Protein AF-A0A2N2ZG04-F1 (afdb_monomer_lite)

pLDDT: mean 86.29, std 18.8, range [29.88, 98.94]

Secondary structure (DSSP, 8-state):
---------SSSSSSTTTHHHHHHHHHHHHHHHHHHHHHHHHHHHHHHHHHHHHHHHHHHHHHHHHHHHHHHHHHHHHHHHHHHHHHHHHHHHHHHTT----S-EEEEETT-TT-EEESS-EE-TTS-EEE-STT-EEEEEEESSEEEEEEEESSEEEEEEEETTEEEEEEEEESS-EEEEEEE---SSEEEEEEEE-S-GGG--EEEEEEEEETT--EE--------EEEEEESHHHHTTTTT-SSTTSPP-GGG--GGGSHHHHHHHHHT-EEEEEE-TT--SS--TT-SSSS-SS-HHHHTTBSSSS-TTSB--TTS---SEEEEE--HHHHSSSSPPPHHHHHHHHHHHHHHHHHHH-S--EEEEE-SSSHHHHHHHHHHHHH--TTEEEEEPPTTTS-SGGGB-GGG-B-HHHHHHHHHHHHHHHHHHHTPPP-S----

Structure (mmCIF, N/CA/C/O backbone):
data_AF-A0A2N2ZG04-F1
#
_entry.id   AF-A0A2N2ZG04-F1
#
loop_
_atom_site.group_PDB
_atom_site.id
_atom_site.type_symbol
_atom_site.label_atom_id
_atom_site.label_alt_id
_atom_site.label_comp_id
_atom_site.label_asym_id
_atom_site.label_entity_id
_atom_site.label_seq_id
_atom_site.pdbx_PDB_ins_code
_atom_site.Cartn_x
_atom_site.Cartn_y
_atom_site.Cartn_z
_atom_site.occupancy
_atom_site.B_iso_or_equiv
_atom_site.auth_seq_id
_atom_site.auth_comp_id
_atom_site.auth_asym_id
_atom_site.auth_atom_id
_atom_site.pdbx_PDB_model_num
ATOM 1 N N . MET A 1 1 ? -70.412 -109.443 55.736 1.00 34.47 1 MET A N 1
ATOM 2 C CA . MET A 1 1 ? -69.876 -109.539 57.114 1.00 34.47 1 MET A CA 1
ATOM 3 C C . MET A 1 1 ? -69.378 -108.170 57.548 1.00 34.47 1 MET A C 1
ATOM 5 O O . MET A 1 1 ? -68.799 -107.465 56.738 1.00 34.47 1 MET A O 1
ATOM 9 N N . LYS A 1 2 ? -69.679 -107.800 58.795 1.00 35.31 2 LYS A N 1
ATOM 10 C CA . LYS A 1 2 ? -69.284 -106.572 59.505 1.00 35.31 2 LYS A CA 1
ATOM 11 C C . LYS A 1 2 ? -67.768 -106.306 59.420 1.00 35.31 2 LYS A C 1
ATOM 13 O O . LYS A 1 2 ? -67.021 -107.267 59.534 1.00 35.31 2 LYS A O 1
ATOM 18 N N . PHE A 1 3 ? -67.337 -105.044 59.308 1.00 29.88 3 PHE A N 1
ATOM 19 C CA . PHE A 1 3 ? -66.566 -104.296 60.326 1.00 29.88 3 PHE A CA 1
ATOM 20 C C . PHE A 1 3 ? -66.255 -102.857 59.853 1.00 29.88 3 PHE A C 1
ATOM 22 O O . PHE A 1 3 ? -66.367 -102.527 58.679 1.00 29.88 3 PHE A O 1
ATOM 29 N N . SER A 1 4 ? -65.967 -101.996 60.827 1.00 37.44 4 SER A N 1
ATOM 30 C CA . SER A 1 4 ? -66.019 -100.528 60.837 1.00 37.44 4 SER A CA 1
ATOM 31 C C . SER A 1 4 ? -64.618 -99.877 60.796 1.00 37.44 4 SER A C 1
ATOM 33 O O . SER A 1 4 ? -63.623 -100.558 61.017 1.00 37.44 4 SER A O 1
ATOM 35 N N . VAL A 1 5 ? -64.606 -98.538 60.678 1.00 33.28 5 VAL A N 1
ATOM 36 C CA . VAL A 1 5 ? -63.641 -97.560 61.243 1.00 33.28 5 VAL A CA 1
ATOM 37 C C . VAL A 1 5 ? -62.714 -96.796 60.271 1.00 33.28 5 VAL A C 1
ATOM 39 O O . VAL A 1 5 ? -61.739 -97.294 59.724 1.00 33.28 5 VAL A O 1
ATOM 42 N N . ARG A 1 6 ? -63.019 -95.489 60.193 1.00 33.31 6 ARG A N 1
ATOM 43 C CA . ARG A 1 6 ? -62.173 -94.308 59.932 1.00 33.31 6 ARG A CA 1
ATOM 44 C C . ARG A 1 6 ? -60.684 -94.460 60.313 1.00 33.31 6 ARG A C 1
ATOM 46 O O . ARG A 1 6 ? -60.394 -94.609 61.493 1.00 33.31 6 ARG A O 1
ATOM 53 N N . LYS A 1 7 ? -59.776 -94.226 59.353 1.00 33.00 7 LYS A N 1
ATOM 54 C CA . LYS A 1 7 ? -58.512 -93.441 59.445 1.00 33.00 7 LYS A CA 1
ATOM 55 C C . LYS A 1 7 ? -57.531 -93.905 58.356 1.00 33.00 7 LYS A C 1
ATOM 57 O O . LYS A 1 7 ? -56.752 -94.799 58.626 1.00 33.00 7 LYS A O 1
ATOM 62 N N . VAL A 1 8 ? -57.512 -93.257 57.189 1.00 32.50 8 VAL A N 1
ATOM 63 C CA . VAL A 1 8 ? -56.275 -92.956 56.427 1.00 32.50 8 VAL A CA 1
ATOM 64 C C . VAL A 1 8 ? -56.585 -91.743 55.539 1.00 32.50 8 VAL A C 1
ATOM 66 O O . VAL A 1 8 ? -56.860 -91.862 54.353 1.00 32.50 8 VAL A O 1
ATOM 69 N N . LEU A 1 9 ? -56.635 -90.558 56.144 1.00 32.28 9 LEU A N 1
ATOM 70 C CA . LEU A 1 9 ? -56.784 -89.285 55.429 1.00 32.28 9 LEU A CA 1
ATOM 71 C C . LEU A 1 9 ? -55.815 -88.252 56.008 1.00 32.28 9 LEU A C 1
ATOM 73 O O . LEU A 1 9 ? -56.189 -87.121 56.255 1.00 32.28 9 LEU A O 1
ATOM 77 N N . VAL A 1 10 ? -54.579 -88.667 56.300 1.00 40.28 10 VAL A N 1
ATOM 78 C CA . VAL A 1 10 ? -53.454 -87.786 56.647 1.00 40.28 10 VAL A CA 1
ATOM 79 C C . VAL A 1 10 ? -52.171 -88.539 56.284 1.00 40.28 10 VAL A C 1
ATOM 81 O O . VAL A 1 10 ? -51.715 -89.351 57.077 1.00 40.28 10 VAL A O 1
ATOM 84 N N . ALA A 1 11 ? -51.638 -88.342 55.073 1.00 37.69 11 ALA A N 1
ATOM 85 C CA . ALA A 1 11 ? -50.250 -88.710 54.723 1.00 37.69 11 ALA A CA 1
ATOM 86 C C . ALA A 1 11 ? -49.795 -88.253 53.322 1.00 37.69 11 ALA A C 1
ATOM 88 O O . ALA A 1 11 ? -48.600 -88.275 53.062 1.00 37.69 11 ALA A O 1
ATOM 89 N N . PHE A 1 12 ? -50.686 -87.815 52.423 1.00 34.56 12 PHE A N 1
ATOM 90 C CA . PHE A 1 12 ? -50.286 -87.407 51.059 1.00 34.56 12 PHE A CA 1
ATOM 91 C C . PHE A 1 12 ? -50.427 -85.910 50.748 1.00 34.56 12 PHE A C 1
ATOM 93 O O . PHE A 1 12 ? -50.117 -85.485 49.643 1.00 34.56 12 PHE A O 1
ATOM 100 N N . ALA A 1 13 ? -50.802 -85.085 51.730 1.00 38.88 13 ALA A N 1
ATOM 101 C CA . ALA A 1 13 ? -50.868 -83.626 51.575 1.00 38.88 13 ALA A CA 1
ATOM 102 C C . ALA A 1 13 ? -49.608 -82.880 52.073 1.00 38.88 13 ALA A C 1
ATOM 104 O O . ALA A 1 13 ? -49.530 -81.664 51.936 1.00 38.88 13 ALA A O 1
ATOM 105 N N . ALA A 1 14 ? -48.608 -83.577 52.631 1.00 38.16 14 ALA A N 1
ATOM 106 C CA . ALA A 1 14 ? -47.442 -82.939 53.259 1.00 38.16 14 ALA A CA 1
ATOM 107 C C . ALA A 1 14 ? -46.141 -82.980 52.426 1.00 38.16 14 ALA A C 1
ATOM 109 O O . ALA A 1 14 ? -45.186 -82.292 52.770 1.00 38.16 14 ALA A O 1
ATOM 110 N N . ILE A 1 15 ? -46.083 -83.733 51.318 1.00 37.78 15 ILE A N 1
ATOM 111 C CA . ILE A 1 15 ? -44.853 -83.882 50.503 1.00 37.78 15 ILE A CA 1
ATOM 112 C C . ILE A 1 15 ? -44.848 -82.974 49.255 1.00 37.78 15 ILE A C 1
ATOM 114 O O . ILE A 1 15 ? -43.785 -82.653 48.721 1.00 37.78 15 ILE A O 1
ATOM 118 N N . SER A 1 16 ? -46.002 -82.447 48.836 1.00 37.56 16 SER A N 1
ATOM 119 C CA . SER A 1 16 ? -46.087 -81.491 47.716 1.00 37.56 16 SER A CA 1
ATOM 120 C C . SER A 1 16 ? -45.854 -80.028 48.112 1.00 37.56 16 SER A C 1
ATOM 122 O O . SER A 1 16 ? -45.729 -79.183 47.233 1.00 37.56 16 SER A O 1
ATOM 124 N N . ILE A 1 17 ? -45.749 -79.712 49.409 1.00 41.81 17 ILE A N 1
ATOM 125 C CA . ILE A 1 17 ? -45.514 -78.336 49.893 1.00 41.81 17 ILE A CA 1
ATOM 126 C C . ILE A 1 17 ? -44.016 -78.059 50.143 1.00 41.81 17 ILE A C 1
ATOM 128 O O . ILE A 1 17 ? -43.606 -76.905 50.184 1.00 41.81 17 ILE A O 1
ATOM 132 N N . ILE A 1 18 ? -43.161 -79.089 50.216 1.00 43.72 18 ILE A N 1
ATOM 133 C CA . ILE A 1 18 ? -41.720 -78.925 50.507 1.00 43.72 18 ILE A CA 1
ATOM 134 C C . ILE A 1 18 ? -40.847 -78.965 49.233 1.00 43.72 18 ILE A C 1
ATOM 136 O O . ILE A 1 18 ? -39.742 -78.435 49.223 1.00 43.72 18 ILE A O 1
ATOM 140 N N . THR A 1 19 ? -41.341 -79.495 48.108 1.00 42.31 19 THR A N 1
ATOM 141 C CA . THR A 1 19 ? -40.575 -79.578 46.842 1.00 42.31 19 THR A CA 1
ATOM 142 C C . THR A 1 19 ? -40.752 -78.379 45.899 1.00 42.31 19 THR A C 1
ATOM 144 O O . THR A 1 19 ? -39.860 -78.100 45.098 1.00 42.31 19 THR A O 1
ATOM 147 N N . LEU A 1 20 ? -41.852 -77.625 46.013 1.00 43.31 20 LEU A N 1
ATOM 148 C CA . LEU A 1 20 ? -42.059 -76.361 45.290 1.00 43.31 20 LEU A CA 1
ATOM 149 C C . LEU A 1 20 ? -41.153 -75.201 45.767 1.00 43.31 20 LEU A C 1
ATOM 151 O O . LEU A 1 20 ? -40.580 -74.538 44.899 1.00 43.31 20 LEU A O 1
ATOM 155 N N . PRO A 1 21 ? -40.939 -74.954 47.081 1.00 46.16 21 PRO A N 1
ATOM 156 C CA . PRO A 1 21 ? -40.095 -73.842 47.523 1.00 46.16 21 PRO A CA 1
ATOM 157 C C . PRO A 1 21 ? -38.607 -74.073 47.233 1.00 46.16 21 PRO A C 1
ATOM 159 O O . PRO A 1 21 ? -37.902 -73.110 46.962 1.00 46.16 21 PRO A O 1
ATOM 162 N N . VAL A 1 22 ? -38.135 -75.327 47.193 1.00 49.62 22 VAL A N 1
ATOM 163 C CA . VAL A 1 22 ? -36.729 -75.640 46.873 1.00 49.62 22 VAL A CA 1
ATOM 164 C C . VAL A 1 22 ? -36.422 -75.370 45.398 1.00 49.62 22 VAL A C 1
ATOM 166 O O . VAL A 1 22 ? -35.408 -74.748 45.106 1.00 49.62 22 VAL A O 1
ATOM 169 N N . LYS A 1 23 ? -37.309 -75.747 44.460 1.00 51.88 23 LYS A N 1
ATOM 170 C CA . LYS A 1 23 ? -37.125 -75.434 43.028 1.00 51.88 23 LYS A CA 1
ATOM 171 C C . LYS A 1 23 ? -37.169 -73.929 42.748 1.00 51.88 23 LYS A C 1
ATOM 173 O O . LYS A 1 23 ? -36.349 -73.444 41.971 1.00 51.88 23 LYS A O 1
ATOM 178 N N . ALA A 1 24 ? -38.085 -73.205 43.397 1.00 54.72 24 ALA A N 1
ATOM 179 C CA . ALA A 1 24 ? -38.178 -71.749 43.290 1.00 54.72 24 ALA A CA 1
ATOM 180 C C . ALA A 1 24 ? -36.932 -71.056 43.875 1.00 54.72 24 ALA A C 1
ATOM 182 O O . ALA A 1 24 ? -36.314 -70.251 43.190 1.00 54.72 24 ALA A O 1
ATOM 183 N N . GLN A 1 25 ? -36.478 -71.459 45.070 1.00 55.06 25 GLN A N 1
ATOM 184 C CA . GLN A 1 25 ? -35.251 -70.932 45.683 1.00 55.06 25 GLN A CA 1
ATOM 185 C C . GLN A 1 25 ? -33.995 -71.238 44.859 1.00 55.06 25 GLN A C 1
ATOM 187 O O . GLN A 1 25 ? -33.120 -70.384 44.752 1.00 55.06 25 GLN A O 1
ATOM 192 N N . THR A 1 26 ? -33.892 -72.421 44.239 1.00 56.81 26 THR A N 1
ATOM 193 C CA . THR A 1 26 ? -32.755 -72.737 43.358 1.00 56.81 26 THR A CA 1
ATOM 194 C C . THR A 1 26 ? -32.784 -71.948 42.051 1.00 56.81 26 THR A C 1
ATOM 196 O O . THR A 1 26 ? -31.725 -71.570 41.563 1.00 56.81 26 THR A O 1
ATOM 199 N N . ALA A 1 27 ? -33.967 -71.669 41.493 1.00 59.34 27 ALA A N 1
ATOM 200 C CA . ALA A 1 27 ? -34.104 -70.850 40.290 1.00 59.34 27 ALA A CA 1
ATOM 201 C C . ALA A 1 27 ? -33.776 -69.374 40.573 1.00 59.34 27 ALA A C 1
ATOM 203 O O . ALA A 1 27 ? -33.037 -68.763 39.803 1.00 59.34 27 ALA A O 1
ATOM 204 N N . ASP A 1 28 ? -34.234 -68.839 41.710 1.00 65.25 28 ASP A N 1
ATOM 205 C CA . ASP A 1 28 ? -33.909 -67.482 42.161 1.00 65.25 28 ASP A CA 1
ATOM 206 C C . ASP A 1 28 ? -32.416 -67.330 42.478 1.00 65.25 28 ASP A C 1
ATOM 208 O O . ASP A 1 28 ? -31.795 -66.355 42.058 1.00 65.25 28 ASP A O 1
ATOM 212 N N . ALA A 1 29 ? -31.800 -68.316 43.139 1.00 61.88 29 ALA A N 1
ATOM 213 C CA . ALA A 1 29 ? -30.360 -68.317 43.397 1.00 61.88 29 ALA A CA 1
ATOM 214 C C . ALA A 1 29 ? -29.539 -68.377 42.096 1.00 61.88 29 ALA A C 1
ATOM 216 O O . ALA A 1 29 ? -28.531 -67.683 41.963 1.00 61.88 29 ALA A O 1
ATOM 217 N N . HIS A 1 30 ? -29.982 -69.161 41.108 1.00 61.72 30 HIS A N 1
ATOM 218 C CA . HIS A 1 30 ? -29.320 -69.265 39.806 1.00 61.72 30 HIS A CA 1
ATOM 219 C C . HIS A 1 30 ? -29.475 -67.978 38.978 1.00 61.72 30 HIS A C 1
ATOM 221 O O . HIS A 1 30 ? -28.528 -67.546 38.321 1.00 61.72 30 HIS A O 1
ATOM 227 N N . ALA A 1 31 ? -30.642 -67.329 39.040 1.00 65.56 31 ALA A N 1
ATOM 228 C CA . ALA A 1 31 ? -30.887 -66.035 38.407 1.00 65.56 31 ALA A CA 1
ATOM 229 C C . ALA A 1 31 ? -30.064 -64.912 39.058 1.00 65.56 31 ALA A C 1
ATOM 231 O O . ALA A 1 31 ? -29.464 -64.103 38.350 1.00 65.56 31 ALA A O 1
ATOM 232 N N . GLN A 1 32 ? -29.965 -64.893 40.391 1.00 68.75 32 GLN A N 1
ATOM 233 C CA . GLN A 1 32 ? -29.128 -63.943 41.130 1.00 68.75 32 GLN A CA 1
ATOM 234 C C . GLN A 1 32 ? -27.635 -64.140 40.840 1.00 68.75 32 GLN A C 1
ATOM 236 O O . GLN A 1 32 ? -26.932 -63.157 40.613 1.00 68.75 32 GLN A O 1
ATOM 241 N N . ALA A 1 33 ? -27.156 -65.387 40.770 1.00 62.12 33 ALA A N 1
ATOM 242 C CA . ALA A 1 33 ? -25.771 -65.693 40.409 1.00 62.12 33 ALA A CA 1
ATOM 243 C C . ALA A 1 33 ? -25.447 -65.299 38.956 1.00 62.12 33 ALA A C 1
ATOM 245 O O . ALA A 1 33 ? -24.391 -64.727 38.690 1.00 62.12 33 ALA A O 1
ATOM 246 N N . HIS A 1 34 ? -26.366 -65.535 38.012 1.00 66.62 34 HIS A N 1
ATOM 247 C CA . HIS A 1 34 ? -26.207 -65.064 36.632 1.00 66.62 34 HIS A CA 1
ATOM 248 C C . HIS A 1 34 ? -26.198 -63.537 36.536 1.00 66.62 34 HIS A C 1
ATOM 250 O O . HIS A 1 34 ? -25.375 -62.977 35.812 1.00 66.62 34 HIS A O 1
ATOM 256 N N . ALA A 1 35 ? -27.079 -62.852 37.269 1.00 66.81 35 ALA A N 1
ATOM 257 C CA . ALA A 1 35 ? -27.118 -61.394 37.300 1.00 66.81 35 ALA A CA 1
ATOM 258 C C . ALA A 1 35 ? -25.841 -60.802 37.920 1.00 66.81 35 ALA A C 1
ATOM 260 O O . ALA A 1 35 ? -25.294 -59.837 37.383 1.00 66.81 35 ALA A O 1
ATOM 261 N N . SER A 1 36 ? -25.315 -61.397 39.000 1.00 68.44 36 SER A N 1
ATOM 262 C CA . SER A 1 36 ? -24.063 -60.943 39.616 1.00 68.44 36 SER A CA 1
ATOM 263 C C . SER A 1 36 ? -22.859 -61.196 38.710 1.00 68.44 36 SER A C 1
ATOM 265 O O . SER A 1 36 ? -22.036 -60.300 38.544 1.00 68.44 36 SER A O 1
ATOM 267 N N . ALA A 1 37 ? -22.779 -62.369 38.071 1.00 68.19 37 ALA A N 1
ATOM 268 C CA . ALA A 1 37 ? -21.723 -62.697 37.117 1.00 68.19 37 ALA A CA 1
ATOM 269 C C . ALA A 1 37 ? -21.770 -61.783 35.881 1.00 68.19 37 ALA A C 1
ATOM 271 O O . ALA A 1 37 ? -20.736 -61.294 35.436 1.00 68.19 37 ALA A O 1
ATOM 272 N N . SER A 1 38 ? -22.967 -61.481 35.365 1.00 74.38 38 SER A N 1
ATOM 273 C CA . SER A 1 38 ? -23.150 -60.542 34.252 1.00 74.38 38 SER A CA 1
ATOM 274 C C . SER A 1 38 ? -22.764 -59.109 34.634 1.00 74.38 38 SER A C 1
ATOM 276 O O . SER A 1 38 ? -22.166 -58.405 33.824 1.00 74.38 38 SER A O 1
ATOM 278 N N . SER A 1 39 ? -23.082 -58.671 35.856 1.00 75.88 39 SER A N 1
ATOM 279 C CA . SER A 1 39 ? -22.712 -57.346 36.372 1.00 75.88 39 SER A CA 1
ATOM 280 C C . SER A 1 39 ? -21.201 -57.214 36.593 1.00 75.88 39 SER A C 1
ATOM 282 O O . SER A 1 39 ? -20.591 -56.219 36.195 1.00 75.88 39 SER A O 1
ATOM 284 N N . GLN A 1 40 ? -20.564 -58.247 37.151 1.00 79.12 40 GLN A N 1
ATOM 285 C CA . GLN A 1 40 ? -19.109 -58.308 37.303 1.00 79.12 40 GLN A CA 1
ATOM 286 C C . GLN A 1 40 ? -18.402 -58.319 35.946 1.00 79.12 40 GLN A C 1
ATOM 288 O O . GLN A 1 40 ? -17.472 -57.541 35.747 1.00 79.12 40 GLN A O 1
ATOM 293 N N . ALA A 1 41 ? -18.883 -59.116 34.986 1.00 76.75 41 ALA A N 1
ATOM 294 C CA . ALA A 1 41 ? -18.340 -59.142 33.630 1.00 76.75 41 ALA A CA 1
ATOM 295 C C . ALA A 1 41 ? -18.485 -57.783 32.925 1.00 76.75 41 ALA A C 1
ATOM 297 O O . ALA A 1 41 ? -17.553 -57.327 32.265 1.00 76.75 41 ALA A O 1
ATOM 298 N N . HIS A 1 42 ? -19.621 -57.100 33.100 1.00 77.50 42 HIS A N 1
ATOM 299 C CA . HIS A 1 42 ? -19.828 -55.756 32.562 1.00 77.50 42 HIS A CA 1
ATOM 300 C C . HIS A 1 42 ? -18.893 -54.723 33.208 1.00 77.50 42 HIS A C 1
ATOM 302 O O . HIS A 1 42 ? -18.299 -53.906 32.509 1.00 77.50 42 HIS A O 1
ATOM 308 N N . THR A 1 43 ? -18.707 -54.791 34.528 1.00 82.88 43 THR A N 1
ATOM 309 C CA . THR A 1 43 ? -17.803 -53.898 35.269 1.00 82.88 43 THR A CA 1
ATOM 310 C C . THR A 1 43 ? -16.352 -54.097 34.829 1.00 82.88 43 THR A C 1
ATOM 312 O O . THR A 1 43 ? -15.665 -53.130 34.513 1.00 82.88 43 THR A O 1
ATOM 315 N N . GLN A 1 44 ? -15.916 -55.352 34.704 1.00 85.25 44 GLN A N 1
ATOM 316 C CA . GLN A 1 44 ? -14.583 -55.699 34.217 1.00 85.25 44 GLN A CA 1
ATOM 317 C C . GLN A 1 44 ? -14.374 -55.251 32.761 1.00 85.25 44 GLN A C 1
ATOM 319 O O . GLN A 1 44 ? -13.321 -54.714 32.423 1.00 85.25 44 GLN A O 1
ATOM 324 N N . ALA A 1 45 ? -15.384 -55.400 31.896 1.00 78.69 45 ALA A N 1
ATOM 325 C CA . ALA A 1 45 ? -15.332 -54.902 30.522 1.00 78.69 45 ALA A CA 1
ATOM 326 C C . ALA A 1 45 ? -15.226 -53.367 30.461 1.00 78.69 45 ALA A C 1
ATOM 328 O O . ALA A 1 45 ? -14.473 -52.838 29.645 1.00 78.69 45 ALA A O 1
ATOM 329 N N . MET A 1 46 ? -15.932 -52.651 31.341 1.00 83.06 46 MET A N 1
ATOM 330 C CA . MET A 1 46 ? -15.857 -51.190 31.444 1.00 83.06 46 MET A CA 1
ATOM 331 C C . MET A 1 46 ? -14.493 -50.708 31.951 1.00 83.06 46 MET A C 1
ATOM 333 O O . MET A 1 46 ? -13.976 -49.717 31.436 1.00 83.06 46 MET A O 1
ATOM 337 N N . GLU A 1 47 ? -13.876 -51.407 32.906 1.00 85.50 47 GLU A N 1
ATOM 338 C CA . GLU A 1 47 ? -12.511 -51.107 33.361 1.00 85.50 47 GLU A CA 1
ATOM 339 C C . GLU A 1 47 ? -11.472 -51.351 32.264 1.00 85.50 47 GLU A C 1
ATOM 341 O O . GLU A 1 47 ? -10.616 -50.495 32.034 1.00 85.50 47 GLU A O 1
ATOM 346 N N . ILE A 1 48 ? -11.584 -52.463 31.529 1.00 86.19 48 ILE A N 1
ATOM 347 C CA . ILE A 1 48 ? -10.721 -52.753 30.374 1.00 86.19 48 ILE A CA 1
ATOM 348 C C . ILE A 1 48 ? -10.892 -51.674 29.301 1.00 86.19 48 ILE A C 1
ATOM 350 O O . ILE A 1 48 ? -9.903 -51.154 28.789 1.00 86.19 48 ILE A O 1
ATOM 354 N N . HIS A 1 49 ? -12.132 -51.292 28.984 1.00 82.75 49 HIS A N 1
ATOM 355 C CA . HIS A 1 49 ? -12.413 -50.232 28.018 1.00 82.75 49 HIS A CA 1
ATOM 356 C C . HIS A 1 49 ? -11.841 -48.883 28.474 1.00 82.75 49 HIS A C 1
ATOM 358 O O . HIS A 1 49 ? -11.232 -48.171 27.677 1.00 82.75 49 HIS A O 1
ATOM 364 N N . LYS A 1 50 ? -11.998 -48.527 29.754 1.00 84.19 50 LYS A N 1
ATOM 365 C CA . LYS A 1 50 ? -11.451 -47.289 30.323 1.00 84.19 50 LYS A CA 1
ATOM 366 C C . LYS A 1 50 ? -9.922 -47.271 30.258 1.00 84.19 50 LYS A C 1
ATOM 368 O O . LYS A 1 50 ? -9.358 -46.291 29.785 1.00 84.19 50 LYS A O 1
ATOM 373 N N . SER A 1 51 ? -9.269 -48.362 30.654 1.00 88.44 51 SER A N 1
ATOM 374 C CA . SER A 1 51 ? -7.810 -48.493 30.590 1.00 88.44 51 SER A CA 1
ATOM 375 C C . SER A 1 51 ? -7.290 -48.429 29.148 1.00 88.44 51 SER A C 1
ATOM 377 O O . SER A 1 51 ? -6.317 -47.727 28.869 1.00 88.44 51 SER A O 1
ATOM 379 N N . ALA A 1 52 ? -7.975 -49.082 28.203 1.00 82.50 52 ALA A N 1
ATOM 380 C CA . ALA A 1 52 ? -7.645 -48.999 26.781 1.00 82.50 52 ALA A CA 1
ATOM 381 C C . ALA A 1 52 ? -7.822 -47.574 26.229 1.00 82.50 52 ALA A C 1
ATOM 383 O O . ALA A 1 52 ? -7.001 -47.111 25.437 1.00 82.50 52 ALA A O 1
ATOM 384 N N . HIS A 1 53 ? -8.863 -46.860 26.667 1.00 84.44 53 HIS A N 1
ATOM 385 C CA . HIS A 1 53 ? -9.103 -45.472 26.283 1.00 84.44 53 HIS A CA 1
ATOM 386 C C . HIS A 1 53 ? -8.028 -44.524 26.834 1.00 84.44 53 HIS A C 1
ATOM 388 O O . HIS A 1 53 ? -7.511 -43.696 26.089 1.00 84.44 53 HIS A O 1
ATOM 394 N N . GLU A 1 54 ? -7.641 -44.668 28.103 1.00 85.56 54 GLU A N 1
ATOM 395 C CA . GLU A 1 54 ? -6.551 -43.893 28.714 1.00 85.56 54 GLU A CA 1
ATOM 396 C C . GLU A 1 54 ? -5.219 -44.140 27.989 1.00 85.56 54 GLU A C 1
ATOM 398 O O . GLU A 1 54 ? -4.547 -43.189 27.594 1.00 85.56 54 GLU A O 1
ATOM 403 N N . SER A 1 55 ? -4.898 -45.404 27.690 1.00 88.38 55 SER A N 1
ATOM 404 C CA . SER A 1 55 ? -3.707 -45.757 26.908 1.00 88.38 55 SER A CA 1
ATOM 405 C C . SER A 1 55 ? -3.735 -45.162 25.493 1.00 88.38 55 SER A C 1
ATOM 407 O O . SER A 1 55 ? -2.723 -44.646 25.015 1.00 88.38 55 SER A O 1
ATOM 409 N N . ALA A 1 56 ? -4.892 -45.163 24.823 1.00 77.50 56 ALA A N 1
ATOM 410 C CA . ALA A 1 56 ? -5.047 -44.533 23.514 1.00 77.50 56 ALA A CA 1
ATOM 411 C C . ALA A 1 56 ? -4.848 -43.007 23.572 1.00 77.50 56 ALA A C 1
ATOM 413 O O . ALA A 1 56 ? -4.220 -42.435 22.678 1.00 77.50 56 ALA A O 1
ATOM 414 N N . MET A 1 57 ? -5.333 -42.350 24.630 1.00 82.00 57 MET A N 1
ATOM 415 C CA . MET A 1 57 ? -5.155 -40.911 24.845 1.00 82.00 57 MET A CA 1
ATOM 416 C C . MET A 1 57 ? -3.695 -40.538 25.125 1.00 82.00 57 MET A C 1
ATOM 418 O O . MET A 1 57 ? -3.214 -39.532 24.600 1.00 82.00 57 MET A O 1
ATOM 422 N N . ASP A 1 58 ? -2.970 -41.352 25.892 1.00 85.25 58 ASP A N 1
ATOM 423 C CA . ASP A 1 58 ? -1.544 -41.133 26.150 1.00 85.25 58 ASP A CA 1
ATOM 424 C C . ASP A 1 58 ? -0.694 -41.359 24.894 1.00 85.25 58 ASP A C 1
ATOM 426 O O . ASP A 1 58 ? 0.179 -40.543 24.587 1.00 85.25 58 ASP A O 1
ATOM 430 N N . ASN A 1 59 ? -1.013 -42.385 24.097 1.00 81.88 59 ASN A N 1
ATOM 431 C CA . ASN A 1 59 ? -0.392 -42.596 22.788 1.00 81.88 59 ASN A CA 1
ATOM 432 C C . ASN A 1 59 ? -0.651 -41.412 21.845 1.00 81.88 59 ASN A C 1
ATOM 434 O O . ASN A 1 59 ? 0.259 -40.956 21.154 1.00 81.88 59 ASN A O 1
ATOM 438 N N . HIS A 1 60 ? -1.873 -40.871 21.844 1.00 75.19 60 HIS A N 1
ATOM 439 C CA . HIS A 1 60 ? -2.212 -39.695 21.046 1.00 75.19 60 HIS A CA 1
ATOM 440 C C . HIS A 1 60 ? -1.439 -38.447 21.500 1.00 75.19 60 HIS A C 1
ATOM 442 O O . HIS A 1 60 ? -0.901 -37.722 20.662 1.00 75.19 60 HIS A O 1
ATOM 448 N N . ARG A 1 61 ? -1.321 -38.213 22.815 1.00 76.25 61 ARG A N 1
ATOM 449 C CA . ARG A 1 61 ? -0.531 -37.099 23.366 1.00 76.25 61 ARG A CA 1
ATOM 450 C C . ARG A 1 61 ? 0.947 -37.230 22.996 1.00 76.25 61 ARG A C 1
ATOM 452 O O . ARG A 1 61 ? 1.547 -36.253 22.557 1.00 76.25 61 ARG A O 1
ATOM 459 N N . SER A 1 62 ? 1.508 -38.433 23.106 1.00 78.69 62 SER A N 1
ATOM 460 C CA . SER A 1 62 ? 2.898 -38.712 22.732 1.00 78.69 62 SER A CA 1
ATOM 461 C C . SER A 1 62 ? 3.148 -38.472 21.237 1.00 78.69 62 SER A C 1
ATOM 463 O O . SER A 1 62 ? 4.103 -37.783 20.875 1.00 78.69 62 SER A O 1
ATOM 465 N N . ALA A 1 63 ? 2.237 -38.926 20.369 1.00 68.06 63 ALA A N 1
ATOM 466 C CA . ALA A 1 63 ? 2.302 -38.665 18.932 1.00 68.06 63 ALA A CA 1
ATOM 467 C C . ALA A 1 63 ? 2.211 -37.163 18.604 1.00 68.06 63 ALA A C 1
ATOM 469 O O . ALA A 1 63 ? 2.909 -36.678 17.713 1.00 68.06 63 ALA A O 1
ATOM 470 N N . LEU A 1 64 ? 1.394 -36.404 19.344 1.00 63.97 64 LEU A N 1
ATOM 471 C CA . LEU A 1 64 ? 1.285 -34.952 19.189 1.00 63.97 64 LEU A CA 1
ATOM 472 C C . LEU A 1 64 ? 2.584 -34.236 19.597 1.00 63.97 64 LEU A C 1
ATOM 474 O O . LEU A 1 64 ? 3.038 -33.326 18.906 1.00 63.97 64 LEU A O 1
ATOM 478 N N . GLU A 1 65 ? 3.220 -34.659 20.690 1.00 73.81 65 GLU A N 1
ATOM 479 C CA . GLU A 1 65 ? 4.520 -34.129 21.117 1.00 73.81 65 GLU A CA 1
ATOM 480 C C . GLU A 1 65 ? 5.641 -34.460 20.128 1.00 73.81 65 GLU A C 1
ATOM 482 O O . GLU A 1 65 ? 6.533 -33.639 19.896 1.00 73.81 65 GLU A O 1
ATOM 487 N N . GLU A 1 66 ? 5.623 -35.655 19.541 1.00 71.38 66 GLU A N 1
ATOM 488 C CA . GLU A 1 66 ? 6.585 -36.052 18.517 1.00 71.38 66 GLU A CA 1
ATOM 489 C C . GLU A 1 66 ? 6.375 -35.269 17.215 1.00 71.38 66 GLU A C 1
ATOM 491 O O . GLU A 1 66 ? 7.346 -34.779 16.630 1.00 71.38 66 GLU A O 1
ATOM 496 N N . HIS A 1 67 ? 5.116 -35.057 16.819 1.00 69.31 67 HIS A N 1
ATOM 497 C CA . HIS A 1 67 ? 4.747 -34.186 15.707 1.00 69.31 67 HIS A CA 1
ATOM 498 C C . HIS A 1 67 ? 5.226 -32.748 15.936 1.00 69.31 67 HIS A C 1
ATOM 500 O O . HIS A 1 67 ? 5.893 -32.184 15.073 1.00 69.31 67 HIS A O 1
ATOM 506 N N . ASN A 1 68 ? 4.983 -32.174 17.118 1.00 57.44 68 ASN A N 1
ATOM 507 C CA . ASN A 1 68 ? 5.448 -30.827 17.460 1.00 57.44 68 ASN A CA 1
ATOM 508 C C . ASN A 1 68 ? 6.977 -30.726 17.408 1.00 57.44 68 ASN A C 1
ATOM 510 O O . ASN A 1 68 ? 7.515 -29.800 16.802 1.00 57.44 68 ASN A O 1
ATOM 514 N N . ARG A 1 69 ? 7.695 -31.722 17.944 1.00 69.00 69 ARG A N 1
ATOM 515 C CA . ARG A 1 69 ? 9.161 -31.795 17.834 1.00 69.00 69 ARG A CA 1
ATOM 516 C C . ARG A 1 69 ? 9.630 -31.914 16.381 1.00 69.00 69 ARG A C 1
ATOM 518 O O . ARG A 1 69 ? 10.658 -31.342 16.024 1.00 69.00 69 ARG A O 1
ATOM 525 N N . ALA A 1 70 ? 8.905 -32.637 15.527 1.00 55.28 70 ALA A N 1
ATOM 526 C CA . ALA A 1 70 ? 9.206 -32.728 14.099 1.00 55.28 70 ALA A CA 1
ATOM 527 C C . ALA A 1 70 ? 8.975 -31.393 13.376 1.00 55.28 70 ALA A C 1
ATOM 529 O O . ALA A 1 70 ? 9.824 -30.980 12.587 1.00 55.28 70 ALA A O 1
ATOM 530 N N . VAL A 1 71 ? 7.890 -30.686 13.698 1.00 54.28 71 VAL A N 1
ATOM 531 C CA . VAL A 1 71 ? 7.595 -29.341 13.186 1.00 54.28 71 VAL A CA 1
ATOM 532 C C . VAL A 1 71 ? 8.659 -28.338 13.633 1.00 54.28 71 VAL A C 1
ATOM 534 O O . VAL A 1 71 ? 9.116 -27.533 12.830 1.00 54.28 71 VAL A O 1
ATOM 537 N N . GLU A 1 72 ? 9.128 -28.401 14.879 1.00 59.06 72 GLU A N 1
ATOM 538 C CA . GLU A 1 72 ? 10.224 -27.552 15.359 1.00 59.06 72 GLU A CA 1
ATOM 539 C C . GLU A 1 72 ? 11.548 -27.838 14.644 1.00 59.06 72 GLU A C 1
ATOM 541 O O . GLU A 1 72 ? 12.264 -26.897 14.293 1.00 59.06 72 GLU A O 1
ATOM 546 N N . ARG A 1 73 ? 11.870 -29.116 14.395 1.00 61.84 73 ARG A N 1
ATOM 547 C CA . ARG A 1 73 ? 13.039 -29.507 13.589 1.00 61.84 73 ARG A CA 1
ATOM 548 C C . ARG A 1 73 ? 12.918 -29.007 12.155 1.00 61.84 73 ARG A C 1
ATOM 550 O O . ARG A 1 73 ? 13.882 -28.452 11.643 1.00 61.84 73 ARG A O 1
ATOM 557 N N . PHE A 1 74 ? 11.744 -29.149 11.541 1.00 57.00 74 PHE A N 1
ATOM 558 C CA . PHE A 1 74 ? 11.470 -28.636 10.202 1.00 57.00 74 PHE A CA 1
ATOM 559 C C . PHE A 1 74 ? 11.597 -27.112 10.149 1.00 57.00 74 PHE A C 1
ATOM 561 O O . PHE A 1 74 ? 12.305 -26.594 9.300 1.00 57.00 74 PHE A O 1
ATOM 568 N N . ASN A 1 75 ? 10.993 -26.387 11.092 1.00 48.78 75 ASN A N 1
ATOM 569 C CA . ASN A 1 75 ? 11.076 -24.928 11.159 1.00 48.78 75 ASN A CA 1
ATOM 570 C C . ASN A 1 75 ? 12.504 -24.441 11.418 1.00 48.78 75 ASN A C 1
ATOM 572 O O . ASN A 1 75 ? 12.888 -23.384 10.928 1.00 48.78 75 ASN A O 1
ATOM 576 N N . ARG A 1 76 ? 13.296 -25.185 12.199 1.00 52.31 76 ARG A N 1
ATOM 577 C CA . ARG A 1 76 ? 14.723 -24.906 12.378 1.00 52.31 76 ARG A CA 1
ATOM 578 C C . ARG A 1 76 ? 15.483 -25.133 11.076 1.00 52.31 76 ARG A C 1
ATOM 580 O O . ARG A 1 76 ? 16.091 -24.190 10.612 1.00 52.31 76 ARG A O 1
ATOM 587 N N . ALA A 1 77 ? 15.345 -26.297 10.446 1.00 50.28 77 ALA A N 1
ATOM 588 C CA . ALA A 1 77 ? 15.983 -26.592 9.164 1.00 50.28 77 ALA A CA 1
ATOM 589 C C . ALA A 1 77 ? 15.556 -25.621 8.050 1.00 50.28 77 ALA A C 1
ATOM 591 O O . ALA A 1 77 ? 16.361 -25.276 7.200 1.00 50.28 77 ALA A O 1
ATOM 592 N N . PHE A 1 78 ? 14.307 -25.153 8.066 1.00 48.16 78 PHE A N 1
ATOM 593 C CA . PHE A 1 78 ? 13.802 -24.142 7.143 1.00 48.16 78 PHE A CA 1
ATOM 594 C C . PHE A 1 78 ? 14.419 -22.766 7.411 1.00 48.16 78 PHE A C 1
ATOM 596 O O . PHE A 1 78 ? 14.795 -22.088 6.465 1.00 48.16 78 PHE A O 1
ATOM 603 N N . ARG A 1 79 ? 14.570 -22.362 8.681 1.00 49.12 79 ARG A N 1
ATOM 604 C CA . ARG A 1 79 ? 15.294 -21.131 9.040 1.00 49.12 79 ARG A CA 1
ATOM 605 C C . ARG A 1 79 ? 16.770 -21.219 8.687 1.00 49.12 79 ARG A C 1
ATOM 607 O O . ARG A 1 79 ? 17.281 -20.266 8.126 1.00 49.12 79 ARG A O 1
ATOM 614 N N . ASP A 1 80 ? 17.411 -22.347 8.971 1.00 52.12 80 ASP A N 1
ATOM 615 C CA . ASP A 1 80 ? 18.811 -22.590 8.629 1.00 52.12 80 ASP A CA 1
ATOM 616 C C . ASP A 1 80 ? 18.977 -22.584 7.098 1.00 52.12 80 ASP A C 1
ATOM 618 O O . ASP A 1 80 ? 19.887 -21.952 6.590 1.00 52.12 80 ASP A O 1
ATOM 622 N N . PHE A 1 81 ? 18.034 -23.162 6.342 1.00 51.88 81 PHE A N 1
ATOM 623 C CA . PHE A 1 81 ? 17.982 -23.071 4.877 1.00 51.88 81 PHE A CA 1
ATOM 624 C C . PHE A 1 81 ? 17.758 -21.639 4.372 1.00 51.88 81 PHE A C 1
ATOM 626 O O . PHE A 1 81 ? 18.385 -21.233 3.399 1.00 51.88 81 PHE A O 1
ATOM 633 N N . GLU A 1 82 ? 16.875 -20.853 4.995 1.00 48.12 82 GLU A N 1
ATOM 634 C CA . GLU A 1 82 ? 16.707 -19.435 4.654 1.00 48.12 82 GLU A CA 1
ATOM 635 C C . GLU A 1 82 ? 17.959 -18.616 5.003 1.00 48.12 82 GLU A C 1
ATOM 637 O O . GLU A 1 82 ? 18.346 -17.746 4.230 1.00 48.12 82 GLU A O 1
ATOM 642 N N . GLU A 1 83 ? 18.626 -18.901 6.121 1.00 47.44 83 GLU A N 1
ATOM 643 C CA . GLU A 1 83 ? 19.837 -18.212 6.574 1.00 47.44 83 GLU A CA 1
ATOM 644 C C . GLU A 1 83 ? 21.060 -18.587 5.720 1.00 47.44 83 GLU A C 1
ATOM 646 O O . GLU A 1 83 ? 21.804 -17.702 5.291 1.00 47.44 83 GLU A O 1
ATOM 651 N N . ASP A 1 84 ? 21.207 -19.863 5.363 1.00 44.44 84 ASP A N 1
ATOM 652 C CA . ASP A 1 84 ? 22.207 -20.358 4.417 1.00 44.44 84 ASP A CA 1
ATOM 653 C C . ASP A 1 84 ? 21.954 -19.809 3.008 1.00 44.44 84 ASP A C 1
ATOM 655 O O . ASP A 1 84 ? 22.903 -19.389 2.347 1.00 44.44 84 ASP A O 1
ATOM 659 N N . ASN A 1 85 ? 20.694 -19.685 2.570 1.00 48.56 85 ASN A N 1
ATOM 660 C CA . ASN A 1 85 ? 20.361 -18.997 1.318 1.00 48.56 85 ASN A CA 1
ATOM 661 C C . ASN A 1 85 ? 20.646 -17.494 1.387 1.00 48.56 85 ASN A C 1
ATOM 663 O O . ASN A 1 85 ? 21.116 -16.937 0.404 1.00 48.56 85 ASN A O 1
ATOM 667 N N . LEU A 1 86 ? 20.444 -16.825 2.526 1.00 40.59 86 LEU A N 1
ATOM 668 C CA . LEU A 1 86 ? 20.832 -15.419 2.712 1.00 40.59 86 LEU A CA 1
ATOM 669 C C . LEU A 1 86 ? 22.365 -15.239 2.673 1.00 40.59 86 LEU A C 1
ATOM 671 O O . LEU A 1 86 ? 22.867 -14.196 2.234 1.00 40.59 86 LEU A O 1
ATOM 675 N N . ILE A 1 87 ? 23.131 -16.244 3.111 1.00 40.12 87 ILE A N 1
ATOM 676 C CA . ILE A 1 87 ? 24.601 -16.274 3.041 1.00 40.12 87 ILE A CA 1
ATOM 677 C C . ILE A 1 87 ? 25.078 -16.610 1.617 1.00 40.12 87 ILE A C 1
ATOM 679 O O . ILE A 1 87 ? 25.968 -15.924 1.101 1.00 40.12 87 ILE A O 1
ATOM 683 N N . GLU A 1 88 ? 24.467 -17.580 0.935 1.00 40.88 88 GLU A N 1
ATOM 684 C CA . GLU A 1 88 ? 24.720 -17.862 -0.483 1.00 40.88 88 GLU A CA 1
ATOM 685 C C . GLU A 1 88 ? 24.289 -16.693 -1.385 1.00 40.88 88 GLU A C 1
ATOM 687 O O . GLU A 1 88 ? 24.990 -16.378 -2.348 1.00 40.88 88 GLU A O 1
ATOM 692 N N . GLU A 1 89 ? 23.232 -15.951 -1.041 1.00 40.88 89 GLU A N 1
ATOM 693 C CA . GLU A 1 89 ? 22.820 -14.714 -1.717 1.00 40.88 89 GLU A CA 1
ATOM 694 C C . GLU A 1 89 ? 23.834 -13.575 -1.513 1.00 40.88 89 GLU A C 1
ATOM 696 O O . GLU A 1 89 ? 24.134 -12.823 -2.447 1.00 40.88 89 GLU A O 1
ATOM 701 N N . ARG A 1 90 ? 24.470 -13.480 -0.335 1.00 37.97 90 ARG A N 1
ATOM 702 C CA . ARG A 1 90 ? 25.621 -12.579 -0.120 1.00 37.97 90 ARG A CA 1
ATOM 703 C C . ARG A 1 90 ? 26.836 -12.977 -0.964 1.00 37.97 90 ARG A C 1
ATOM 705 O O . ARG A 1 90 ? 27.571 -12.099 -1.427 1.00 37.97 90 ARG A O 1
ATOM 712 N N . ILE A 1 91 ? 27.031 -14.271 -1.226 1.00 39.41 91 ILE A N 1
ATOM 713 C CA . ILE A 1 91 ? 28.057 -14.775 -2.154 1.00 39.41 91 ILE A CA 1
ATOM 714 C C . ILE A 1 91 ? 27.637 -14.525 -3.619 1.00 39.41 91 ILE A C 1
ATOM 716 O O . ILE A 1 91 ? 28.477 -14.145 -4.439 1.00 39.41 91 ILE A O 1
ATOM 720 N N . SER A 1 92 ? 26.347 -14.611 -3.950 1.00 43.09 92 SER A N 1
ATOM 721 C CA . SER A 1 92 ? 25.760 -14.260 -5.253 1.00 43.09 92 SER A CA 1
ATOM 722 C C . SER A 1 92 ? 25.949 -12.776 -5.595 1.00 43.09 92 SER A C 1
ATOM 724 O O . SER A 1 92 ? 26.381 -12.456 -6.706 1.00 43.09 92 SER A O 1
ATOM 726 N N . ALA A 1 93 ? 25.805 -11.865 -4.626 1.00 40.31 93 ALA A N 1
ATOM 727 C CA . ALA A 1 93 ? 26.111 -10.444 -4.815 1.00 40.31 93 ALA A CA 1
ATOM 728 C C . ALA A 1 93 ? 27.584 -10.200 -5.224 1.00 40.31 93 ALA A C 1
ATOM 730 O O . ALA A 1 93 ? 27.888 -9.287 -6.000 1.00 40.31 93 ALA A O 1
ATOM 731 N N . SER A 1 94 ? 28.515 -11.056 -4.778 1.00 39.56 94 SER A N 1
ATOM 732 C CA . SER A 1 94 ? 29.915 -11.032 -5.233 1.00 39.56 94 SER A CA 1
ATOM 733 C C . SER A 1 94 ? 30.100 -11.595 -6.655 1.00 39.56 94 SER A C 1
ATOM 735 O O . SER A 1 94 ? 31.014 -11.183 -7.375 1.00 39.56 94 SER A O 1
ATOM 737 N N . ARG A 1 95 ? 29.199 -12.480 -7.105 1.00 38.88 95 ARG A N 1
ATOM 738 C CA . ARG A 1 95 ? 29.150 -13.039 -8.467 1.00 38.88 95 ARG A CA 1
ATOM 739 C C . ARG A 1 95 ? 28.571 -12.048 -9.481 1.00 38.88 95 ARG A C 1
ATOM 741 O O . ARG A 1 95 ? 29.101 -11.966 -10.588 1.00 38.88 95 ARG A O 1
ATOM 748 N N . VAL A 1 96 ? 27.602 -11.214 -9.084 1.00 44.88 96 VAL A N 1
ATOM 749 C CA . VAL A 1 96 ? 27.113 -10.072 -9.888 1.00 44.88 96 VAL A CA 1
ATOM 750 C C . VAL A 1 96 ? 28.263 -9.106 -10.221 1.00 44.88 96 VAL A C 1
ATOM 752 O O . VAL A 1 96 ? 28.375 -8.635 -11.352 1.00 44.88 96 VAL A O 1
ATOM 755 N N . ARG A 1 97 ? 29.211 -8.898 -9.293 1.00 43.50 97 ARG A N 1
ATOM 756 C CA . ARG A 1 97 ? 30.422 -8.080 -9.527 1.00 43.50 97 ARG A CA 1
ATOM 757 C C . ARG A 1 97 ? 31.442 -8.698 -10.497 1.00 43.50 97 ARG A C 1
ATOM 759 O O . ARG A 1 97 ? 32.336 -7.987 -10.947 1.00 43.50 97 ARG A O 1
ATOM 766 N N . LYS A 1 98 ? 31.322 -9.985 -10.847 1.00 38.44 98 LYS A N 1
ATOM 767 C CA . LYS A 1 98 ? 32.185 -10.686 -11.822 1.00 38.44 98 LYS A CA 1
ATOM 768 C C . LYS A 1 98 ? 31.501 -10.939 -13.171 1.00 38.44 98 LYS A C 1
ATOM 770 O O . LYS A 1 98 ? 32.002 -11.730 -13.970 1.00 38.44 98 LYS A O 1
ATOM 775 N N . MET A 1 99 ? 30.384 -10.272 -13.468 1.00 44.81 99 MET A N 1
ATOM 776 C CA . MET A 1 99 ? 29.801 -10.350 -14.806 1.00 44.81 99 MET A CA 1
ATOM 777 C C . MET A 1 99 ? 30.684 -9.615 -15.820 1.00 44.81 99 MET A C 1
ATOM 779 O O . MET A 1 99 ? 30.928 -8.412 -15.725 1.00 44.81 99 MET A O 1
ATOM 783 N N . LYS A 1 100 ? 31.162 -10.363 -16.821 1.00 41.84 100 LYS A N 1
ATOM 784 C CA . LYS A 1 100 ? 31.784 -9.823 -18.034 1.00 41.84 100 LYS A CA 1
ATOM 785 C C . LYS A 1 100 ? 30.804 -8.800 -18.618 1.00 41.84 100 LYS A C 1
ATOM 787 O O . LYS A 1 100 ? 29.660 -9.160 -18.880 1.00 41.84 100 LYS A O 1
ATOM 792 N N . LYS A 1 101 ? 31.231 -7.543 -18.779 1.00 41.56 101 LYS A N 1
ATOM 793 C CA . LYS A 1 101 ? 30.436 -6.448 -19.364 1.00 41.56 101 LYS A CA 1
ATOM 794 C C . LYS A 1 101 ? 29.748 -6.970 -20.635 1.00 41.56 101 LYS A C 1
ATOM 796 O O . LYS A 1 101 ? 30.444 -7.214 -21.621 1.00 41.56 101 LYS A O 1
ATOM 801 N N . MET A 1 102 ? 28.432 -7.222 -20.609 1.00 53.16 102 MET A N 1
ATOM 802 C CA . MET A 1 102 ? 27.744 -7.633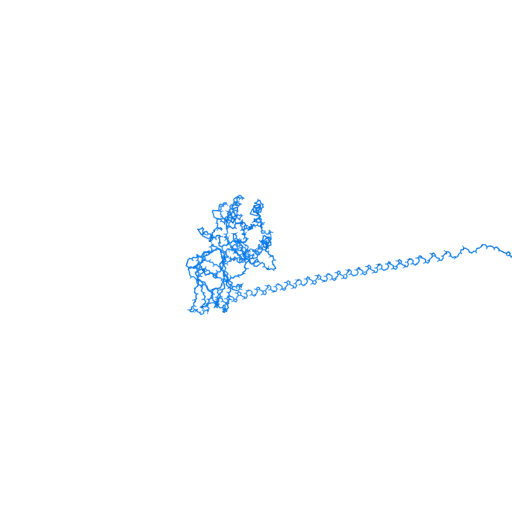 -21.836 1.00 53.16 102 MET A CA 1
ATOM 803 C C . MET A 1 102 ? 27.862 -6.478 -22.827 1.00 53.16 102 MET A C 1
ATOM 805 O O . MET A 1 102 ? 27.641 -5.317 -22.485 1.00 53.16 102 MET A O 1
ATOM 809 N N . THR A 1 103 ? 28.291 -6.797 -24.043 1.00 50.62 103 THR A N 1
ATOM 810 C CA . THR A 1 103 ? 28.639 -5.817 -25.076 1.00 50.62 103 THR A CA 1
ATOM 811 C C . THR A 1 103 ? 27.423 -5.277 -25.832 1.00 50.62 103 THR A C 1
ATOM 813 O O . THR A 1 103 ? 27.575 -4.340 -26.608 1.00 50.62 103 THR A O 1
ATOM 816 N N . SER A 1 104 ? 26.216 -5.806 -25.588 1.00 68.38 104 SER A N 1
ATOM 817 C CA . SER A 1 104 ? 24.961 -5.251 -26.115 1.00 68.38 104 SER A CA 1
ATOM 818 C C . SER A 1 104 ? 23.750 -5.647 -25.261 1.00 68.38 104 SER A C 1
ATOM 820 O O . SER A 1 104 ? 23.536 -6.842 -25.037 1.00 68.38 104 SER A O 1
ATOM 822 N N . TYR A 1 105 ? 22.941 -4.663 -24.870 1.00 83.00 105 TYR A N 1
ATOM 823 C CA . TYR A 1 105 ? 21.619 -4.832 -24.254 1.00 83.00 105 TYR A CA 1
ATOM 824 C C . TYR A 1 105 ? 20.546 -4.300 -25.208 1.00 83.00 105 TYR A C 1
ATOM 826 O O . TYR A 1 105 ? 20.862 -3.521 -26.111 1.00 83.00 105 TYR A O 1
ATOM 834 N N . ILE A 1 106 ? 19.296 -4.716 -25.014 1.00 91.38 106 ILE A N 1
ATOM 835 C CA . ILE A 1 106 ? 18.148 -3.968 -25.539 1.00 91.38 106 ILE A CA 1
ATOM 836 C C . ILE A 1 106 ? 17.546 -3.149 -24.401 1.00 91.38 106 ILE A C 1
ATOM 838 O O . ILE A 1 106 ? 17.446 -3.653 -23.283 1.00 91.38 106 ILE A O 1
ATOM 842 N N . SER A 1 107 ? 17.147 -1.919 -24.708 1.00 94.50 107 SER A N 1
ATOM 843 C CA . SER A 1 107 ? 16.483 -1.017 -23.771 1.00 94.50 107 SER A CA 1
ATOM 844 C C . SER A 1 107 ? 15.011 -0.916 -24.153 1.00 94.50 107 SER A C 1
ATOM 846 O O . SER A 1 107 ? 14.691 -0.669 -25.318 1.00 94.50 107 SER A O 1
ATOM 848 N N . LEU A 1 108 ? 14.127 -1.153 -23.191 1.00 97.19 108 LEU A N 1
ATOM 849 C CA . LEU A 1 108 ? 12.678 -1.066 -23.342 1.00 97.19 108 LEU A CA 1
ATOM 850 C C . LEU A 1 108 ? 12.145 0.021 -22.402 1.00 97.19 108 LEU A C 1
ATOM 852 O O . LEU A 1 108 ? 12.649 0.136 -21.279 1.00 97.19 108 LEU A O 1
ATOM 856 N N . PRO A 1 109 ? 11.157 0.827 -22.826 1.00 98.06 109 PRO A N 1
ATOM 857 C CA . PRO A 1 109 ? 10.609 1.879 -21.979 1.00 98.06 109 PRO A CA 1
ATOM 858 C C . PRO A 1 109 ? 9.951 1.283 -20.728 1.00 98.06 109 PRO A C 1
ATOM 860 O O . PRO A 1 109 ? 9.412 0.177 -20.757 1.00 98.06 109 PRO A O 1
ATOM 863 N N . ALA A 1 110 ? 9.978 2.014 -19.613 1.00 98.44 110 ALA A N 1
ATOM 864 C CA . ALA A 1 110 ? 9.376 1.543 -18.366 1.00 98.44 110 ALA A CA 1
ATOM 865 C C . ALA A 1 110 ? 7.850 1.383 -18.463 1.00 98.44 110 ALA A C 1
ATOM 867 O O . ALA A 1 110 ? 7.279 0.555 -17.766 1.00 98.44 110 ALA A O 1
ATOM 868 N N . ASN A 1 111 ? 7.187 2.133 -19.345 1.00 98.12 111 ASN A N 1
ATOM 869 C CA . ASN A 1 111 ? 5.754 2.011 -19.615 1.00 98.12 111 ASN A CA 1
ATOM 870 C C . ASN A 1 111 ? 5.398 0.956 -20.685 1.00 98.12 111 ASN A C 1
ATOM 872 O O . ASN A 1 111 ? 4.298 1.011 -21.238 1.00 98.12 111 ASN A O 1
ATOM 8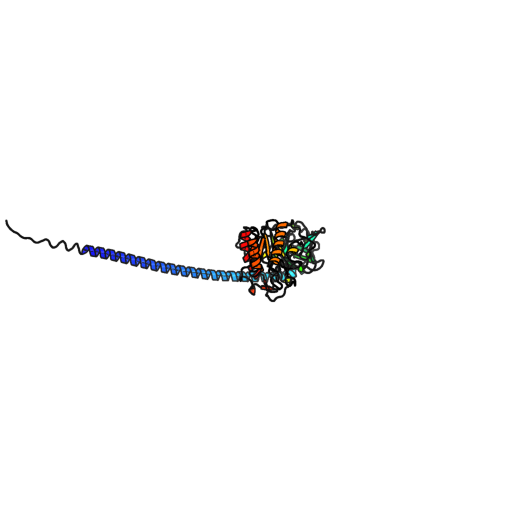76 N N . ASP A 1 112 ? 6.302 0.016 -20.996 1.00 98.00 112 ASP A N 1
ATOM 877 C CA . ASP A 1 112 ? 6.005 -1.109 -21.889 1.00 98.00 112 ASP A CA 1
ATOM 878 C C . ASP A 1 112 ? 4.742 -1.853 -21.417 1.00 98.00 112 ASP A C 1
ATOM 880 O O . ASP A 1 112 ? 4.595 -2.183 -20.239 1.00 98.00 112 ASP A O 1
ATOM 884 N N . ALA A 1 113 ? 3.822 -2.134 -22.343 1.00 96.88 113 ALA A N 1
ATOM 885 C CA . ALA A 1 113 ? 2.511 -2.710 -22.037 1.00 96.88 113 ALA A CA 1
ATOM 886 C C . ALA A 1 113 ? 2.570 -4.127 -21.431 1.00 96.88 113 ALA A C 1
ATOM 888 O O . ALA A 1 113 ? 1.568 -4.613 -20.898 1.00 96.88 113 ALA A O 1
ATOM 889 N N . ASN A 1 114 ? 3.720 -4.802 -21.511 1.00 97.75 114 ASN A N 1
ATOM 890 C CA . ASN A 1 114 ? 3.942 -6.091 -20.861 1.00 97.75 114 ASN A CA 1
ATOM 891 C C . ASN A 1 114 ? 4.262 -5.962 -19.365 1.00 97.75 114 ASN A C 1
ATOM 893 O O . ASN A 1 114 ? 4.181 -6.956 -18.643 1.00 97.75 114 ASN A O 1
ATOM 897 N N . ILE A 1 115 ? 4.622 -4.771 -18.880 1.00 98.25 115 ILE A N 1
ATOM 898 C CA . ILE A 1 115 ? 4.932 -4.548 -17.469 1.00 98.25 115 ILE A CA 1
ATOM 899 C C . ILE A 1 115 ? 3.640 -4.209 -16.733 1.00 98.25 115 ILE A C 1
ATOM 901 O O . ILE A 1 115 ? 2.980 -3.203 -16.997 1.00 98.25 115 ILE A O 1
ATOM 905 N N . ARG A 1 116 ? 3.281 -5.048 -15.765 1.00 97.50 116 ARG A N 1
ATOM 906 C CA . ARG A 1 116 ? 2.109 -4.826 -14.924 1.00 97.50 116 ARG A CA 1
ATOM 907 C C . ARG A 1 116 ? 2.513 -4.046 -13.683 1.00 97.50 116 ARG A C 1
ATOM 909 O O . ARG A 1 116 ? 3.145 -4.600 -12.792 1.00 97.50 116 ARG A O 1
ATOM 916 N N . TYR A 1 117 ? 2.099 -2.788 -13.598 1.00 98.06 117 TYR A N 1
ATOM 917 C CA . TYR A 1 117 ? 2.220 -1.985 -12.381 1.00 98.06 117 TYR A CA 1
ATOM 918 C C . TYR A 1 117 ? 0.979 -2.132 -11.501 1.00 98.06 117 TYR A C 1
ATOM 920 O O . TYR A 1 117 ? -0.146 -2.093 -11.995 1.00 98.06 117 TYR A O 1
ATOM 928 N N . THR A 1 118 ? 1.190 -2.244 -10.191 1.00 98.19 118 THR A N 1
ATOM 929 C CA . THR A 1 118 ? 0.134 -2.200 -9.177 1.00 98.19 118 THR A CA 1
ATOM 930 C C . THR A 1 118 ? 0.488 -1.170 -8.112 1.00 98.19 118 THR A C 1
ATOM 932 O O . THR A 1 118 ? 1.598 -1.168 -7.579 1.00 98.19 118 THR A O 1
ATOM 935 N N . GLY A 1 119 ? -0.466 -0.295 -7.806 1.00 98.06 119 GLY A N 1
ATOM 936 C CA . GLY A 1 119 ? -0.262 0.916 -7.015 1.00 98.06 119 GLY A CA 1
ATOM 937 C C . GLY A 1 119 ? -0.600 2.161 -7.833 1.00 98.06 119 GLY A C 1
ATOM 938 O O . GLY A 1 119 ? -1.112 2.064 -8.951 1.00 98.06 119 GLY A O 1
ATOM 939 N N . ARG A 1 120 ? -0.332 3.344 -7.277 1.00 98.56 120 ARG A N 1
ATOM 940 C CA . ARG A 1 120 ? -0.546 4.612 -7.985 1.00 98.56 120 ARG A CA 1
ATOM 941 C C . ARG A 1 120 ? 0.745 5.037 -8.677 1.00 98.56 120 ARG A C 1
ATOM 943 O O . ARG A 1 120 ? 1.727 5.363 -8.017 1.00 98.56 120 ARG A O 1
ATOM 950 N N . THR A 1 121 ? 0.736 5.004 -10.005 1.00 98.50 121 THR A N 1
ATOM 951 C CA . THR A 1 121 ? 1.889 5.329 -10.852 1.00 98.50 121 THR A CA 1
ATOM 952 C C . THR A 1 121 ? 1.538 6.413 -11.867 1.00 98.50 121 THR A C 1
ATOM 954 O O . THR A 1 121 ? 0.382 6.573 -12.261 1.00 98.50 121 THR A O 1
ATOM 957 N N . LEU A 1 122 ? 2.542 7.160 -12.313 1.00 98.38 122 LEU A N 1
ATOM 958 C CA . LEU A 1 122 ? 2.413 8.138 -13.386 1.00 98.38 122 LEU A CA 1
ATOM 959 C C . LEU A 1 122 ? 3.368 7.769 -14.520 1.00 98.38 122 LEU A C 1
ATOM 961 O O . LEU A 1 122 ? 4.581 7.810 -14.334 1.00 98.38 122 LEU A O 1
ATOM 965 N N . ALA A 1 123 ? 2.823 7.421 -15.684 1.00 98.00 123 ALA A N 1
ATOM 966 C CA . ALA A 1 123 ? 3.609 7.229 -16.898 1.00 98.00 123 ALA A CA 1
ATOM 967 C C . ALA A 1 123 ? 3.804 8.572 -17.619 1.00 98.00 123 ALA A C 1
ATOM 969 O O . ALA A 1 123 ? 2.842 9.318 -17.816 1.00 98.00 123 ALA A O 1
ATOM 970 N N . ALA A 1 124 ? 5.035 8.865 -18.025 1.00 97.25 124 ALA A N 1
ATOM 971 C CA . ALA A 1 124 ? 5.381 10.041 -18.813 1.00 97.25 124 ALA A CA 1
ATOM 972 C C . ALA A 1 124 ? 5.444 9.715 -20.315 1.00 97.25 124 ALA A C 1
ATOM 974 O O . ALA A 1 124 ? 5.511 8.556 -20.733 1.00 97.25 124 ALA A O 1
ATOM 975 N N . SER A 1 125 ? 5.426 10.757 -21.150 1.00 97.06 125 SER A N 1
ATOM 976 C CA . SER A 1 125 ? 5.477 10.627 -22.613 1.00 97.06 125 SER A CA 1
ATOM 977 C C . SER A 1 125 ? 6.818 10.111 -23.142 1.00 97.06 125 SER A C 1
ATOM 979 O O . SER A 1 125 ? 6.869 9.610 -24.261 1.00 97.06 125 SER A O 1
ATOM 981 N N . ASP A 1 126 ? 7.889 10.215 -22.354 1.00 97.06 126 ASP A N 1
ATOM 982 C CA . ASP A 1 126 ? 9.224 9.698 -22.681 1.00 97.06 126 ASP A CA 1
ATOM 983 C C . ASP A 1 126 ? 9.390 8.196 -22.388 1.00 97.06 126 ASP A C 1
ATOM 985 O O . ASP A 1 126 ? 10.458 7.634 -22.620 1.00 97.06 126 ASP A O 1
ATOM 989 N N . GLY A 1 127 ? 8.338 7.540 -21.891 1.00 98.12 127 GLY A N 1
ATOM 990 C CA . GLY A 1 127 ? 8.346 6.122 -21.552 1.00 98.12 127 GLY A CA 1
ATOM 991 C C . GLY A 1 127 ? 8.677 5.816 -20.092 1.00 98.12 127 GLY A C 1
ATOM 992 O O . GLY A 1 127 ? 8.594 4.653 -19.699 1.00 98.12 127 GLY A O 1
ATOM 993 N N . SER A 1 128 ? 9.025 6.816 -19.278 1.00 98.56 128 SER A N 1
ATOM 994 C CA . SER A 1 128 ? 9.320 6.619 -17.857 1.00 98.56 128 SER A CA 1
ATOM 995 C C . SER A 1 128 ? 8.058 6.447 -17.001 1.00 98.56 128 SER A C 1
ATOM 997 O O . SER A 1 128 ? 6.960 6.860 -17.382 1.00 98.56 128 SER A O 1
ATOM 999 N N . VAL A 1 129 ? 8.204 5.812 -15.833 1.00 98.81 129 VAL A N 1
ATOM 1000 C CA . VAL A 1 129 ? 7.119 5.598 -14.860 1.00 98.81 129 VAL A CA 1
ATOM 1001 C C . VAL A 1 129 ? 7.581 6.007 -13.463 1.00 98.81 129 VAL A C 1
ATOM 1003 O O . VAL A 1 129 ? 8.588 5.494 -12.968 1.00 98.81 129 VAL A O 1
ATOM 1006 N N . SER A 1 130 ? 6.823 6.893 -12.812 1.00 98.69 130 SER A N 1
ATOM 1007 C CA . SER A 1 130 ? 7.114 7.426 -11.475 1.00 98.69 130 SER A CA 1
ATOM 1008 C C . SER A 1 130 ? 6.088 6.989 -10.428 1.00 98.69 130 SER A C 1
ATOM 1010 O O . SER A 1 130 ? 4.895 6.900 -10.724 1.00 98.69 130 SER A O 1
ATOM 1012 N N . PHE A 1 131 ? 6.535 6.759 -9.192 1.00 98.75 131 PHE A N 1
ATOM 1013 C CA . PHE A 1 131 ? 5.687 6.416 -8.039 1.00 98.75 131 PHE A CA 1
ATOM 1014 C C . PHE A 1 131 ? 6.421 6.636 -6.708 1.00 98.75 131 PHE A C 1
ATOM 1016 O O . PHE A 1 131 ? 7.653 6.654 -6.662 1.00 98.75 131 PHE A O 1
ATOM 1023 N N . ASP A 1 132 ? 5.677 6.801 -5.613 1.00 98.25 132 ASP A N 1
ATOM 1024 C CA . ASP A 1 132 ? 6.249 6.995 -4.270 1.00 98.25 132 ASP A CA 1
ATOM 1025 C C . ASP A 1 132 ? 5.498 6.263 -3.142 1.00 98.25 132 ASP A C 1
ATOM 1027 O O . ASP A 1 132 ? 6.112 5.952 -2.124 1.00 98.25 132 ASP A O 1
ATOM 1031 N N . TRP A 1 133 ? 4.227 5.901 -3.319 1.00 98.62 133 TRP A N 1
ATOM 1032 C CA . TRP A 1 133 ? 3.477 5.141 -2.320 1.00 98.62 133 TRP A CA 1
ATOM 1033 C C . TRP A 1 133 ? 4.148 3.808 -1.966 1.00 98.62 133 TRP A C 1
ATOM 1035 O O . TRP A 1 133 ? 4.582 3.056 -2.852 1.00 98.62 133 TRP A O 1
ATOM 1045 N N . SER A 1 134 ? 4.188 3.507 -0.662 1.00 97.88 134 SER A N 1
ATOM 1046 C CA . SER A 1 134 ? 4.687 2.232 -0.135 1.00 97.88 134 SER A CA 1
ATOM 1047 C C . SER A 1 134 ? 3.973 1.056 -0.794 1.00 97.88 134 SER A C 1
ATOM 1049 O O . SER A 1 134 ? 2.795 1.125 -1.141 1.00 97.88 134 SER A O 1
ATOM 1051 N N . GLY A 1 135 ? 4.693 -0.040 -1.007 1.00 98.00 135 GLY A N 1
ATOM 1052 C CA . GLY A 1 135 ? 4.109 -1.251 -1.558 1.00 98.00 135 GLY A CA 1
ATOM 1053 C C . GLY A 1 135 ? 3.685 -1.155 -3.014 1.00 98.00 135 GLY A C 1
ATOM 1054 O O . GLY A 1 135 ? 3.159 -2.148 -3.493 1.00 98.00 135 GLY A O 1
ATOM 1055 N N . THR A 1 136 ? 3.943 -0.054 -3.730 1.00 98.69 136 THR A N 1
ATOM 1056 C CA . THR A 1 136 ? 3.850 -0.042 -5.197 1.00 98.69 136 THR A CA 1
ATOM 1057 C C . THR A 1 136 ? 4.800 -1.094 -5.759 1.00 98.69 136 THR A C 1
ATOM 1059 O O . THR A 1 136 ? 5.960 -1.183 -5.344 1.00 98.69 136 THR A O 1
ATOM 1062 N N . TYR A 1 137 ? 4.321 -1.915 -6.687 1.00 98.62 137 TYR A N 1
ATOM 1063 C CA . TYR A 1 137 ? 5.128 -2.967 -7.290 1.00 98.62 137 TYR A CA 1
ATOM 1064 C C . TYR A 1 137 ? 4.866 -3.107 -8.780 1.00 98.62 137 TYR A C 1
ATOM 1066 O O . TYR A 1 137 ? 3.841 -2.670 -9.302 1.00 98.62 137 TYR A O 1
ATOM 1074 N N . LEU A 1 138 ? 5.808 -3.752 -9.455 1.00 98.50 138 LEU A N 1
ATOM 1075 C CA . LEU A 1 138 ? 5.660 -4.182 -10.835 1.00 98.50 138 LEU A CA 1
ATOM 1076 C C . LEU A 1 138 ? 5.937 -5.670 -10.958 1.00 98.50 138 LEU A C 1
ATOM 1078 O O . LEU A 1 138 ? 6.745 -6.219 -10.205 1.00 98.50 138 LEU A O 1
ATOM 1082 N N . GLU A 1 139 ? 5.276 -6.295 -11.921 1.00 98.31 139 GLU A N 1
ATOM 1083 C CA . GLU A 1 139 ? 5.485 -7.686 -12.282 1.00 98.31 139 GLU A CA 1
ATOM 1084 C C . GLU A 1 139 ? 5.616 -7.834 -13.799 1.00 98.31 139 GLU A C 1
ATOM 1086 O O . GLU A 1 139 ? 4.890 -7.201 -14.569 1.00 98.31 139 GLU A O 1
ATOM 1091 N N . VAL A 1 140 ? 6.552 -8.674 -14.236 1.00 98.12 140 VAL A N 1
ATOM 1092 C CA . VAL A 1 140 ? 6.786 -8.949 -15.657 1.00 98.12 140 VAL A CA 1
ATOM 1093 C C . VAL A 1 140 ? 7.465 -10.302 -15.830 1.00 98.12 140 VAL A C 1
ATOM 1095 O O . VAL A 1 140 ? 8.256 -10.713 -14.983 1.00 98.12 140 VAL A O 1
ATOM 1098 N N . THR A 1 141 ? 7.181 -10.995 -16.929 1.00 97.31 141 THR A N 1
ATOM 1099 C CA . THR A 1 141 ? 7.957 -12.169 -17.341 1.00 97.31 141 THR A CA 1
ATOM 1100 C C . THR A 1 141 ? 9.047 -11.721 -18.307 1.00 97.31 141 THR A C 1
ATOM 1102 O O . THR A 1 141 ? 8.787 -10.923 -19.203 1.00 97.31 141 THR A O 1
ATOM 1105 N N . PHE A 1 142 ? 10.274 -12.208 -18.152 1.00 94.75 142 PHE A N 1
ATOM 1106 C CA . PHE A 1 142 ? 11.388 -11.874 -19.034 1.00 94.75 142 PHE A CA 1
ATOM 1107 C C . PHE A 1 142 ? 12.158 -13.120 -19.477 1.00 94.75 142 PHE A C 1
ATOM 1109 O O . PHE A 1 142 ? 12.165 -14.145 -18.797 1.00 94.75 142 PHE A O 1
ATOM 1116 N N . THR A 1 143 ? 12.828 -13.022 -20.625 1.00 91.56 143 THR A N 1
ATOM 1117 C CA . THR A 1 143 ? 13.689 -14.087 -21.168 1.00 91.56 143 THR A CA 1
ATOM 1118 C C . THR A 1 143 ? 15.150 -13.653 -21.249 1.00 91.56 143 THR A C 1
AT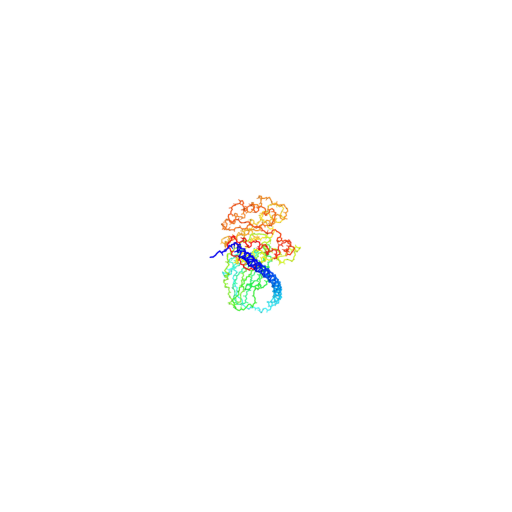OM 1120 O O . THR A 1 143 ? 15.464 -12.465 -21.324 1.00 91.56 143 THR A O 1
ATOM 1123 N N . GLY A 1 144 ? 16.055 -14.627 -21.372 1.00 80.69 144 GLY A N 1
ATOM 1124 C CA . GLY A 1 144 ? 17.463 -14.374 -21.705 1.00 80.69 144 GLY A CA 1
ATOM 1125 C C . GLY A 1 144 ? 18.386 -14.176 -20.503 1.00 80.69 144 GLY A C 1
ATOM 1126 O O . GLY A 1 144 ? 19.539 -13.796 -20.698 1.00 80.69 144 GLY A O 1
ATOM 1127 N N . GLY A 1 145 ? 17.909 -14.456 -19.286 1.00 79.62 145 GLY A N 1
ATOM 1128 C CA . GLY A 1 145 ? 18.765 -14.548 -18.103 1.00 79.62 145 GLY A CA 1
ATOM 1129 C C . GLY A 1 145 ? 19.374 -13.225 -17.639 1.00 79.62 145 GLY A C 1
ATOM 1130 O O . GLY A 1 145 ? 20.414 -13.219 -16.980 1.00 79.62 145 GLY A O 1
ATOM 1131 N N . TYR A 1 146 ? 18.790 -12.087 -18.017 1.00 87.31 146 TYR A N 1
ATOM 1132 C CA . TYR A 1 146 ? 19.253 -10.782 -17.559 1.00 87.31 146 TYR A CA 1
ATOM 1133 C C . TYR A 1 146 ? 18.140 -9.746 -17.631 1.00 87.31 146 TYR A C 1
ATOM 1135 O O . TYR A 1 146 ? 17.552 -9.553 -18.696 1.00 87.31 146 TYR A O 1
ATOM 1143 N N . ILE A 1 147 ? 17.927 -9.044 -16.521 1.00 92.31 147 ILE A N 1
ATOM 1144 C CA . ILE A 1 147 ? 17.101 -7.843 -16.462 1.00 92.31 147 ILE A CA 1
ATOM 1145 C C . ILE A 1 147 ? 17.719 -6.844 -15.482 1.00 92.31 147 ILE A C 1
ATOM 1147 O O . ILE A 1 147 ? 18.070 -7.176 -14.347 1.00 92.31 147 ILE A O 1
ATOM 1151 N N . ALA A 1 148 ? 17.867 -5.608 -15.938 1.00 91.94 148 ALA A N 1
ATOM 1152 C CA . ALA A 1 148 ? 18.264 -4.466 -15.129 1.00 91.94 148 ALA A CA 1
ATOM 1153 C C . ALA A 1 148 ? 17.283 -3.315 -15.350 1.00 91.94 148 ALA A C 1
ATOM 1155 O O . ALA A 1 148 ? 16.562 -3.299 -16.344 1.00 91.94 148 ALA A O 1
ATOM 1156 N N . MET A 1 149 ? 17.268 -2.343 -14.445 1.00 95.56 149 MET A N 1
ATOM 1157 C CA . MET A 1 149 ? 16.491 -1.118 -14.610 1.00 95.56 149 MET A CA 1
ATOM 1158 C C . MET A 1 149 ? 17.390 0.110 -14.560 1.00 95.56 149 MET A C 1
ATOM 1160 O O . MET A 1 149 ? 18.294 0.192 -13.722 1.00 95.56 149 MET A O 1
ATOM 1164 N N . ARG A 1 150 ? 17.117 1.075 -15.438 1.00 94.88 150 ARG A N 1
ATOM 1165 C CA . ARG A 1 150 ? 17.622 2.439 -15.311 1.00 94.88 150 ARG A CA 1
ATOM 1166 C C . ARG A 1 150 ? 16.634 3.247 -14.489 1.00 94.88 150 ARG A C 1
ATOM 1168 O O . ARG A 1 150 ? 15.449 3.287 -14.812 1.00 94.88 150 ARG A O 1
ATOM 1175 N N . VAL A 1 151 ? 17.112 3.885 -13.431 1.00 96.88 151 VAL A N 1
ATOM 1176 C CA . VAL A 1 151 ? 16.252 4.479 -12.408 1.00 96.88 151 VAL A CA 1
ATOM 1177 C C . VAL A 1 151 ? 16.865 5.750 -11.832 1.00 96.88 151 VAL A C 1
ATOM 1179 O O . VAL A 1 151 ? 18.082 5.851 -11.672 1.00 96.88 151 VAL A O 1
ATOM 1182 N N . SER A 1 152 ? 16.012 6.699 -11.471 1.00 96.62 152 SER A N 1
ATOM 1183 C CA . SER A 1 152 ? 16.353 7.828 -10.612 1.00 96.62 152 SER A CA 1
ATOM 1184 C C . SER A 1 152 ? 15.445 7.859 -9.390 1.00 96.62 152 SER A C 1
ATOM 1186 O O . SER A 1 152 ? 14.360 7.274 -9.369 1.00 96.62 152 SER A O 1
ATOM 1188 N N . ASP A 1 153 ? 15.911 8.526 -8.345 1.00 97.31 153 ASP A N 1
ATOM 1189 C CA . ASP A 1 153 ? 15.181 8.680 -7.100 1.00 97.31 153 ASP A CA 1
ATOM 1190 C C . ASP A 1 153 ? 15.435 10.065 -6.506 1.00 97.31 153 ASP A C 1
ATOM 1192 O O . ASP A 1 153 ? 16.575 10.544 -6.474 1.00 97.31 153 ASP A O 1
ATOM 1196 N N . THR A 1 154 ? 14.376 10.721 -6.029 1.00 97.56 154 THR A N 1
ATOM 1197 C CA . THR A 1 154 ? 14.499 12.060 -5.436 1.00 97.56 154 THR A CA 1
ATOM 1198 C C . THR A 1 154 ? 15.166 12.040 -4.063 1.00 97.56 154 THR A C 1
ATOM 1200 O O . THR A 1 154 ? 15.684 13.072 -3.630 1.00 97.56 154 THR A O 1
ATOM 1203 N N . LYS A 1 155 ? 15.191 10.884 -3.388 1.00 96.62 155 LYS A N 1
ATOM 1204 C CA . LYS A 1 155 ? 15.894 10.674 -2.122 1.00 96.62 155 LYS A CA 1
ATOM 1205 C C . LYS A 1 155 ? 16.538 9.278 -2.121 1.00 96.62 155 LYS A C 1
ATOM 1207 O O . LYS A 1 155 ? 17.543 9.082 -2.807 1.00 96.62 155 LYS A O 1
ATOM 1212 N N . LYS A 1 156 ? 16.034 8.340 -1.310 1.00 95.75 156 LYS A N 1
ATOM 1213 C CA . LYS A 1 156 ? 16.589 6.991 -1.177 1.00 95.75 156 LYS A CA 1
ATOM 1214 C C . LYS A 1 156 ? 15.514 5.987 -0.774 1.00 95.75 156 LYS A C 1
ATOM 1216 O O . LYS A 1 156 ? 15.101 5.981 0.384 1.00 95.75 156 LYS A O 1
ATOM 1221 N N . ASN A 1 157 ? 15.165 5.078 -1.680 1.00 98.06 157 ASN A N 1
ATOM 1222 C CA . ASN A 1 157 ? 14.164 4.039 -1.450 1.00 98.06 157 ASN A CA 1
ATOM 1223 C C . ASN A 1 157 ? 14.758 2.626 -1.417 1.00 98.06 157 ASN A C 1
ATOM 1225 O O . ASN A 1 157 ? 15.856 2.378 -1.918 1.00 98.06 157 ASN A O 1
ATOM 1229 N N . TYR A 1 158 ? 14.000 1.698 -0.832 1.00 98.06 158 TYR A N 1
ATOM 1230 C CA . TYR A 1 158 ? 14.359 0.286 -0.676 1.00 98.06 158 TYR A CA 1
ATOM 1231 C C . TYR A 1 158 ? 13.319 -0.597 -1.356 1.00 98.06 158 TYR A C 1
ATOM 1233 O O . TYR A 1 158 ? 12.131 -0.274 -1.346 1.00 98.06 158 TYR A O 1
ATOM 1241 N N . TYR A 1 159 ? 13.749 -1.724 -1.918 1.00 98.56 159 TYR A N 1
ATOM 1242 C CA . TYR A 1 159 ? 12.878 -2.631 -2.661 1.00 98.56 159 TYR A CA 1
ATOM 1243 C C . TYR A 1 159 ? 13.160 -4.091 -2.329 1.00 98.56 159 TYR A C 1
ATOM 1245 O O . TYR A 1 159 ? 14.316 -4.469 -2.151 1.00 98.56 159 TYR A O 1
ATOM 1253 N N . ASN A 1 160 ? 12.108 -4.910 -2.320 1.00 98.25 160 ASN A N 1
ATOM 1254 C CA . ASN A 1 160 ? 12.229 -6.362 -2.410 1.00 98.25 160 ASN A CA 1
ATOM 1255 C C . ASN A 1 160 ? 12.261 -6.768 -3.888 1.00 98.25 160 ASN A C 1
ATOM 1257 O O . ASN A 1 160 ? 11.468 -6.256 -4.687 1.00 98.25 160 ASN A O 1
ATOM 1261 N N . VAL A 1 161 ? 13.142 -7.705 -4.232 1.00 96.69 161 VAL A N 1
ATOM 1262 C CA . VAL A 1 161 ? 13.193 -8.348 -5.547 1.00 96.69 161 VAL A CA 1
ATOM 1263 C C . VAL A 1 161 ? 12.759 -9.795 -5.376 1.00 96.69 161 VAL A C 1
ATOM 1265 O O . VAL A 1 161 ? 13.258 -10.492 -4.495 1.00 96.69 161 VAL A O 1
ATOM 1268 N N . PHE A 1 162 ? 11.839 -10.251 -6.220 1.00 95.81 162 PHE A N 1
ATOM 1269 C CA . PHE A 1 162 ? 11.467 -11.657 -6.306 1.00 95.81 162 PHE A CA 1
ATOM 1270 C C . PHE A 1 162 ? 11.667 -12.157 -7.730 1.00 95.81 162 PHE A C 1
ATOM 1272 O O . PHE A 1 162 ? 11.265 -11.476 -8.679 1.00 95.81 162 PHE A O 1
ATOM 1279 N N . ILE A 1 163 ? 12.241 -13.351 -7.863 1.00 93.31 163 ILE A N 1
ATOM 1280 C CA . ILE A 1 163 ? 12.391 -14.068 -9.129 1.00 93.31 163 ILE A CA 1
ATOM 1281 C C . ILE A 1 163 ? 11.659 -15.401 -9.016 1.00 93.31 163 ILE A C 1
ATOM 1283 O O . ILE A 1 163 ? 11.856 -16.141 -8.056 1.00 93.31 163 ILE A O 1
ATOM 1287 N N . ASP A 1 164 ? 10.778 -15.699 -9.970 1.00 91.56 164 ASP A N 1
ATOM 1288 C CA . ASP A 1 164 ? 9.963 -16.925 -9.980 1.00 91.56 164 ASP A CA 1
ATOM 1289 C C . ASP A 1 164 ? 9.124 -17.121 -8.704 1.00 91.56 164 ASP A C 1
ATOM 1291 O O . ASP A 1 164 ? 8.829 -18.238 -8.288 1.00 91.56 164 ASP A O 1
ATOM 1295 N N . GLY A 1 165 ? 8.728 -16.009 -8.075 1.00 89.31 165 GLY A N 1
ATOM 1296 C CA . GLY A 1 165 ? 7.972 -15.993 -6.821 1.00 89.31 165 GLY A CA 1
ATOM 1297 C C . GLY A 1 165 ? 8.813 -16.189 -5.553 1.00 89.31 165 GLY A C 1
ATOM 1298 O O . GLY A 1 165 ? 8.258 -16.113 -4.456 1.00 89.31 165 GLY A O 1
ATOM 1299 N N . PHE A 1 166 ? 10.127 -16.385 -5.677 1.00 89.62 166 PHE A N 1
ATOM 1300 C CA . PHE A 1 166 ? 11.052 -16.533 -4.552 1.00 89.62 166 PHE A CA 1
ATOM 1301 C C . PHE A 1 166 ? 11.783 -15.217 -4.264 1.00 89.62 166 PHE A C 1
ATOM 1303 O O . PHE A 1 166 ? 12.091 -14.490 -5.212 1.00 89.62 166 PHE A O 1
ATOM 1310 N N . PRO A 1 167 ? 12.065 -14.878 -2.990 1.00 89.81 167 PRO A N 1
ATOM 1311 C CA . PRO A 1 167 ? 12.941 -13.756 -2.660 1.00 89.81 167 PRO A CA 1
ATOM 1312 C C . PRO A 1 167 ? 14.292 -13.900 -3.373 1.00 89.81 167 PRO A C 1
ATOM 1314 O O . PRO A 1 167 ? 14.836 -14.996 -3.424 1.00 89.81 167 PRO A O 1
ATOM 1317 N N . ALA A 1 168 ? 14.787 -12.802 -3.938 1.00 88.19 168 ALA A N 1
ATOM 1318 C CA . ALA A 1 168 ? 16.066 -12.714 -4.649 1.00 88.19 168 ALA A CA 1
ATOM 1319 C C . ALA A 1 168 ? 16.929 -11.550 -4.115 1.00 88.19 168 ALA A C 1
ATOM 1321 O O . ALA A 1 168 ? 17.754 -10.974 -4.828 1.00 88.19 168 ALA A O 1
ATOM 1322 N N . GLY A 1 169 ? 16.681 -11.152 -2.865 1.00 88.50 169 GLY A N 1
ATOM 1323 C CA . GLY A 1 169 ? 17.348 -10.048 -2.185 1.00 88.50 169 GLY A CA 1
ATOM 1324 C C . GLY A 1 169 ? 16.616 -8.702 -2.239 1.00 88.50 169 GLY A C 1
ATOM 1325 O O . GLY A 1 169 ? 15.453 -8.571 -2.631 1.00 88.50 169 GLY A O 1
ATOM 1326 N N . THR A 1 170 ? 17.329 -7.670 -1.791 1.00 93.25 170 THR A N 1
ATOM 1327 C CA . THR A 1 170 ? 16.838 -6.291 -1.696 1.00 93.25 170 THR A CA 1
ATOM 1328 C C . THR A 1 170 ? 17.766 -5.336 -2.425 1.00 93.25 170 THR A C 1
ATOM 1330 O O . THR A 1 170 ? 18.986 -5.508 -2.378 1.00 93.25 170 THR A O 1
ATOM 1333 N N . ILE A 1 171 ? 17.210 -4.285 -3.021 1.00 94.44 171 ILE A N 1
ATOM 1334 C CA . ILE A 1 171 ? 17.992 -3.221 -3.660 1.00 94.44 171 ILE A CA 1
ATOM 1335 C C . ILE A 1 171 ? 17.651 -1.852 -3.075 1.00 94.44 171 ILE A C 1
ATOM 1337 O O . ILE A 1 171 ? 16.616 -1.667 -2.431 1.00 94.44 171 ILE A O 1
ATOM 1341 N N . GLU A 1 172 ? 18.516 -0.883 -3.356 1.00 94.56 172 GLU A N 1
ATOM 1342 C CA . GLU A 1 172 ? 18.341 0.517 -2.987 1.00 94.56 172 GLU A CA 1
ATOM 1343 C C . GLU A 1 172 ? 18.360 1.383 -4.250 1.00 94.56 172 GLU A C 1
ATOM 1345 O O . GLU A 1 172 ? 19.195 1.169 -5.130 1.00 94.56 172 GLU A O 1
ATOM 1350 N N . THR A 1 173 ? 17.485 2.383 -4.329 1.00 91.88 173 THR A N 1
ATOM 1351 C CA . THR A 1 173 ? 17.494 3.397 -5.395 1.00 91.88 173 THR A CA 1
ATOM 1352 C C . THR A 1 173 ? 17.830 4.752 -4.799 1.00 91.88 173 THR A C 1
ATOM 1354 O O . THR A 1 173 ? 17.283 5.139 -3.771 1.00 91.88 173 THR A O 1
ATOM 1357 N N . PHE A 1 174 ? 18.754 5.474 -5.427 1.00 91.12 174 PHE A N 1
ATOM 1358 C CA . PHE A 1 174 ? 19.129 6.840 -5.065 1.00 91.12 174 PHE A CA 1
ATOM 1359 C C . PHE A 1 174 ? 19.780 7.536 -6.265 1.00 91.12 174 PHE A C 1
ATOM 1361 O O . PHE A 1 174 ? 20.295 6.885 -7.180 1.00 91.12 174 PHE A O 1
ATOM 1368 N N . GLY A 1 175 ? 19.800 8.867 -6.238 1.00 88.69 175 GLY A N 1
ATOM 1369 C CA . GLY A 1 175 ? 20.488 9.672 -7.245 1.00 88.69 175 GLY A CA 1
ATOM 1370 C C . GLY A 1 175 ? 19.735 9.782 -8.574 1.00 88.69 175 GLY A C 1
ATOM 1371 O O . GLY A 1 175 ? 18.569 9.425 -8.689 1.00 88.69 175 GLY A O 1
ATOM 1372 N N . LYS A 1 176 ? 20.401 10.348 -9.585 1.00 85.88 176 LYS A N 1
ATOM 1373 C CA . LYS A 1 176 ? 19.742 10.826 -10.814 1.00 85.88 176 LYS A CA 1
ATOM 1374 C C . LYS A 1 176 ? 19.820 9.880 -12.014 1.00 85.88 176 LYS A C 1
ATOM 1376 O O . LYS A 1 176 ? 19.087 10.101 -12.966 1.00 85.88 176 LYS A O 1
ATOM 1381 N N . ASP A 1 177 ? 20.705 8.886 -11.995 1.00 78.56 177 ASP A N 1
ATOM 1382 C CA . ASP A 1 177 ? 20.861 7.925 -13.095 1.00 78.56 177 ASP A CA 1
ATOM 1383 C C . ASP A 1 177 ? 21.629 6.685 -12.610 1.00 78.56 177 ASP A C 1
ATOM 1385 O O . ASP A 1 177 ? 22.860 6.628 -12.649 1.00 78.56 177 ASP A O 1
ATOM 1389 N N . SER A 1 178 ? 20.890 5.711 -12.087 1.00 84.81 178 SER A N 1
ATOM 1390 C CA . SER A 1 178 ? 21.414 4.436 -11.597 1.00 84.81 178 SER A CA 1
ATOM 1391 C C . SER A 1 178 ? 21.002 3.310 -12.543 1.00 84.81 178 SER A C 1
ATOM 1393 O O . SER A 1 178 ? 19.847 3.232 -12.953 1.00 84.81 178 SER A O 1
ATOM 1395 N N . LEU A 1 179 ? 21.929 2.401 -12.857 1.00 86.25 179 LEU A N 1
ATOM 1396 C CA . LEU A 1 179 ? 21.624 1.130 -13.520 1.00 86.25 179 LEU A CA 1
ATOM 1397 C C . LEU A 1 179 ? 21.732 0.003 -12.492 1.00 86.25 179 LEU A C 1
ATOM 1399 O O . LEU A 1 179 ? 22.826 -0.280 -12.002 1.00 86.25 179 LEU A O 1
ATOM 1403 N N . ILE A 1 180 ? 20.610 -0.640 -12.177 1.00 88.81 180 ILE A N 1
ATOM 1404 C CA . ILE A 1 180 ? 20.539 -1.686 -11.153 1.00 88.81 180 ILE A CA 1
ATOM 1405 C C . ILE A 1 180 ? 20.182 -3.015 -11.803 1.00 88.81 180 ILE A C 1
ATOM 1407 O O . ILE A 1 180 ? 19.130 -3.144 -12.425 1.00 88.81 180 ILE A O 1
ATOM 1411 N N . VAL A 1 181 ? 21.051 -4.013 -11.639 1.00 89.12 181 VAL A N 1
ATOM 1412 C CA . VAL A 1 181 ? 20.782 -5.390 -12.069 1.00 89.12 181 VAL A CA 1
ATOM 1413 C C . VAL A 1 181 ? 19.795 -6.024 -11.093 1.00 89.12 181 VAL A C 1
ATOM 1415 O O . VAL A 1 181 ? 20.086 -6.112 -9.904 1.00 89.12 181 VAL A O 1
ATOM 1418 N N . LEU A 1 182 ? 18.643 -6.456 -11.606 1.00 88.88 182 LEU A N 1
ATOM 1419 C CA . LEU A 1 182 ? 17.583 -7.101 -10.826 1.00 88.88 182 LEU A CA 1
ATOM 1420 C C . LEU A 1 182 ? 17.719 -8.627 -10.870 1.00 88.88 182 LEU A C 1
ATOM 1422 O O . LEU A 1 182 ? 17.457 -9.297 -9.880 1.00 88.88 182 LEU A O 1
ATOM 1426 N N . ALA A 1 183 ? 18.184 -9.171 -11.999 1.00 85.25 183 ALA A N 1
ATOM 1427 C CA . ALA A 1 183 ? 18.624 -10.557 -12.109 1.00 85.25 183 ALA A CA 1
ATOM 1428 C C . ALA A 1 183 ? 19.729 -10.694 -13.162 1.00 85.25 183 ALA A C 1
ATOM 1430 O O . ALA A 1 183 ? 19.641 -10.121 -14.250 1.00 85.25 183 ALA A O 1
ATOM 1431 N N . GLY A 1 184 ? 20.754 -11.490 -12.853 1.00 68.75 184 GLY A N 1
ATOM 1432 C CA . GLY A 1 184 ? 21.831 -11.841 -13.775 1.00 68.75 184 GLY A CA 1
ATOM 1433 C C . GLY A 1 184 ? 22.170 -13.323 -13.656 1.00 68.75 184 GLY A C 1
ATOM 1434 O O . GLY A 1 184 ? 22.477 -13.789 -12.564 1.00 68.75 184 GLY A O 1
ATOM 1435 N N . ALA A 1 185 ? 22.123 -14.040 -14.780 1.00 62.88 185 ALA A N 1
ATOM 1436 C CA . ALA A 1 185 ? 22.314 -15.488 -14.900 1.00 62.88 185 ALA A CA 1
ATOM 1437 C C . ALA A 1 185 ? 21.166 -16.449 -14.486 1.00 62.88 185 ALA A C 1
ATOM 1439 O O . ALA A 1 185 ? 21.472 -17.598 -14.161 1.00 62.88 185 ALA A O 1
ATOM 1440 N N . PRO A 1 186 ? 19.867 -16.093 -14.584 1.00 59.22 186 PRO A N 1
ATOM 1441 C CA . PRO A 1 186 ? 18.858 -17.107 -14.862 1.00 59.22 186 PRO A CA 1
ATOM 1442 C C . PRO A 1 186 ? 19.180 -17.863 -16.164 1.00 59.22 186 PRO A C 1
ATOM 1444 O O . PRO A 1 186 ? 19.859 -17.334 -17.052 1.00 59.22 186 PRO A O 1
ATOM 1447 N N . ASP A 1 187 ? 18.728 -19.106 -16.295 1.00 72.00 187 ASP A N 1
ATOM 1448 C CA . ASP A 1 187 ? 18.829 -19.833 -17.556 1.00 72.00 187 ASP A CA 1
ATOM 1449 C C . ASP A 1 187 ? 18.012 -19.138 -18.667 1.00 72.00 187 ASP A C 1
ATOM 1451 O O . ASP A 1 187 ? 17.375 -18.103 -18.478 1.00 72.00 187 ASP A O 1
ATOM 1455 N N . LYS A 1 188 ? 18.081 -19.637 -19.907 1.00 75.38 188 LYS A N 1
ATOM 1456 C CA . LYS A 1 188 ? 17.438 -18.954 -21.051 1.00 75.38 188 LYS A CA 1
ATOM 1457 C C . LYS A 1 188 ? 15.909 -19.084 -21.078 1.00 75.38 188 LYS A C 1
ATOM 1459 O O . LYS A 1 188 ? 15.297 -18.597 -22.029 1.00 75.38 188 LYS A O 1
ATOM 1464 N N . ARG A 1 189 ? 15.315 -19.753 -20.088 1.00 85.62 189 ARG A N 1
ATOM 1465 C CA . ARG A 1 189 ? 13.865 -19.904 -19.957 1.00 85.62 189 ARG A CA 1
ATOM 1466 C C . ARG A 1 189 ? 13.209 -18.572 -19.582 1.00 85.62 189 ARG A C 1
ATOM 1468 O O . ARG A 1 189 ? 13.856 -17.530 -19.469 1.00 85.62 189 ARG A O 1
ATOM 1475 N N . GLU A 1 190 ? 11.897 -18.621 -19.441 1.00 92.69 190 GLU A N 1
ATOM 1476 C CA . GLU A 1 190 ? 11.114 -17.521 -18.899 1.00 92.69 190 GLU A CA 1
ATOM 1477 C C . GLU A 1 190 ? 11.259 -17.463 -17.378 1.00 92.69 190 GLU A C 1
ATOM 1479 O O . GLU A 1 190 ? 11.219 -18.494 -16.696 1.00 92.69 190 GLU A O 1
ATOM 1484 N N . HIS A 1 191 ? 11.411 -16.244 -16.868 1.00 93.31 191 HIS A N 1
ATOM 1485 C CA . HIS A 1 191 ? 11.428 -15.948 -15.444 1.00 93.31 191 HIS A CA 1
ATOM 1486 C C . HIS A 1 191 ? 10.465 -14.820 -15.130 1.00 93.31 191 HIS A C 1
ATOM 1488 O O . HIS A 1 191 ? 10.345 -13.871 -15.903 1.00 93.31 191 HIS A O 1
ATOM 1494 N N . THR A 1 192 ? 9.818 -14.887 -13.975 1.00 96.00 192 THR A N 1
ATOM 1495 C CA . THR A 1 192 ? 8.967 -13.794 -13.492 1.00 96.00 192 THR A CA 1
ATOM 1496 C C . THR A 1 192 ? 9.761 -12.907 -12.547 1.00 96.00 192 THR A C 1
ATOM 1498 O O . THR A 1 192 ? 10.444 -13.400 -11.656 1.00 96.00 192 THR A O 1
ATOM 1501 N N . LEU A 1 193 ? 9.694 -11.595 -12.744 1.00 96.88 193 LEU A N 1
ATOM 1502 C CA . LEU A 1 193 ? 10.222 -10.583 -11.838 1.00 96.88 193 LEU A CA 1
ATOM 1503 C C . LEU A 1 193 ? 9.050 -9.941 -11.103 1.00 96.88 193 LEU A C 1
ATOM 1505 O O . LEU A 1 193 ? 8.099 -9.503 -11.747 1.00 96.88 193 LEU A O 1
ATOM 1509 N N . ARG A 1 194 ? 9.170 -9.789 -9.782 1.00 98.19 194 ARG A N 1
ATOM 1510 C CA . ARG A 1 194 ? 8.400 -8.813 -9.003 1.00 98.19 194 ARG A CA 1
ATOM 1511 C C . ARG A 1 194 ? 9.360 -7.875 -8.286 1.00 98.19 194 ARG A C 1
ATOM 1513 O O . ARG A 1 194 ? 10.182 -8.323 -7.491 1.00 98.19 194 ARG A O 1
ATOM 1520 N N . LEU A 1 195 ? 9.233 -6.577 -8.539 1.00 98.69 195 LEU A N 1
ATOM 1521 C CA . LEU A 1 195 ? 9.962 -5.533 -7.818 1.00 98.69 195 LEU A CA 1
ATOM 1522 C C . LEU A 1 195 ? 8.958 -4.734 -6.987 1.00 98.69 195 LEU A C 1
ATOM 1524 O O . LEU A 1 195 ? 8.015 -4.178 -7.543 1.00 98.69 195 LEU A O 1
ATOM 1528 N N . GLN A 1 196 ? 9.144 -4.685 -5.670 1.00 98.75 196 GLN A N 1
ATOM 1529 C CA . GLN A 1 196 ? 8.177 -4.110 -4.728 1.00 98.75 196 GLN A CA 1
ATOM 1530 C C . GLN A 1 196 ? 8.843 -3.055 -3.849 1.00 98.75 196 GLN A C 1
ATOM 1532 O O . GLN A 1 196 ? 9.789 -3.363 -3.122 1.00 98.75 196 GLN A O 1
ATOM 1537 N N . LYS A 1 197 ? 8.331 -1.821 -3.892 1.00 98.62 197 LYS A N 1
ATOM 1538 C CA . LYS A 1 197 ? 8.806 -0.708 -3.065 1.00 98.62 197 LYS A CA 1
ATOM 1539 C C . LYS A 1 197 ? 8.491 -0.981 -1.602 1.00 98.62 197 LYS A C 1
ATOM 1541 O O . LYS A 1 197 ? 7.331 -1.173 -1.248 1.00 98.62 197 LYS A O 1
ATOM 1546 N N . ARG A 1 198 ? 9.516 -0.996 -0.754 1.00 98.50 198 ARG A N 1
ATOM 1547 C CA . ARG A 1 198 ? 9.389 -1.202 0.693 1.00 98.50 198 ARG A CA 1
ATOM 1548 C C . ARG A 1 198 ? 9.032 0.079 1.427 1.00 98.50 198 ARG A C 1
ATOM 1550 O O . ARG A 1 198 ? 8.186 0.032 2.309 1.00 98.50 198 ARG A O 1
ATOM 1557 N N . SER A 1 199 ? 9.708 1.165 1.068 1.00 97.25 199 SER A N 1
ATOM 1558 C CA . SER A 1 199 ? 9.664 2.436 1.784 1.00 97.25 199 SER A CA 1
ATOM 1559 C C . SER A 1 199 ? 8.453 3.288 1.411 1.00 97.25 199 SER A C 1
ATOM 1561 O O . SER A 1 199 ? 7.929 3.168 0.300 1.00 97.25 199 SER A O 1
ATOM 1563 N N . GLU A 1 200 ? 8.027 4.178 2.301 1.00 97.06 200 GLU A N 1
ATOM 1564 C CA . GLU A 1 200 ? 6.956 5.151 2.058 1.00 97.06 200 GLU A CA 1
ATOM 1565 C C . GLU A 1 200 ? 7.387 6.344 1.181 1.00 97.06 200 GLU A C 1
ATOM 1567 O O . GLU A 1 200 ? 8.524 6.433 0.701 1.00 97.06 200 GLU A O 1
ATOM 1572 N N . GLY A 1 201 ? 6.432 7.224 0.864 1.00 96.81 201 GLY A N 1
ATOM 1573 C CA . GLY A 1 201 ? 6.658 8.350 -0.044 1.00 96.81 201 GLY A CA 1
ATOM 1574 C C . GLY A 1 201 ? 7.618 9.397 0.510 1.00 96.81 201 GLY A C 1
ATOM 1575 O O . GLY A 1 201 ? 8.348 10.035 -0.254 1.00 96.81 201 GLY A O 1
ATOM 1576 N N . GLU A 1 202 ? 7.728 9.497 1.840 1.00 96.62 202 GLU A N 1
ATOM 1577 C CA . GLU A 1 202 ? 8.694 10.375 2.499 1.00 96.62 202 GLU A CA 1
ATOM 1578 C C . GLU A 1 202 ? 10.143 10.053 2.086 1.00 96.62 202 GLU A C 1
ATOM 1580 O O . GLU A 1 202 ? 10.984 10.957 2.030 1.00 96.62 202 GLU A O 1
ATOM 1585 N N . GLN A 1 203 ? 10.442 8.805 1.712 1.00 97.75 203 GLN A N 1
ATOM 1586 C CA . GLN A 1 203 ? 11.764 8.368 1.250 1.00 97.75 203 GLN A CA 1
ATOM 1587 C C . GLN A 1 203 ? 12.028 8.631 -0.233 1.00 97.75 203 GLN A C 1
ATOM 1589 O O . GLN A 1 203 ? 13.105 8.287 -0.717 1.00 97.75 203 GLN A O 1
ATOM 1594 N N . GLY A 1 204 ? 11.114 9.312 -0.924 1.00 97.62 204 GLY A N 1
ATOM 1595 C CA . GLY A 1 204 ? 11.315 9.847 -2.264 1.00 97.62 204 GLY A CA 1
ATOM 1596 C C . GLY A 1 204 ? 10.439 9.193 -3.322 1.00 97.62 204 GLY A C 1
ATOM 1597 O O . GLY A 1 204 ? 9.885 8.107 -3.143 1.00 97.62 204 GLY A O 1
ATOM 1598 N N . THR A 1 205 ? 10.368 9.868 -4.462 1.00 98.38 205 THR A N 1
ATOM 1599 C CA . THR A 1 205 ? 9.720 9.381 -5.675 1.00 98.38 205 THR A CA 1
ATOM 1600 C C . THR A 1 205 ? 10.757 8.665 -6.520 1.00 98.38 205 THR A C 1
ATOM 1602 O O . THR A 1 205 ? 11.771 9.255 -6.904 1.00 98.38 205 THR A O 1
ATOM 1605 N N . THR A 1 206 ? 10.484 7.407 -6.841 1.00 98.56 206 THR A N 1
ATOM 1606 C CA . THR A 1 206 ? 11.285 6.632 -7.784 1.00 98.56 206 THR A CA 1
ATOM 1607 C C . THR A 1 206 ? 10.738 6.838 -9.188 1.00 98.56 206 THR A C 1
ATOM 1609 O O . THR A 1 206 ? 9.526 6.815 -9.390 1.00 98.56 206 THR A O 1
ATOM 1612 N N . THR A 1 207 ? 11.628 7.026 -10.161 1.00 98.69 207 THR A N 1
ATOM 1613 C CA . THR A 1 207 ? 11.293 7.069 -11.588 1.00 98.69 207 THR A CA 1
ATOM 1614 C C . THR A 1 207 ? 12.112 6.024 -12.327 1.00 98.69 207 THR A C 1
ATOM 1616 O O . THR A 1 207 ? 13.336 6.125 -12.400 1.00 98.69 207 THR A O 1
ATOM 1619 N N . ILE A 1 208 ? 11.440 5.013 -12.875 1.00 98.75 208 ILE A N 1
ATOM 1620 C CA . ILE A 1 208 ? 12.068 4.018 -13.745 1.00 98.75 208 ILE A CA 1
ATOM 1621 C C . ILE A 1 208 ? 12.041 4.576 -15.165 1.00 98.75 208 ILE A C 1
ATOM 1623 O O . ILE A 1 208 ? 10.980 4.936 -15.670 1.00 98.75 208 ILE A O 1
ATOM 1627 N N . HIS A 1 209 ? 13.205 4.661 -15.801 1.00 98.12 209 HIS A N 1
ATOM 1628 C CA . HIS A 1 209 ? 13.355 5.191 -17.155 1.00 98.12 209 HIS A CA 1
ATOM 1629 C C . HIS A 1 209 ? 13.251 4.084 -18.206 1.00 98.12 209 HIS A C 1
ATOM 1631 O O . HIS A 1 209 ? 12.562 4.242 -19.210 1.00 98.12 209 HIS A O 1
ATOM 1637 N N . SER A 1 210 ? 13.911 2.951 -17.963 1.00 97.25 210 SER A N 1
ATOM 1638 C CA . SER A 1 210 ? 13.942 1.820 -18.891 1.00 97.25 210 SER A CA 1
ATOM 1639 C C . SER A 1 210 ? 14.271 0.507 -18.186 1.00 97.25 210 SER A C 1
ATOM 1641 O O . SER A 1 210 ? 14.853 0.495 -17.095 1.00 97.25 210 SER A O 1
ATOM 1643 N N . PHE A 1 211 ? 13.942 -0.601 -18.846 1.00 97.12 211 PHE A N 1
ATOM 1644 C CA . PHE A 1 211 ? 14.450 -1.931 -18.532 1.00 97.12 211 PHE A CA 1
ATOM 1645 C C . PHE A 1 211 ? 15.468 -2.368 -19.581 1.00 97.12 211 PHE A C 1
ATOM 1647 O O . PHE A 1 211 ? 15.231 -2.259 -20.782 1.00 97.12 211 PHE A O 1
ATOM 1654 N N . GLU A 1 212 ? 16.595 -2.897 -19.117 1.00 92.88 212 GLU A N 1
ATOM 1655 C CA . GLU A 1 212 ? 17.675 -3.403 -19.956 1.00 92.88 212 GLU A CA 1
ATOM 1656 C C . GLU A 1 212 ? 17.674 -4.934 -19.920 1.00 92.88 212 GLU A C 1
ATOM 1658 O O . GLU A 1 212 ? 17.837 -5.533 -18.854 1.00 92.88 212 GLU A O 1
ATOM 1663 N N . LEU A 1 213 ? 17.528 -5.572 -21.082 1.00 90.38 213 LEU A N 1
ATOM 1664 C CA . LEU A 1 213 ? 17.565 -7.030 -21.234 1.00 90.38 213 LEU A CA 1
ATOM 1665 C C . LEU A 1 213 ? 18.801 -7.481 -22.018 1.00 90.38 213 LEU A C 1
ATOM 1667 O O . LEU A 1 213 ? 19.419 -6.710 -22.760 1.00 90.38 213 LEU A O 1
ATOM 1671 N N . ALA A 1 214 ? 19.144 -8.767 -21.903 1.00 85.81 214 ALA A N 1
ATOM 1672 C CA . ALA A 1 214 ? 20.097 -9.392 -22.819 1.00 85.81 214 ALA A CA 1
ATOM 1673 C C . ALA A 1 214 ? 19.640 -9.236 -24.283 1.00 85.81 214 ALA A C 1
ATOM 1675 O O . ALA A 1 214 ? 18.444 -9.169 -24.577 1.00 85.81 214 ALA A O 1
ATOM 1676 N N . LYS A 1 215 ? 20.586 -9.222 -25.230 1.00 84.62 215 LYS A N 1
ATOM 1677 C CA . LYS A 1 215 ? 20.266 -9.164 -26.666 1.00 84.62 215 LYS A CA 1
ATOM 1678 C C . LYS A 1 215 ? 19.301 -10.291 -27.059 1.00 84.62 215 LYS A C 1
ATOM 1680 O O . LYS A 1 215 ? 19.600 -11.464 -26.854 1.00 84.62 215 LYS A O 1
ATOM 1685 N N . GLY A 1 216 ? 18.171 -9.923 -27.667 1.00 86.81 216 GLY A N 1
ATOM 1686 C CA . GLY A 1 216 ? 17.116 -10.863 -28.066 1.00 86.81 216 GLY A CA 1
ATOM 1687 C C . GLY A 1 216 ? 16.185 -11.302 -26.929 1.00 86.81 216 GLY A C 1
ATOM 1688 O O . GLY A 1 216 ? 15.277 -12.093 -27.179 1.00 86.81 216 GLY A O 1
ATOM 1689 N N . GLY A 1 217 ? 16.390 -10.795 -25.709 1.00 90.38 217 GLY A N 1
ATOM 1690 C CA . GLY A 1 217 ? 15.440 -10.924 -24.610 1.00 90.38 217 GLY A CA 1
ATOM 1691 C C . GLY A 1 217 ? 14.117 -10.228 -24.926 1.0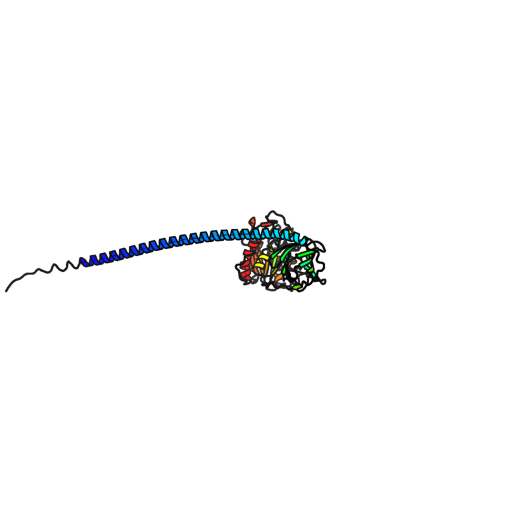0 90.38 217 GLY A C 1
ATOM 1692 O O . GLY A 1 217 ? 14.037 -9.386 -25.819 1.00 90.38 217 GLY A O 1
ATOM 1693 N N . LYS A 1 218 ? 13.064 -10.609 -24.210 1.00 94.38 218 LYS A N 1
ATOM 1694 C CA . LYS A 1 218 ? 11.721 -10.050 -24.365 1.00 94.38 218 LYS A CA 1
ATOM 1695 C C . LYS A 1 218 ? 11.096 -9.844 -22.997 1.00 94.38 218 LYS A C 1
ATOM 1697 O O . LYS A 1 218 ? 11.397 -10.603 -22.076 1.00 94.38 218 LYS A O 1
ATOM 1702 N N . LEU A 1 219 ? 10.213 -8.855 -22.906 1.00 96.56 219 LEU A N 1
ATOM 1703 C CA . LEU A 1 219 ? 9.217 -8.777 -21.846 1.00 96.56 219 LEU A CA 1
ATOM 1704 C C . LEU A 1 219 ? 7.942 -9.456 -22.335 1.00 96.56 219 LEU A C 1
ATOM 1706 O O . LEU A 1 219 ? 7.537 -9.299 -23.486 1.00 96.56 219 LEU A O 1
ATOM 1710 N N . ILE A 1 220 ? 7.338 -10.232 -21.451 1.00 96.56 220 ILE A N 1
ATOM 1711 C CA . ILE A 1 220 ? 6.099 -10.962 -21.662 1.00 96.56 220 ILE A CA 1
ATOM 1712 C C . ILE A 1 220 ? 5.188 -10.592 -20.499 1.00 96.56 220 ILE A C 1
ATOM 1714 O O . ILE A 1 220 ? 5.608 -10.573 -19.336 1.00 96.56 220 ILE A O 1
ATOM 1718 N N . LYS A 1 221 ? 3.935 -10.272 -20.816 1.00 94.38 221 LYS A N 1
ATOM 1719 C CA . LYS A 1 221 ? 2.950 -9.898 -19.807 1.00 94.38 221 LYS A CA 1
ATOM 1720 C C . LYS A 1 221 ? 2.783 -11.007 -18.768 1.00 94.38 221 LYS A C 1
ATOM 1722 O O . LYS A 1 221 ? 2.569 -12.163 -19.123 1.00 94.38 221 LYS A O 1
ATOM 1727 N N . PHE A 1 222 ? 2.870 -10.650 -17.487 1.00 92.00 222 PHE A N 1
ATOM 1728 C CA . PHE A 1 222 ? 2.614 -11.574 -16.383 1.00 92.00 222 PHE A CA 1
ATOM 1729 C C . PHE A 1 222 ? 1.171 -11.435 -15.884 1.00 92.00 222 PHE A C 1
ATOM 1731 O O . PHE A 1 222 ? 0.749 -10.352 -15.478 1.00 92.00 222 PHE A O 1
ATOM 1738 N N . GLU A 1 223 ? 0.423 -12.541 -15.901 1.00 90.31 223 GLU A N 1
ATOM 1739 C CA . GLU A 1 223 ? -0.985 -12.597 -15.490 1.00 90.31 223 GLU A CA 1
ATOM 1740 C C . GLU A 1 223 ? -1.190 -13.598 -14.338 1.00 90.31 223 GLU A C 1
ATOM 1742 O O . GLU A 1 223 ? -1.619 -14.729 -14.563 1.00 90.31 223 GLU A O 1
ATOM 1747 N N . PRO A 1 224 ? -0.904 -13.207 -13.082 1.00 87.88 224 PRO A N 1
ATOM 1748 C CA . PRO A 1 224 ? -0.952 -14.092 -11.913 1.00 87.88 224 PRO A CA 1
ATOM 1749 C C . PRO A 1 224 ? -2.348 -14.591 -11.502 1.00 87.88 224 PRO A C 1
ATOM 1751 O O . PRO A 1 224 ? -2.459 -15.261 -10.477 1.00 87.88 224 PRO A O 1
ATOM 1754 N N . GLY A 1 225 ? -3.418 -14.248 -12.229 1.00 90.56 225 GLY A N 1
ATOM 1755 C CA . GLY A 1 225 ? -4.785 -14.666 -11.885 1.00 90.56 225 GLY A CA 1
ATOM 1756 C C . GLY A 1 225 ? -5.228 -14.203 -10.490 1.00 90.56 225 GLY A C 1
ATOM 1757 O O . GLY A 1 225 ? -5.681 -15.009 -9.681 1.00 90.56 225 GLY A O 1
ATOM 1758 N N . ARG A 1 226 ? -5.027 -12.916 -10.174 1.00 93.88 226 ARG A N 1
ATOM 1759 C CA . ARG A 1 226 ? -5.346 -12.327 -8.859 1.00 93.88 226 ARG A CA 1
ATOM 1760 C C . ARG A 1 226 ? -6.851 -12.101 -8.699 1.00 93.88 226 ARG A C 1
ATOM 1762 O O . ARG A 1 226 ? -7.514 -11.656 -9.633 1.00 93.88 226 ARG A O 1
ATOM 1769 N N . ASN A 1 227 ? -7.366 -12.326 -7.493 1.00 92.81 227 ASN A N 1
ATOM 1770 C CA . ASN A 1 227 ? -8.789 -12.268 -7.137 1.00 92.81 227 ASN A CA 1
ATOM 1771 C C . ASN A 1 227 ? -9.290 -10.835 -6.852 1.00 92.81 227 ASN A C 1
ATOM 1773 O O . ASN A 1 227 ? -10.013 -10.598 -5.887 1.00 92.81 227 ASN A O 1
ATOM 1777 N N . GLY A 1 228 ? -8.887 -9.864 -7.672 1.00 95.81 228 GLY A N 1
ATOM 1778 C CA . GLY A 1 228 ? -9.195 -8.445 -7.466 1.00 95.81 228 GLY A CA 1
ATOM 1779 C C . GLY A 1 228 ? -8.126 -7.702 -6.664 1.00 95.81 228 GLY A C 1
ATOM 1780 O O . GLY A 1 228 ? -6.977 -8.140 -6.594 1.00 95.81 228 GLY A O 1
ATOM 1781 N N . LEU A 1 229 ? -8.500 -6.553 -6.095 1.00 98.44 229 LEU A N 1
ATOM 1782 C CA . LEU A 1 229 ? -7.587 -5.609 -5.442 1.00 98.44 229 LEU A CA 1
ATOM 1783 C C . LEU A 1 229 ? -8.181 -5.081 -4.132 1.00 98.44 229 LEU A C 1
ATOM 1785 O O . LEU A 1 229 ? -9.362 -4.740 -4.084 1.00 98.44 229 LEU A O 1
ATOM 1789 N N . ILE A 1 230 ? -7.352 -4.956 -3.095 1.00 98.88 230 ILE A N 1
ATOM 1790 C CA . ILE A 1 230 ? -7.712 -4.291 -1.834 1.00 98.88 230 ILE A CA 1
ATOM 1791 C C . ILE A 1 230 ? -6.950 -2.964 -1.718 1.00 98.88 230 ILE A C 1
ATOM 1793 O O . ILE A 1 230 ? -5.722 -2.934 -1.813 1.00 98.88 230 ILE A O 1
ATOM 1797 N N . GLU A 1 231 ? -7.655 -1.855 -1.499 1.00 98.94 231 GLU A N 1
ATOM 1798 C CA . GLU A 1 231 ? -7.021 -0.563 -1.202 1.00 98.94 231 GLU A CA 1
ATOM 1799 C C . GLU A 1 231 ? -6.950 -0.357 0.311 1.00 98.94 231 GLU A C 1
ATOM 1801 O O . GLU A 1 231 ? -7.975 -0.311 0.986 1.00 98.94 231 GLU A O 1
ATOM 1806 N N . PHE A 1 232 ? -5.736 -0.241 0.848 1.00 98.94 232 PHE A N 1
ATOM 1807 C CA . PHE A 1 232 ? -5.506 0.040 2.261 1.00 98.94 232 PHE A CA 1
ATOM 1808 C C . PHE A 1 232 ? -5.154 1.514 2.433 1.00 98.94 232 PHE A C 1
ATOM 1810 O O . PHE A 1 232 ? -4.146 1.978 1.903 1.00 98.94 232 PHE A O 1
ATOM 1817 N N . ILE A 1 233 ? -5.965 2.237 3.197 1.00 98.94 233 ILE A N 1
ATOM 1818 C CA . ILE A 1 233 ? -5.739 3.630 3.576 1.00 98.94 233 ILE A CA 1
ATOM 1819 C C . ILE A 1 233 ? -5.321 3.640 5.041 1.00 98.94 233 ILE A C 1
ATOM 1821 O O . ILE A 1 233 ? -6.061 3.144 5.890 1.00 98.94 233 ILE A O 1
ATOM 1825 N N . GLY A 1 234 ? -4.160 4.196 5.370 1.00 98.69 234 GLY A N 1
ATOM 1826 C CA . GLY A 1 234 ? -3.685 4.108 6.747 1.00 98.69 234 GLY A CA 1
ATOM 1827 C C . GLY A 1 234 ? -2.487 4.973 7.089 1.00 98.69 234 GLY A C 1
ATOM 1828 O O . GLY A 1 234 ? -2.166 5.940 6.403 1.00 98.69 234 GLY A O 1
ATOM 1829 N N . ASP A 1 235 ? -1.852 4.613 8.194 1.00 98.56 235 ASP A N 1
ATOM 1830 C CA . ASP A 1 235 ? -0.666 5.266 8.732 1.00 98.56 235 ASP A CA 1
ATOM 1831 C C . ASP A 1 235 ? 0.564 4.336 8.687 1.00 98.56 235 ASP A C 1
ATOM 1833 O O . ASP A 1 235 ? 0.644 3.418 7.864 1.00 98.56 235 ASP A O 1
ATOM 1837 N N . SER A 1 236 ? 1.518 4.553 9.594 1.00 98.25 236 SER A N 1
ATOM 1838 C CA . SER A 1 236 ? 2.754 3.781 9.747 1.00 98.25 236 SER A CA 1
ATOM 1839 C C . SER A 1 236 ? 2.529 2.272 9.890 1.00 98.25 236 SER A C 1
ATOM 1841 O O . SER A 1 236 ? 3.331 1.476 9.394 1.00 98.25 236 SER A O 1
ATOM 1843 N N . ILE A 1 237 ? 1.424 1.843 10.512 1.00 97.88 237 ILE A N 1
ATOM 1844 C CA . ILE A 1 237 ? 1.097 0.416 10.653 1.00 97.88 237 ILE A CA 1
ATOM 1845 C C . ILE A 1 237 ? 0.822 -0.206 9.279 1.00 97.88 237 ILE A C 1
ATOM 1847 O O . ILE A 1 237 ? 1.222 -1.341 9.022 1.00 97.88 237 ILE A O 1
ATOM 1851 N N . THR A 1 238 ? 0.164 0.541 8.389 1.00 98.75 238 THR A N 1
ATOM 1852 C CA . THR A 1 238 ? -0.137 0.102 7.018 1.00 98.75 238 THR A CA 1
ATOM 1853 C C . THR A 1 238 ? 1.086 0.218 6.110 1.00 98.75 238 THR A C 1
ATOM 1855 O O . THR A 1 238 ? 1.301 -0.666 5.287 1.00 98.75 238 THR A O 1
ATOM 1858 N N . ALA A 1 239 ? 1.922 1.245 6.296 1.00 98.38 239 ALA A N 1
ATOM 1859 C CA . ALA A 1 239 ? 3.158 1.428 5.530 1.00 98.38 239 ALA A CA 1
ATOM 1860 C C . ALA A 1 239 ? 4.212 0.331 5.790 1.00 98.38 239 ALA A C 1
ATOM 1862 O O . ALA A 1 239 ? 5.026 0.037 4.912 1.00 98.38 239 ALA A O 1
ATOM 1863 N N . GLY A 1 240 ? 4.165 -0.314 6.962 1.00 97.94 240 GLY A N 1
ATOM 1864 C CA . GLY A 1 240 ? 5.157 -1.305 7.383 1.00 97.94 240 GLY A CA 1
ATOM 1865 C C . GLY A 1 240 ? 6.326 -0.694 8.160 1.00 97.94 240 GLY A C 1
ATOM 1866 O O . GLY A 1 240 ? 7.432 -1.239 8.136 1.00 97.94 240 GLY A O 1
ATOM 1867 N N . TYR A 1 241 ? 6.092 0.419 8.858 1.00 98.12 241 TYR A N 1
ATOM 1868 C CA . TYR A 1 241 ? 7.101 1.103 9.661 1.00 98.12 241 TYR A CA 1
ATOM 1869 C C . TYR A 1 241 ? 7.729 0.151 10.682 1.00 98.12 241 TYR A C 1
ATOM 1871 O O . TYR A 1 241 ? 7.045 -0.427 11.530 1.00 98.12 241 TYR A O 1
ATOM 1879 N N . GLY A 1 242 ? 9.055 0.015 10.630 1.00 93.00 242 GLY A N 1
ATOM 1880 C CA . GLY A 1 242 ? 9.819 -0.730 11.629 1.00 93.00 242 GLY A CA 1
ATOM 1881 C C . GLY A 1 242 ? 9.528 -2.232 11.684 1.00 93.00 242 GLY A C 1
ATOM 1882 O O . GLY A 1 242 ? 9.877 -2.860 12.684 1.00 93.00 242 GLY A O 1
ATOM 1883 N N . THR A 1 243 ? 8.920 -2.821 10.648 1.00 96.75 243 THR A N 1
ATOM 1884 C CA . THR A 1 243 ? 8.514 -4.237 10.647 1.00 96.75 243 THR A CA 1
ATOM 1885 C C . THR A 1 243 ? 9.668 -5.221 10.831 1.00 96.75 243 THR A C 1
ATOM 1887 O O . THR A 1 243 ? 9.451 -6.314 11.354 1.00 96.75 243 THR A O 1
ATOM 1890 N N . GLU A 1 244 ? 10.881 -4.838 10.422 1.00 97.00 244 GLU A N 1
ATOM 1891 C CA . GLU A 1 244 ? 12.101 -5.649 10.558 1.00 97.00 244 GLU A CA 1
ATOM 1892 C C . GLU A 1 244 ? 12.979 -5.246 11.753 1.00 97.00 244 GLU A C 1
ATOM 1894 O O . GLU A 1 244 ? 14.034 -5.842 11.982 1.00 97.00 244 GLU A O 1
ATOM 1899 N N . ALA A 1 245 ? 12.585 -4.226 12.517 1.00 95.12 245 ALA A N 1
ATOM 1900 C CA . ALA A 1 245 ? 13.327 -3.833 13.708 1.00 95.12 245 ALA A CA 1
ATOM 1901 C C . ALA A 1 245 ? 13.178 -4.891 14.811 1.00 95.12 245 ALA A C 1
ATOM 1903 O O . ALA A 1 245 ? 12.126 -5.518 14.960 1.00 95.12 245 ALA A O 1
ATOM 1904 N N . LYS A 1 246 ? 14.235 -5.079 15.606 1.00 91.75 246 LYS A N 1
ATOM 1905 C CA . LYS A 1 246 ? 14.322 -6.196 16.558 1.00 91.75 246 LYS A CA 1
ATOM 1906 C C . LYS A 1 246 ? 13.744 -5.863 17.928 1.00 91.75 246 LYS A C 1
ATOM 1908 O O . LYS A 1 246 ? 13.566 -6.764 18.742 1.00 91.75 246 LYS A O 1
ATOM 1913 N N . SER A 1 247 ? 13.488 -4.585 18.206 1.00 93.06 247 SER A N 1
ATOM 1914 C CA . SER A 1 247 ? 12.940 -4.152 19.489 1.00 93.06 247 SER A CA 1
ATOM 1915 C C . SER A 1 247 ? 12.183 -2.827 19.412 1.00 93.06 247 SER A C 1
ATOM 1917 O O . SER A 1 247 ? 12.419 -1.998 18.530 1.00 93.06 247 SER A O 1
ATOM 1919 N N . LYS A 1 248 ? 11.325 -2.602 20.416 1.00 94.31 248 LYS A N 1
ATOM 1920 C CA . LYS A 1 248 ? 10.518 -1.382 20.575 1.00 94.31 248 LYS A CA 1
ATOM 1921 C C . LYS A 1 248 ? 11.308 -0.086 20.748 1.00 94.31 248 LYS A C 1
ATOM 1923 O O . LYS A 1 248 ? 10.781 0.983 20.456 1.00 94.31 248 LYS A O 1
ATOM 1928 N N . SER A 1 249 ? 12.536 -0.171 21.254 1.00 95.25 249 SER A N 1
ATOM 1929 C CA . SER A 1 249 ? 13.389 0.986 21.543 1.00 95.25 249 SER A CA 1
ATOM 1930 C C . SER A 1 249 ? 14.239 1.424 20.353 1.00 95.25 249 SER A C 1
ATOM 1932 O O . SER A 1 249 ? 14.849 2.491 20.412 1.00 95.25 249 SER A O 1
ATOM 1934 N N . GLU A 1 250 ? 14.296 0.635 19.277 1.00 96.12 250 GLU A N 1
ATOM 1935 C CA . GLU A 1 250 ? 15.008 1.053 18.074 1.00 96.12 250 GLU A CA 1
ATOM 1936 C C . GLU A 1 250 ? 14.326 2.271 17.430 1.00 96.12 250 GLU A C 1
ATOM 1938 O O . GLU A 1 250 ? 13.093 2.331 17.359 1.00 96.12 250 GLU A O 1
ATOM 1943 N N . PRO A 1 251 ? 15.103 3.250 16.939 1.00 96.44 251 PRO A N 1
ATOM 1944 C CA . PRO A 1 251 ? 14.548 4.342 16.157 1.00 96.44 251 PRO A CA 1
ATOM 1945 C C . PRO A 1 251 ? 14.148 3.850 14.764 1.00 96.44 251 PRO A C 1
ATOM 1947 O O . PRO A 1 251 ? 14.625 2.815 14.287 1.00 96.44 251 PRO A O 1
ATOM 1950 N N . PHE A 1 252 ? 13.317 4.635 14.081 1.00 96.56 252 PHE A N 1
ATOM 1951 C CA . PHE A 1 252 ? 13.031 4.409 12.670 1.00 96.56 252 PHE A CA 1
ATOM 1952 C C . PHE A 1 252 ? 14.295 4.357 11.819 1.00 96.56 252 PHE A C 1
ATOM 1954 O O . PHE A 1 252 ? 15.208 5.173 11.975 1.00 96.56 252 PHE A O 1
ATOM 1961 N N . LYS A 1 253 ? 14.291 3.440 10.855 1.00 96.25 253 LYS A N 1
ATOM 1962 C CA . LYS A 1 253 ? 15.216 3.412 9.729 1.00 96.25 253 LYS A CA 1
ATOM 1963 C C . LYS A 1 253 ? 14.419 2.998 8.500 1.00 96.25 253 LYS A C 1
ATOM 1965 O O . LYS A 1 253 ? 13.762 1.964 8.531 1.00 96.25 253 LYS A O 1
ATOM 1970 N N . ALA A 1 254 ? 14.538 3.739 7.402 1.00 95.00 254 ALA A N 1
ATOM 1971 C CA . ALA A 1 254 ? 13.901 3.366 6.135 1.00 95.00 254 ALA A CA 1
ATOM 1972 C C . ALA A 1 254 ? 14.301 1.949 5.670 1.00 95.00 254 ALA A C 1
ATOM 1974 O O . ALA A 1 254 ? 13.518 1.242 5.051 1.00 95.00 254 ALA A O 1
ATOM 1975 N N . GLN A 1 255 ? 15.509 1.505 6.034 1.00 94.19 255 GLN A N 1
ATOM 1976 C CA . GLN A 1 255 ? 16.011 0.152 5.797 1.00 94.19 255 GLN A CA 1
ATOM 1977 C C . GLN A 1 255 ? 15.187 -0.940 6.492 1.00 94.19 255 GLN A C 1
ATOM 1979 O O . GLN A 1 255 ? 15.177 -2.063 6.008 1.00 94.19 255 GLN A O 1
ATOM 1984 N N . THR A 1 256 ? 14.569 -0.659 7.645 1.00 94.69 256 THR A N 1
ATOM 1985 C CA . THR A 1 256 ? 13.818 -1.650 8.440 1.00 94.69 256 THR A CA 1
ATOM 1986 C C . THR A 1 256 ? 12.306 -1.551 8.240 1.00 94.69 256 THR A C 1
ATOM 1988 O O . THR A 1 256 ? 11.550 -2.347 8.803 1.00 94.69 256 THR A O 1
ATOM 1991 N N . GLU A 1 257 ? 11.858 -0.605 7.414 1.00 97.88 257 GLU A N 1
ATOM 1992 C CA . GLU A 1 257 ? 10.503 -0.553 6.880 1.00 97.88 257 GLU A CA 1
ATOM 1993 C C . GLU A 1 257 ? 10.355 -1.573 5.744 1.00 97.88 257 GLU A C 1
ATOM 1995 O O . GLU A 1 257 ? 11.175 -1.635 4.818 1.00 97.88 257 GLU A O 1
ATOM 2000 N N . ASN A 1 258 ? 9.340 -2.434 5.838 1.00 98.19 258 ASN A N 1
ATOM 2001 C CA . ASN A 1 258 ? 9.048 -3.431 4.814 1.00 98.19 258 ASN A CA 1
ATOM 2002 C C . ASN A 1 258 ? 7.541 -3.651 4.668 1.00 98.19 258 ASN A C 1
ATOM 2004 O O . ASN A 1 258 ? 6.937 -4.464 5.371 1.00 98.19 258 ASN A O 1
ATOM 2008 N N . CYS A 1 259 ? 6.948 -2.992 3.673 1.00 96.69 259 CYS A N 1
ATOM 2009 C CA . CYS A 1 259 ? 5.538 -3.153 3.318 1.00 96.69 259 CYS A CA 1
ATOM 2010 C C . CYS A 1 259 ? 5.121 -4.620 3.096 1.00 96.69 259 CYS A C 1
ATOM 2012 O O . CYS A 1 259 ? 3.973 -4.981 3.348 1.00 96.69 259 CYS A O 1
ATOM 2014 N N . ASN A 1 260 ? 6.044 -5.496 2.671 1.00 97.81 260 ASN A N 1
ATOM 2015 C CA . ASN A 1 260 ? 5.751 -6.904 2.429 1.00 97.81 260 ASN A CA 1
ATOM 2016 C C . ASN A 1 260 ? 5.376 -7.642 3.714 1.00 97.81 260 ASN A C 1
ATOM 2018 O O . ASN A 1 260 ? 4.648 -8.628 3.656 1.00 97.81 260 ASN A O 1
ATOM 2022 N N . LEU A 1 261 ? 5.868 -7.167 4.857 1.00 98.31 261 LEU A N 1
ATOM 2023 C CA . LEU A 1 261 ? 5.609 -7.733 6.177 1.00 98.31 261 LEU A CA 1
ATOM 2024 C C . LEU A 1 261 ? 4.432 -7.046 6.883 1.00 98.31 261 LEU A C 1
ATOM 2026 O O . LEU A 1 261 ? 4.067 -7.455 7.982 1.00 98.31 261 LEU A O 1
ATOM 2030 N N . ALA A 1 262 ? 3.836 -6.015 6.274 1.00 98.44 262 ALA A N 1
ATOM 2031 C CA . ALA A 1 262 ? 2.666 -5.333 6.809 1.00 98.44 262 ALA A CA 1
ATOM 2032 C C . ALA A 1 262 ? 1.398 -6.186 6.654 1.00 98.44 262 ALA A C 1
ATOM 2034 O O . ALA A 1 262 ? 1.252 -6.956 5.696 1.00 98.44 262 ALA A O 1
ATOM 2035 N N . TYR A 1 263 ? 0.443 -6.013 7.573 1.00 98.44 263 TYR A N 1
ATOM 2036 C CA . TYR A 1 263 ? -0.792 -6.802 7.617 1.00 98.44 263 TYR A CA 1
ATOM 2037 C C . TYR A 1 263 ? -1.561 -6.798 6.287 1.00 98.44 263 TYR A C 1
ATOM 2039 O O . TYR A 1 263 ? -2.090 -7.832 5.888 1.00 98.44 263 TYR A O 1
ATOM 2047 N N . GLY A 1 264 ? -1.585 -5.670 5.567 1.00 98.50 264 GLY A N 1
ATOM 2048 C CA . GLY A 1 264 ? -2.294 -5.566 4.292 1.00 98.50 264 GLY A CA 1
ATOM 2049 C C . GLY A 1 264 ? -1.702 -6.466 3.204 1.00 98.50 264 GLY A C 1
ATOM 2050 O O . GLY A 1 264 ? -2.441 -7.106 2.455 1.00 98.50 264 GLY A O 1
ATOM 2051 N N . ALA A 1 265 ? -0.375 -6.603 3.162 1.00 98.56 265 ALA A N 1
ATOM 2052 C CA . ALA A 1 265 ? 0.307 -7.457 2.197 1.00 98.56 265 ALA A CA 1
ATOM 2053 C C . ALA A 1 265 ? 0.126 -8.936 2.569 1.00 98.56 265 ALA A C 1
ATOM 2055 O O . ALA A 1 265 ? -0.117 -9.761 1.688 1.00 98.56 265 ALA A O 1
ATOM 2056 N N . ILE A 1 266 ? 0.145 -9.255 3.871 1.00 98.62 266 ILE A N 1
ATOM 2057 C CA . ILE A 1 266 ? -0.159 -10.595 4.401 1.00 98.62 266 ILE A CA 1
ATOM 2058 C C . ILE A 1 266 ? -1.586 -11.022 4.015 1.00 98.62 266 ILE A C 1
ATOM 2060 O O . ILE A 1 266 ? -1.780 -12.103 3.458 1.00 98.62 266 ILE A O 1
ATOM 2064 N N . ILE A 1 267 ? -2.584 -10.163 4.255 1.00 98.56 267 ILE A N 1
ATOM 2065 C CA . ILE A 1 267 ? -3.990 -10.406 3.882 1.00 98.56 267 ILE A CA 1
ATOM 2066 C C . ILE A 1 267 ? -4.115 -10.637 2.374 1.00 98.56 267 ILE A C 1
ATOM 2068 O O . ILE A 1 267 ? -4.775 -11.578 1.936 1.00 98.56 267 ILE A O 1
ATOM 2072 N N . SER A 1 268 ? -3.453 -9.805 1.574 1.00 98.12 268 SER A N 1
ATOM 2073 C CA . SER A 1 268 ? -3.563 -9.871 0.115 1.00 98.12 268 SER A CA 1
ATOM 2074 C C . SER A 1 268 ? -2.932 -11.143 -0.451 1.00 98.12 268 SER A C 1
ATOM 2076 O O . SER A 1 268 ? -3.510 -11.794 -1.320 1.00 98.12 268 SER A O 1
ATOM 2078 N N . ARG A 1 269 ? -1.793 -11.585 0.101 1.00 96.75 269 ARG A N 1
ATOM 2079 C CA . ARG A 1 269 ? -1.212 -12.897 -0.229 1.00 96.75 269 ARG A CA 1
ATOM 2080 C C . ARG A 1 269 ? -2.125 -14.050 0.178 1.00 96.75 269 ARG A C 1
ATOM 2082 O O . ARG A 1 269 ? -2.236 -15.012 -0.581 1.00 96.75 269 ARG A O 1
ATOM 2089 N N . TYR A 1 270 ? -2.786 -13.957 1.333 1.00 97.56 270 TYR A N 1
ATOM 2090 C CA . TYR A 1 270 ? -3.714 -14.987 1.805 1.00 97.56 270 TYR A CA 1
ATOM 2091 C C . TYR A 1 270 ? -4.885 -15.193 0.828 1.00 97.56 270 TYR A C 1
ATOM 2093 O O . TYR A 1 270 ? -5.153 -16.327 0.425 1.00 97.56 270 TYR A O 1
ATOM 2101 N N . PHE A 1 271 ? -5.516 -14.105 0.372 1.00 97.19 271 PHE A N 1
ATOM 2102 C CA . PHE A 1 271 ? -6.654 -14.145 -0.561 1.00 97.19 271 PHE A CA 1
ATOM 2103 C C . PHE A 1 271 ? -6.270 -14.160 -2.049 1.00 97.19 271 PHE A C 1
ATOM 2105 O O . PHE A 1 271 ? -7.145 -14.215 -2.915 1.00 97.19 271 PHE A O 1
ATOM 2112 N N . ASN A 1 272 ? -4.970 -14.155 -2.362 1.00 96.00 272 ASN A N 1
ATOM 2113 C CA . ASN A 1 272 ? -4.447 -14.023 -3.722 1.00 96.00 272 ASN A CA 1
ATOM 2114 C C . ASN A 1 272 ? -4.971 -12.766 -4.448 1.00 96.00 272 ASN A C 1
ATOM 2116 O O . ASN A 1 272 ? -5.327 -12.821 -5.623 1.00 96.00 272 ASN A O 1
ATOM 2120 N N . THR A 1 273 ? -5.029 -11.632 -3.758 1.00 97.94 273 THR A N 1
ATOM 2121 C CA . THR A 1 273 ? -5.434 -10.344 -4.332 1.00 97.94 273 THR A CA 1
ATOM 2122 C C . THR A 1 273 ? -4.226 -9.459 -4.590 1.00 97.94 273 THR A C 1
ATOM 2124 O O . THR A 1 273 ? -3.174 -9.591 -3.957 1.00 97.94 273 THR A O 1
ATOM 2127 N N . ASP A 1 274 ? -4.399 -8.505 -5.493 1.00 98.25 274 ASP A N 1
ATOM 2128 C CA . ASP A 1 274 ? -3.558 -7.321 -5.510 1.00 98.25 274 ASP A CA 1
ATOM 2129 C C . ASP A 1 274 ? -3.875 -6.417 -4.317 1.00 98.25 274 ASP A C 1
ATOM 2131 O O . ASP A 1 274 ? -4.892 -6.569 -3.629 1.00 98.25 274 ASP A O 1
ATOM 2135 N N . TYR A 1 275 ? -3.005 -5.436 -4.094 1.00 98.69 275 TYR A N 1
ATOM 2136 C CA . TYR A 1 275 ? -3.232 -4.388 -3.119 1.00 98.69 275 TYR A CA 1
ATOM 2137 C C . TYR A 1 275 ? -2.580 -3.081 -3.540 1.00 98.69 275 TYR A C 1
ATOM 2139 O O . TYR A 1 275 ? -1.633 -3.068 -4.325 1.00 98.69 275 TYR A O 1
ATOM 2147 N N . THR A 1 276 ? -3.055 -1.991 -2.953 1.00 98.69 276 THR A N 1
ATOM 2148 C CA . THR A 1 276 ? -2.392 -0.686 -2.985 1.00 98.69 276 THR A CA 1
ATOM 2149 C C . THR A 1 276 ? -2.407 -0.095 -1.582 1.00 98.69 276 THR A C 1
ATOM 2151 O O . THR A 1 276 ? -3.433 -0.156 -0.902 1.00 98.69 276 THR A O 1
ATOM 2154 N N . PHE A 1 277 ? -1.279 0.456 -1.133 1.00 98.88 277 PHE A N 1
ATOM 2155 C CA . PHE A 1 277 ? -1.198 1.155 0.148 1.00 98.88 277 PHE A CA 1
ATOM 2156 C C . PHE A 1 277 ? -1.176 2.655 -0.088 1.00 98.88 277 PHE A C 1
ATOM 2158 O O . PHE A 1 277 ? -0.287 3.181 -0.748 1.00 98.88 277 PHE A O 1
ATOM 2165 N N . ILE A 1 278 ? -2.157 3.335 0.486 1.00 98.75 278 ILE A N 1
ATOM 2166 C CA . ILE A 1 278 ? -2.263 4.786 0.551 1.00 98.75 278 ILE A CA 1
ATOM 2167 C C . ILE A 1 278 ? -2.042 5.147 2.013 1.00 98.75 278 ILE A C 1
ATOM 2169 O O . ILE A 1 278 ? -2.984 5.313 2.789 1.00 98.75 278 ILE A O 1
ATOM 2173 N N . ALA A 1 279 ? -0.775 5.130 2.416 1.00 98.50 279 ALA A N 1
ATOM 2174 C CA . ALA A 1 279 ? -0.383 5.212 3.811 1.00 98.50 279 ALA A CA 1
ATOM 2175 C C . ALA A 1 279 ? 0.867 6.064 4.010 1.00 98.50 279 ALA A C 1
ATOM 2177 O O . ALA A 1 279 ? 1.784 6.015 3.190 1.00 98.50 279 ALA A O 1
ATOM 2178 N N . HIS A 1 280 ? 0.885 6.814 5.113 1.00 98.56 280 HIS A N 1
ATOM 2179 C CA . HIS A 1 280 ? 2.013 7.653 5.506 1.00 98.56 280 HIS A CA 1
ATOM 2180 C C . HIS A 1 280 ? 2.157 7.703 7.024 1.00 98.56 280 HIS A C 1
ATOM 2182 O O . HIS A 1 280 ? 1.197 8.001 7.751 1.00 98.56 280 HIS A O 1
ATOM 2188 N N . SER A 1 281 ? 3.367 7.441 7.505 1.00 98.44 281 SER A N 1
ATOM 2189 C CA . SER A 1 281 ? 3.676 7.410 8.928 1.00 98.44 281 SER A CA 1
ATOM 2190 C C . SER A 1 281 ? 3.360 8.725 9.639 1.00 98.44 281 SER A C 1
ATOM 2192 O O . SER A 1 281 ? 3.660 9.819 9.179 1.00 98.44 281 SER A O 1
ATOM 2194 N N . GLY A 1 282 ? 2.702 8.632 10.794 1.00 98.00 282 GLY A N 1
ATOM 2195 C CA . GLY A 1 282 ? 2.328 9.806 11.583 1.00 98.00 282 GLY A CA 1
ATOM 2196 C C . GLY A 1 282 ? 1.110 10.587 11.073 1.00 98.00 282 GLY A C 1
ATOM 2197 O O . GLY A 1 282 ? 0.698 11.529 11.750 1.00 98.00 282 GLY A O 1
ATOM 2198 N N . ARG A 1 283 ? 0.475 10.232 9.944 1.00 98.38 283 ARG A N 1
ATOM 2199 C CA . ARG A 1 283 ? -0.801 10.865 9.550 1.00 98.38 283 ARG A CA 1
ATOM 2200 C C . ARG A 1 283 ? -1.991 10.218 10.243 1.00 98.38 283 ARG A C 1
ATOM 2202 O O . ARG A 1 283 ? -1.999 9.018 10.500 1.00 98.38 283 ARG A O 1
ATOM 2209 N N . GLY A 1 284 ? -3.004 11.026 10.536 1.00 98.62 284 GLY A N 1
ATOM 2210 C CA . GLY A 1 284 ? -4.303 10.551 11.013 1.00 98.62 284 GLY A CA 1
ATOM 2211 C C . GLY A 1 284 ? -5.434 10.911 10.059 1.00 98.62 284 GLY A C 1
ATOM 2212 O O . GLY A 1 284 ? -5.204 11.417 8.954 1.00 98.62 284 GLY A O 1
ATOM 2213 N N . ALA A 1 285 ? -6.667 10.663 10.495 1.00 98.75 285 ALA A N 1
ATOM 2214 C CA . ALA A 1 285 ? -7.861 11.062 9.753 1.00 98.75 285 ALA A CA 1
ATOM 2215 C C . ALA A 1 285 ? -8.134 12.567 9.916 1.00 98.75 285 ALA A C 1
ATOM 2217 O O . ALA A 1 285 ? -8.262 13.297 8.932 1.00 98.75 285 ALA A O 1
ATOM 2218 N N . ALA A 1 286 ? -8.197 13.041 11.160 1.00 98.62 286 ALA A N 1
ATOM 2219 C CA . ALA A 1 286 ? -8.378 14.445 11.510 1.00 98.62 286 ALA A CA 1
ATOM 2220 C C . ALA A 1 286 ? -7.062 15.110 11.919 1.00 98.62 286 ALA A C 1
ATOM 2222 O O . ALA A 1 286 ? -6.837 16.266 11.554 1.00 98.62 286 ALA A O 1
ATOM 2223 N N . ARG A 1 287 ? -6.198 14.397 12.651 1.00 98.50 287 ARG A N 1
ATOM 2224 C CA . ARG A 1 287 ? -4.975 14.945 13.239 1.00 98.50 287 ARG A CA 1
ATOM 2225 C C . ARG A 1 287 ? -3.771 14.033 13.044 1.00 98.50 287 ARG A C 1
ATOM 2227 O O . ARG A 1 287 ? -3.838 12.832 13.269 1.00 98.50 287 ARG A O 1
ATOM 2234 N N . ASN A 1 288 ? -2.645 14.639 12.695 1.00 98.50 288 ASN A N 1
ATOM 2235 C CA . ASN A 1 288 ? -1.355 13.977 12.588 1.00 98.50 288 ASN A CA 1
ATOM 2236 C C . ASN A 1 288 ? -0.624 13.942 13.937 1.00 98.50 288 ASN A C 1
ATOM 2238 O O . ASN A 1 288 ? -0.809 14.798 14.806 1.00 98.50 288 ASN A O 1
ATOM 2242 N N . TYR A 1 289 ? 0.270 12.972 14.080 1.00 98.12 289 TYR A N 1
ATOM 2243 C CA . TYR A 1 289 ? 1.132 12.812 15.236 1.00 98.12 289 TYR A CA 1
ATOM 2244 C C . TYR A 1 289 ? 1.903 14.104 15.534 1.00 98.12 289 TYR A C 1
ATOM 2246 O O . TYR A 1 289 ? 2.643 14.618 14.698 1.00 98.12 289 TYR A O 1
ATOM 2254 N N . GLY A 1 290 ? 1.740 14.615 16.755 1.00 97.44 290 GLY A N 1
ATOM 2255 C CA . GLY A 1 290 ? 2.526 15.742 17.265 1.00 97.44 290 GLY A CA 1
ATOM 2256 C C . GLY A 1 290 ? 2.085 17.119 16.763 1.00 97.44 290 GLY A C 1
ATOM 2257 O O . GLY A 1 290 ? 2.731 18.106 17.101 1.00 97.44 290 GLY A O 1
ATOM 2258 N N . ASP A 1 291 ? 0.986 17.212 16.007 1.00 97.88 291 ASP A N 1
ATOM 2259 C CA . ASP A 1 291 ? 0.445 18.502 15.574 1.00 97.88 291 ASP A CA 1
ATOM 2260 C C . ASP A 1 291 ? -0.025 19.336 16.780 1.00 97.88 291 ASP A C 1
ATOM 2262 O O . ASP A 1 291 ? -0.639 18.824 17.720 1.00 97.88 291 ASP A O 1
ATOM 2266 N N . THR A 1 292 ? 0.250 20.637 16.774 1.00 97.44 292 THR A N 1
ATOM 2267 C CA . THR A 1 292 ? -0.190 21.543 17.841 1.00 97.44 292 THR A CA 1
ATOM 2268 C C . THR A 1 292 ? -1.683 21.859 17.742 1.00 97.44 292 THR A C 1
ATOM 2270 O O . THR A 1 292 ? -2.304 22.204 18.750 1.00 97.44 292 THR A O 1
ATOM 2273 N N . ALA A 1 293 ? -2.279 21.706 16.556 1.00 97.50 293 ALA A N 1
ATOM 2274 C CA . ALA A 1 293 ? -3.714 21.830 16.341 1.00 97.50 293 ALA A CA 1
ATOM 2275 C C . ALA A 1 293 ? -4.457 20.515 16.641 1.00 97.50 293 ALA A C 1
ATOM 2277 O O . ALA A 1 293 ? -3.905 19.421 16.528 1.00 97.50 293 ALA A O 1
ATOM 2278 N N . ARG A 1 294 ? -5.752 20.620 16.978 1.00 97.25 294 ARG A N 1
ATOM 2279 C CA . ARG A 1 294 ? -6.650 19.454 17.093 1.00 97.25 294 ARG A CA 1
ATOM 2280 C C . ARG A 1 294 ? -7.014 18.836 15.747 1.00 97.25 294 ARG A C 1
ATOM 2282 O O . ARG A 1 294 ? -7.327 17.657 15.700 1.00 97.25 294 ARG A O 1
ATOM 2289 N N . VAL A 1 295 ? -6.977 19.625 14.676 1.00 98.31 295 VAL A N 1
ATOM 2290 C CA . VAL A 1 295 ? -7.229 19.176 13.305 1.00 98.31 295 VAL A CA 1
ATOM 2291 C C . VAL A 1 295 ? -6.077 19.657 12.441 1.00 98.31 295 VAL A C 1
ATOM 2293 O O . VAL A 1 295 ? -5.808 20.857 12.359 1.00 98.31 295 VAL A O 1
ATOM 2296 N N . SER A 1 296 ? -5.395 18.715 11.803 1.00 98.31 296 SER A N 1
ATOM 2297 C CA . SER A 1 296 ? -4.292 19.014 10.903 1.00 98.31 296 SER A CA 1
ATOM 2298 C C . SER A 1 296 ? -4.809 19.621 9.604 1.00 98.31 296 SER A C 1
ATOM 2300 O O . SER A 1 296 ? -5.828 19.193 9.062 1.00 98.31 296 SER A O 1
ATOM 2302 N N . LYS A 1 297 ? -4.057 20.590 9.067 1.00 95.75 297 LYS A N 1
ATOM 2303 C CA . LYS A 1 297 ? -4.369 21.240 7.780 1.00 95.75 297 LYS A CA 1
ATOM 2304 C C . LYS A 1 297 ? -4.341 20.274 6.594 1.00 95.75 297 LYS A C 1
ATOM 2306 O O . LYS A 1 297 ? -5.038 20.497 5.615 1.00 95.75 297 LYS A O 1
ATOM 2311 N N . ASN A 1 298 ? -3.486 19.258 6.667 1.00 95.25 298 ASN A N 1
ATOM 2312 C CA . ASN A 1 298 ? -3.357 18.214 5.660 1.00 95.25 298 ASN A CA 1
ATOM 2313 C C . ASN A 1 298 ? -3.156 16.880 6.381 1.00 95.25 298 ASN A C 1
ATOM 2315 O O . ASN A 1 298 ? -2.209 16.720 7.156 1.00 95.25 298 ASN A O 1
ATOM 2319 N N . SER A 1 299 ? -4.082 15.963 6.161 1.00 97.75 299 SER A N 1
ATOM 2320 C CA . SER A 1 299 ? -4.202 14.655 6.802 1.00 97.75 299 SER A CA 1
ATOM 2321 C C . SER A 1 299 ? -4.557 13.609 5.742 1.00 97.75 299 SER A C 1
ATOM 2323 O O . SER A 1 299 ? -4.610 13.917 4.549 1.00 97.75 299 SER A O 1
ATOM 2325 N N . MET A 1 300 ? -4.816 12.360 6.136 1.00 98.56 300 MET A N 1
ATOM 2326 C CA . MET A 1 300 ? -5.122 11.324 5.143 1.00 98.56 300 MET A CA 1
ATOM 2327 C C . MET A 1 300 ? -6.400 11.596 4.345 1.00 98.56 300 MET A C 1
ATOM 2329 O O . MET A 1 300 ? -6.474 11.155 3.200 1.00 98.56 300 MET A O 1
ATOM 2333 N N . LYS A 1 301 ? -7.360 12.373 4.877 1.00 97.81 301 LYS A N 1
ATOM 2334 C CA . LYS A 1 301 ? -8.578 12.748 4.134 1.00 97.81 301 LYS A CA 1
ATOM 2335 C C . LYS A 1 301 ? -8.263 13.534 2.854 1.00 97.81 301 LYS A C 1
ATOM 2337 O O . LYS A 1 301 ? -8.856 13.261 1.816 1.00 97.81 301 LYS A O 1
ATOM 2342 N N . GLU A 1 302 ? -7.271 14.426 2.873 1.00 97.06 302 GLU A N 1
ATOM 2343 C CA . GLU A 1 302 ? -6.789 15.095 1.658 1.00 97.06 302 GLU A CA 1
ATOM 2344 C C . GLU A 1 302 ? -5.856 14.193 0.846 1.00 97.06 302 GLU A C 1
ATOM 2346 O O . GLU A 1 302 ? -5.944 14.119 -0.386 1.00 97.06 302 GLU A O 1
ATOM 2351 N N . ARG A 1 303 ? -4.927 13.524 1.536 1.00 97.38 303 ARG A N 1
ATOM 2352 C CA . ARG A 1 303 ? -3.806 12.839 0.893 1.00 97.38 303 ARG A CA 1
ATOM 2353 C C . ARG A 1 303 ? -4.220 11.624 0.081 1.00 97.38 303 ARG A C 1
ATOM 2355 O O . ARG A 1 303 ? -3.659 11.371 -0.984 1.00 97.38 303 ARG A O 1
ATOM 2362 N N . MET A 1 304 ? -5.276 10.939 0.509 1.00 98.06 304 MET A N 1
ATOM 2363 C CA . MET A 1 304 ? -5.787 9.764 -0.186 1.00 98.06 304 MET A CA 1
ATOM 2364 C C . MET A 1 304 ? -6.264 10.030 -1.619 1.00 98.06 304 MET A C 1
ATOM 2366 O O . MET A 1 304 ? -6.537 9.080 -2.346 1.00 98.06 304 MET A O 1
ATOM 2370 N N . MET A 1 305 ? -6.351 11.289 -2.059 1.00 98.25 305 MET A N 1
ATOM 2371 C CA . MET A 1 305 ? -6.759 11.660 -3.419 1.00 98.25 305 MET A CA 1
ATOM 2372 C C . MET A 1 305 ? -5.598 11.830 -4.407 1.00 98.25 305 MET A C 1
ATOM 2374 O O . MET A 1 305 ? -5.830 12.175 -5.567 1.00 98.25 305 MET A O 1
ATOM 2378 N N . GLN A 1 306 ? -4.357 11.618 -3.968 1.00 98.38 306 GLN A N 1
ATOM 2379 C CA . GLN A 1 306 ? -3.153 11.993 -4.715 1.00 98.38 306 GLN A CA 1
ATOM 2380 C C . GLN A 1 306 ? -2.508 10.788 -5.416 1.00 98.38 306 GLN A C 1
ATOM 2382 O O . GLN A 1 306 ? -2.535 9.665 -4.913 1.00 98.38 306 GLN A O 1
ATOM 2387 N N . THR A 1 307 ? -1.926 11.009 -6.597 1.00 98.56 307 THR A N 1
ATOM 2388 C CA . THR A 1 307 ? -1.106 9.996 -7.289 1.00 98.56 307 THR A CA 1
ATOM 2389 C C . THR A 1 307 ? 0.175 9.734 -6.518 1.00 98.56 307 THR A C 1
ATOM 2391 O O . THR A 1 307 ? 0.604 8.591 -6.438 1.00 98.56 307 THR A O 1
ATOM 2394 N N . PHE A 1 308 ? 0.735 10.786 -5.929 1.00 98.38 308 PHE A N 1
ATOM 2395 C CA . PHE A 1 308 ? 1.950 10.752 -5.137 1.00 98.38 308 PHE A CA 1
ATOM 2396 C C . PHE A 1 308 ? 1.636 11.136 -3.698 1.00 98.38 308 PHE A C 1
ATOM 2398 O O . PHE A 1 308 ? 0.822 12.025 -3.465 1.00 98.38 308 PHE A O 1
ATOM 2405 N N . ASP A 1 309 ? 2.299 10.496 -2.754 1.00 96.94 309 ASP A N 1
ATOM 2406 C CA . ASP A 1 309 ? 2.247 10.816 -1.338 1.00 96.94 309 ASP A CA 1
ATOM 2407 C C . ASP A 1 309 ? 2.745 12.253 -1.097 1.00 96.94 309 ASP A C 1
ATOM 2409 O O . ASP A 1 309 ? 2.023 13.092 -0.560 1.00 96.94 309 ASP A O 1
ATOM 2413 N N . GLU A 1 310 ? 3.933 12.606 -1.589 1.00 93.88 310 GLU A N 1
ATOM 2414 C CA . GLU A 1 310 ? 4.574 13.897 -1.288 1.00 93.88 310 GLU A CA 1
ATOM 2415 C C . GLU A 1 310 ? 4.235 15.032 -2.277 1.00 93.88 310 GLU A C 1
ATOM 2417 O O . GLU A 1 310 ? 4.731 16.150 -2.127 1.00 93.88 310 GLU A O 1
ATOM 2422 N N . ASN A 1 311 ? 3.367 14.795 -3.270 1.00 93.62 311 ASN A N 1
ATOM 2423 C CA . ASN A 1 311 ? 2.974 15.812 -4.253 1.00 93.62 311 ASN A CA 1
ATOM 2424 C C . ASN A 1 311 ? 1.443 15.986 -4.356 1.00 93.62 311 ASN A C 1
ATOM 2426 O O . ASN A 1 311 ? 0.789 15.300 -5.150 1.00 93.62 311 ASN A O 1
ATOM 2430 N N . PRO A 1 312 ? 0.868 16.983 -3.652 1.00 91.94 312 PRO A N 1
ATOM 2431 C CA . PRO A 1 312 ? -0.574 17.213 -3.636 1.00 91.94 312 PRO A CA 1
ATOM 2432 C C . PRO A 1 312 ? -1.155 17.780 -4.933 1.00 91.94 312 PRO A C 1
ATOM 2434 O O . PRO A 1 312 ? -2.374 17.763 -5.101 1.00 91.94 312 PRO A O 1
ATOM 2437 N N . ALA A 1 313 ? -0.321 18.274 -5.853 1.00 94.38 313 ALA A N 1
ATOM 2438 C CA . ALA A 1 313 ? -0.792 18.832 -7.117 1.00 94.38 313 ALA A CA 1
ATOM 2439 C C . ALA A 1 313 ? -1.278 17.745 -8.090 1.00 94.38 313 ALA A C 1
ATOM 2441 O O . ALA A 1 313 ? -2.151 17.999 -8.919 1.00 94.38 313 ALA A O 1
ATOM 2442 N N . GLN A 1 314 ? -0.745 16.526 -7.980 1.00 96.25 314 GLN A N 1
ATOM 2443 C CA . GLN A 1 314 ? -1.080 15.432 -8.882 1.00 96.25 314 GLN A CA 1
ATOM 2444 C C . GLN A 1 314 ? -2.187 14.559 -8.283 1.00 96.25 314 GLN A C 1
ATOM 2446 O O . GLN A 1 314 ? -1.925 13.650 -7.495 1.00 96.25 314 GLN A O 1
ATOM 2451 N N . ARG A 1 315 ? -3.440 14.784 -8.688 1.00 97.38 315 ARG A N 1
ATOM 2452 C CA . ARG A 1 315 ? -4.568 13.924 -8.282 1.00 97.38 315 ARG A CA 1
ATOM 2453 C C . ARG A 1 315 ? -4.501 12.555 -8.954 1.00 97.38 315 ARG A C 1
ATOM 2455 O O . ARG A 1 315 ? -4.032 12.441 -10.085 1.00 97.38 315 ARG A O 1
ATOM 2462 N N . TRP A 1 316 ? -4.960 11.523 -8.252 1.00 98.38 316 TRP A N 1
ATOM 2463 C CA . TRP A 1 316 ? -5.055 10.172 -8.802 1.00 98.38 316 TRP A CA 1
ATOM 2464 C C . TRP A 1 316 ? -6.185 10.063 -9.824 1.00 98.38 316 TRP A C 1
ATOM 2466 O O . TRP A 1 316 ? -7.275 10.606 -9.627 1.00 98.38 316 TRP A O 1
ATOM 2476 N N . ASN A 1 317 ? -5.938 9.329 -10.910 1.00 97.88 317 ASN A N 1
ATOM 2477 C CA . ASN A 1 317 ? -6.998 8.916 -11.818 1.00 97.88 317 ASN A CA 1
ATOM 2478 C C . ASN A 1 317 ? -7.699 7.674 -11.254 1.00 97.88 317 ASN A C 1
ATOM 2480 O O . ASN A 1 317 ? -7.285 6.543 -11.492 1.00 97.88 317 ASN A O 1
ATOM 2484 N N . PHE A 1 318 ? -8.807 7.887 -10.552 1.00 97.88 318 PHE A N 1
ATOM 2485 C CA . PHE A 1 318 ? -9.599 6.821 -9.934 1.00 97.88 318 PHE A CA 1
ATOM 2486 C C . PHE A 1 318 ? -10.278 5.861 -10.925 1.00 97.88 318 PHE A C 1
ATOM 2488 O O . PHE A 1 318 ? -10.858 4.867 -10.508 1.00 97.88 318 PHE A O 1
ATOM 2495 N N . LYS A 1 319 ? -10.187 6.108 -12.240 1.00 96.88 319 LYS A N 1
ATOM 2496 C CA . LYS A 1 319 ? -10.616 5.144 -13.267 1.00 96.88 319 LYS A CA 1
ATOM 2497 C C . LYS A 1 319 ? -9.559 4.076 -13.568 1.00 96.88 319 LYS A C 1
ATOM 2499 O O . LYS A 1 319 ? -9.880 3.102 -14.240 1.00 96.88 319 LYS A O 1
ATOM 2504 N N . SER A 1 320 ? -8.319 4.254 -13.105 1.00 95.69 320 SER A N 1
ATOM 2505 C CA . SER A 1 320 ? -7.213 3.323 -13.368 1.00 95.69 320 SER A CA 1
ATOM 2506 C C . SER A 1 320 ? -7.397 1.961 -12.690 1.00 95.69 320 SER A C 1
ATOM 2508 O O . SER A 1 320 ? -6.882 0.964 -13.185 1.00 95.69 320 SER A O 1
ATOM 2510 N N . TYR A 1 321 ? -8.133 1.901 -11.578 1.00 95.81 321 TYR A N 1
ATOM 2511 C CA . TYR A 1 321 ? -8.604 0.660 -10.964 1.00 95.81 321 TYR A CA 1
ATOM 2512 C C . TYR A 1 321 ? -9.827 0.940 -10.086 1.00 95.81 321 TYR A C 1
ATOM 2514 O O . TYR A 1 321 ? -10.046 2.070 -9.656 1.00 95.81 321 TYR A O 1
ATOM 2522 N N . LYS A 1 322 ? -10.591 -0.108 -9.768 1.00 97.69 322 LYS A N 1
ATOM 2523 C CA . LYS A 1 322 ? -11.615 -0.085 -8.720 1.00 97.69 322 LYS A CA 1
ATOM 2524 C C . LYS A 1 322 ? -11.329 -1.219 -7.729 1.00 97.69 322 LYS A C 1
ATOM 2526 O O . LYS A 1 322 ? -11.282 -2.370 -8.168 1.00 97.69 322 LYS A O 1
ATOM 2531 N N . PRO A 1 323 ? -11.124 -0.932 -6.431 1.00 98.56 323 PRO A N 1
ATOM 2532 C CA . PRO A 1 323 ? -10.893 -1.973 -5.441 1.00 98.56 323 PRO A CA 1
ATOM 2533 C C . PRO A 1 323 ? -12.155 -2.815 -5.224 1.00 98.56 323 PRO A C 1
ATOM 2535 O O . PRO A 1 323 ? -13.281 -2.333 -5.361 1.00 98.56 323 PRO A O 1
ATOM 2538 N N . SER A 1 324 ? -11.957 -4.075 -4.848 1.00 98.62 324 SER A N 1
ATOM 2539 C CA . SER A 1 324 ? -13.011 -4.965 -4.355 1.00 98.62 324 SER A CA 1
ATOM 2540 C C . SER A 1 324 ? -13.382 -4.639 -2.905 1.00 98.62 324 SER A C 1
ATOM 2542 O O . SER A 1 324 ? -14.531 -4.812 -2.517 1.00 98.62 324 SER A O 1
ATOM 2544 N N . LEU A 1 325 ? -12.413 -4.150 -2.126 1.00 98.88 325 LEU A N 1
ATOM 2545 C CA . LEU A 1 325 ? -12.546 -3.764 -0.723 1.00 98.88 325 LEU A CA 1
ATOM 2546 C C . LEU A 1 325 ? -11.636 -2.565 -0.440 1.00 98.88 325 LEU A C 1
ATOM 2548 O O . LEU A 1 325 ? -10.484 -2.549 -0.882 1.00 98.88 325 LEU A O 1
ATOM 2552 N N . VAL A 1 326 ? -12.123 -1.602 0.340 1.00 98.94 326 VAL A N 1
ATOM 2553 C CA . VAL A 1 326 ? -11.280 -0.561 0.944 1.00 98.94 326 VAL A CA 1
ATOM 2554 C C . VAL A 1 326 ? -11.145 -0.833 2.438 1.00 98.94 326 VAL A C 1
ATOM 2556 O O . VAL A 1 326 ? -12.142 -1.014 3.130 1.00 98.94 326 VAL A O 1
ATOM 2559 N N . VAL A 1 327 ? -9.922 -0.847 2.955 1.00 98.94 327 VAL A N 1
ATOM 2560 C CA . VAL A 1 327 ? -9.635 -0.993 4.387 1.00 98.94 327 VAL A CA 1
ATOM 2561 C C . VAL A 1 327 ? -9.047 0.316 4.893 1.00 98.94 327 VAL A C 1
ATOM 2563 O O . VAL A 1 327 ? -8.012 0.753 4.401 1.00 98.94 327 VAL A O 1
ATOM 2566 N N . ILE A 1 328 ? -9.691 0.945 5.873 1.00 98.94 328 ILE A N 1
ATOM 2567 C CA . ILE A 1 328 ? -9.226 2.194 6.485 1.00 98.94 328 ILE A CA 1
ATOM 2568 C C . ILE A 1 328 ? -8.712 1.877 7.879 1.00 98.94 328 ILE A C 1
ATOM 2570 O O . ILE A 1 328 ? -9.473 1.414 8.719 1.00 98.94 328 ILE A O 1
ATOM 2574 N N . ASN A 1 329 ? -7.444 2.155 8.139 1.00 98.75 329 ASN A N 1
ATOM 2575 C CA . ASN A 1 329 ? -6.796 1.904 9.417 1.00 98.75 329 ASN A CA 1
ATOM 2576 C C . ASN A 1 329 ? -6.142 3.192 9.917 1.00 98.75 329 ASN A C 1
ATOM 2578 O O . ASN A 1 329 ? -4.946 3.424 9.735 1.00 98.75 329 ASN A O 1
ATOM 2582 N N . LEU A 1 330 ? -6.986 4.072 10.460 1.00 98.81 330 LEU A N 1
ATOM 2583 C CA . LEU A 1 330 ? -6.631 5.404 10.944 1.00 98.81 330 LEU A CA 1
ATOM 2584 C C . LEU A 1 330 ? -7.267 5.654 12.311 1.00 98.81 330 LEU A C 1
ATOM 2586 O O . LEU A 1 330 ? -8.359 5.168 12.608 1.00 98.81 330 LEU A O 1
ATOM 2590 N N . GLY A 1 331 ? -6.617 6.474 13.128 1.00 98.12 331 GLY A N 1
ATOM 2591 C CA . GLY A 1 331 ? -7.068 6.808 14.480 1.00 98.12 331 GLY A CA 1
ATOM 2592 C C . GLY A 1 331 ? -5.960 6.700 15.521 1.00 98.12 331 GLY A C 1
ATOM 2593 O O . GLY A 1 331 ? -6.060 7.321 16.573 1.00 98.12 331 GLY A O 1
ATOM 2594 N N . SER A 1 332 ? -4.880 5.967 15.234 1.00 96.81 332 SER A N 1
ATOM 2595 C CA . SER A 1 332 ? -3.731 5.870 16.142 1.00 96.81 332 SER A CA 1
ATOM 2596 C C . SER A 1 332 ? -3.107 7.251 16.375 1.00 96.81 332 SER A C 1
ATOM 2598 O O . SER A 1 332 ? -3.052 7.718 17.510 1.00 96.81 332 SER A O 1
ATOM 2600 N N . ASN A 1 333 ? -2.713 7.943 15.300 1.00 98.38 333 ASN A N 1
ATOM 2601 C CA . ASN A 1 333 ? -2.055 9.257 15.374 1.00 98.38 333 ASN A CA 1
ATOM 2602 C C . ASN A 1 333 ? -2.984 10.390 15.825 1.00 98.38 333 ASN A C 1
ATOM 2604 O O . ASN A 1 333 ? -2.530 11.360 16.438 1.00 98.38 333 ASN A O 1
ATOM 2608 N N . ASP A 1 334 ? -4.286 10.248 15.574 1.00 98.69 334 ASP A N 1
ATOM 2609 C CA . ASP A 1 334 ? -5.292 11.199 16.033 1.00 98.69 334 ASP A CA 1
ATOM 2610 C C . ASP A 1 334 ? -5.304 11.303 17.570 1.00 98.69 334 ASP A C 1
ATOM 2612 O O . ASP A 1 334 ? -5.458 12.396 18.115 1.00 98.69 334 ASP A O 1
ATOM 2616 N N . PHE A 1 335 ? -5.076 10.185 18.272 1.00 98.31 335 PHE A N 1
ATOM 2617 C CA . PHE A 1 335 ? -5.207 10.079 19.732 1.00 98.31 335 PHE A CA 1
ATOM 2618 C C . PHE A 1 335 ? -3.919 9.665 20.467 1.00 98.31 335 PHE A C 1
ATOM 2620 O O . PHE A 1 335 ? -3.963 9.396 21.668 1.00 98.31 335 PHE A O 1
ATOM 2627 N N . SER A 1 336 ? -2.767 9.612 19.792 1.00 95.31 336 SER A N 1
ATOM 2628 C CA . SER A 1 336 ? -1.491 9.216 20.410 1.00 95.31 336 SER A CA 1
ATOM 2629 C C . SER A 1 336 ? -0.791 10.347 21.170 1.00 95.31 336 SER A C 1
ATOM 2631 O O . SER A 1 336 ? 0.023 10.081 22.052 1.00 95.31 336 SER A O 1
ATOM 2633 N N . THR A 1 337 ? -1.066 11.612 20.831 1.00 96.81 337 THR A N 1
ATOM 2634 C CA . THR A 1 337 ? -0.473 12.793 21.484 1.00 96.81 337 THR A CA 1
ATOM 2635 C C . THR A 1 337 ? -1.476 13.930 21.615 1.00 96.81 337 THR A C 1
ATOM 2637 O O . THR A 1 337 ? -2.371 14.068 20.789 1.00 96.81 337 THR A O 1
ATOM 2640 N N . LYS A 1 338 ? -1.310 14.786 22.631 1.00 96.88 338 LYS A N 1
ATOM 2641 C CA . LYS A 1 338 ? -2.168 15.963 22.838 1.00 96.88 338 LYS A CA 1
ATOM 2642 C C . LYS A 1 338 ? -1.842 17.104 21.851 1.00 96.88 338 LYS A C 1
ATOM 2644 O O . LYS A 1 338 ? -0.676 17.246 21.485 1.00 96.88 338 LYS A O 1
ATOM 2649 N N . PRO A 1 339 ? -2.826 17.965 21.518 1.00 97.69 339 PRO A N 1
ATOM 2650 C CA . PRO A 1 339 ? -4.238 17.858 21.896 1.00 97.69 339 PRO A CA 1
ATOM 2651 C C . PRO A 1 339 ? -4.976 16.811 21.045 1.00 97.69 339 PRO A C 1
ATOM 2653 O O . PRO A 1 339 ? -4.704 16.675 19.861 1.00 97.69 339 PRO A O 1
ATOM 2656 N N . HIS A 1 340 ? -5.930 16.088 21.635 1.00 98.19 340 HIS A N 1
ATOM 2657 C CA . HIS A 1 340 ? -6.767 15.146 20.879 1.00 98.19 340 HIS A CA 1
ATOM 2658 C C . HIS A 1 340 ? -7.875 15.901 20.127 1.00 98.19 340 HIS A C 1
ATOM 2660 O O . HIS A 1 340 ? -8.395 16.878 20.683 1.00 98.19 340 HIS A O 1
ATOM 2666 N N . PRO A 1 341 ? -8.273 15.457 18.919 1.00 98.38 341 PRO A N 1
ATOM 2667 C CA . PRO A 1 341 ? -9.476 15.959 18.273 1.00 98.38 341 PRO A CA 1
ATOM 2668 C C . PRO A 1 341 ? -10.713 15.645 19.121 1.00 98.38 341 PRO A C 1
ATOM 2670 O O . PRO A 1 341 ? -10.769 14.648 19.848 1.00 98.38 341 PRO A O 1
ATOM 2673 N N . GLN A 1 342 ? -11.727 16.496 19.009 1.00 98.44 342 GLN A N 1
ATOM 2674 C CA . GLN A 1 342 ? -13.070 16.205 19.499 1.00 98.44 342 GLN A CA 1
ATOM 2675 C C . GLN A 1 342 ? -13.702 15.068 18.684 1.00 98.44 342 GLN A C 1
ATOM 2677 O O . GLN A 1 342 ? -13.267 14.761 17.568 1.00 98.44 342 GLN A O 1
ATOM 2682 N N . LYS A 1 343 ? -14.751 14.440 19.229 1.00 98.19 343 LYS A N 1
ATOM 2683 C CA . LYS A 1 343 ? -15.467 13.350 18.549 1.00 98.19 343 LYS A CA 1
ATOM 2684 C C . LYS A 1 343 ? -15.970 13.802 17.176 1.00 98.19 343 LYS A C 1
ATOM 2686 O O . LYS A 1 343 ? -15.810 13.082 16.196 1.00 98.19 343 LYS A O 1
ATOM 2691 N N . GLU A 1 344 ? -16.519 15.008 17.096 1.00 98.25 344 GLU A N 1
ATOM 2692 C CA . GLU A 1 344 ? -17.096 15.595 15.887 1.00 98.25 344 GLU A CA 1
ATOM 2693 C C . GLU A 1 344 ? -16.017 15.917 14.847 1.00 98.25 344 GLU A C 1
ATOM 2695 O O . GLU A 1 344 ? -16.216 15.678 13.659 1.00 98.25 344 GLU A O 1
ATOM 2700 N N . GLU A 1 345 ? -14.848 16.393 15.287 1.00 98.62 345 GLU A N 1
ATOM 2701 C CA . GLU A 1 345 ? -13.692 16.662 14.421 1.00 98.62 345 GLU A CA 1
ATOM 2702 C C . GLU A 1 345 ? -13.169 15.354 13.792 1.00 98.62 345 GLU A C 1
ATOM 2704 O O . GLU A 1 345 ? -12.942 15.280 12.581 1.00 98.62 345 GLU A O 1
ATOM 2709 N N . PHE A 1 346 ? -13.041 14.293 14.597 1.00 98.75 346 PHE A N 1
ATOM 2710 C CA . PHE A 1 346 ? -12.586 12.978 14.139 1.00 98.75 346 PHE A CA 1
ATOM 2711 C C . PHE A 1 346 ? -13.598 12.282 13.215 1.00 98.75 346 PHE A C 1
ATOM 2713 O O . PHE A 1 346 ? -13.245 11.840 12.119 1.00 98.75 346 PHE A O 1
ATOM 2720 N N . LEU A 1 347 ? -14.873 12.225 13.610 1.00 98.44 347 LEU A N 1
ATOM 2721 C CA . LEU A 1 347 ? -15.928 11.605 12.800 1.00 98.44 347 LEU A CA 1
ATOM 2722 C C . LEU A 1 347 ? -16.283 12.431 11.556 1.00 98.44 347 LEU A C 1
ATOM 2724 O O . LEU A 1 347 ? -16.701 11.866 10.542 1.00 98.44 347 LEU A O 1
ATOM 2728 N N . GLY A 1 348 ? -16.076 13.749 11.594 1.00 98.56 348 GLY A N 1
ATOM 2729 C CA . GLY A 1 348 ? -16.159 14.617 10.423 1.00 98.56 348 GLY A CA 1
ATOM 2730 C C . GLY A 1 348 ? -15.108 14.252 9.374 1.00 98.56 348 GLY A C 1
ATOM 2731 O O . GLY A 1 348 ? -15.443 14.084 8.203 1.00 98.56 348 GLY A O 1
ATOM 2732 N N . ALA A 1 349 ? -13.859 14.025 9.792 1.00 98.75 349 ALA A N 1
ATOM 2733 C CA . ALA A 1 349 ? -12.804 13.565 8.891 1.00 98.75 349 ALA A CA 1
ATOM 2734 C C . ALA A 1 349 ? -13.097 12.182 8.286 1.00 98.75 349 ALA A C 1
ATOM 2736 O O . ALA A 1 349 ? -12.949 12.000 7.078 1.00 98.75 349 ALA A O 1
ATOM 2737 N N . TYR A 1 350 ? -13.575 11.228 9.090 1.00 98.69 350 TYR A N 1
ATOM 2738 C CA . TYR A 1 350 ? -14.007 9.925 8.578 1.00 98.69 350 TYR A CA 1
ATOM 2739 C C . TYR A 1 350 ? -15.182 10.047 7.600 1.00 98.69 350 TYR A C 1
ATOM 2741 O O . TYR A 1 350 ? -15.184 9.394 6.562 1.00 98.69 350 TYR A O 1
ATOM 2749 N N . SER A 1 351 ? -16.148 10.929 7.870 1.00 98.50 351 SER A N 1
ATOM 2750 C CA . SER A 1 351 ? -17.258 11.183 6.943 1.00 98.50 351 SER A CA 1
ATOM 2751 C C . SER A 1 351 ? -16.769 11.696 5.586 1.00 98.50 351 SER A C 1
ATOM 2753 O O . SER A 1 351 ? -17.286 11.260 4.561 1.00 98.50 351 SER A O 1
ATOM 2755 N N . ILE A 1 352 ? -15.753 12.565 5.569 1.00 98.75 352 ILE A N 1
ATOM 2756 C CA . ILE A 1 352 ? -15.115 13.056 4.338 1.00 98.75 352 ILE A CA 1
ATOM 2757 C C . ILE A 1 352 ? -14.420 11.911 3.586 1.00 98.75 352 ILE A C 1
ATOM 2759 O O . ILE A 1 352 ? -14.643 11.748 2.389 1.00 98.75 352 ILE A O 1
ATOM 2763 N N . ILE A 1 353 ? -13.638 11.081 4.286 1.00 98.81 353 ILE A N 1
ATOM 2764 C CA . ILE A 1 353 ? -12.958 9.915 3.696 1.00 98.81 353 ILE A CA 1
ATOM 2765 C C . ILE A 1 353 ? -13.972 8.969 3.037 1.00 98.81 353 ILE A C 1
ATOM 2767 O O . ILE A 1 353 ? -13.816 8.609 1.871 1.00 98.81 353 ILE A O 1
ATOM 2771 N N . ILE A 1 354 ? -15.037 8.599 3.756 1.00 98.62 354 ILE A N 1
ATOM 2772 C CA . ILE A 1 354 ? -16.079 7.710 3.227 1.00 98.62 354 ILE A CA 1
ATOM 2773 C C . ILE A 1 354 ? -16.797 8.355 2.039 1.00 98.62 354 ILE A C 1
ATOM 2775 O O . ILE A 1 354 ? -16.995 7.689 1.026 1.00 98.62 354 ILE A O 1
ATOM 2779 N N . ALA A 1 355 ? -17.145 9.642 2.115 1.00 98.56 355 ALA A N 1
ATOM 2780 C CA . ALA A 1 355 ? -17.786 10.347 1.007 1.00 98.56 355 ALA A CA 1
ATOM 2781 C C . ALA A 1 355 ? -16.909 10.348 -0.255 1.00 98.56 355 ALA A C 1
ATOM 2783 O O . ALA A 1 355 ? -17.404 10.030 -1.332 1.00 98.56 355 ALA A O 1
ATOM 2784 N N . GLN A 1 356 ? -15.606 10.607 -0.114 1.00 98.75 356 GLN A N 1
ATOM 2785 C CA . GLN A 1 356 ? -14.651 10.548 -1.223 1.00 98.75 356 GLN A CA 1
ATOM 2786 C C . GLN A 1 356 ? -14.562 9.143 -1.833 1.00 98.75 356 GLN A C 1
ATOM 2788 O O . GLN A 1 356 ? -14.562 9.011 -3.053 1.00 98.75 356 GLN A O 1
ATOM 2793 N N . ILE A 1 357 ? -14.537 8.086 -1.012 1.00 98.69 357 ILE A N 1
ATOM 2794 C CA . ILE A 1 357 ? -14.553 6.692 -1.495 1.00 98.69 357 ILE A CA 1
ATOM 2795 C C . ILE A 1 357 ? -15.838 6.403 -2.273 1.00 98.69 357 ILE A C 1
ATOM 2797 O O . ILE A 1 357 ? -15.790 5.827 -3.360 1.00 98.69 357 ILE A O 1
ATOM 2801 N N . ARG A 1 358 ? -16.990 6.811 -1.734 1.00 98.06 358 ARG A N 1
ATOM 2802 C CA . ARG A 1 358 ? -18.296 6.614 -2.375 1.00 98.06 358 ARG A CA 1
ATOM 2803 C C . ARG A 1 358 ? -18.392 7.383 -3.691 1.00 98.06 358 ARG A C 1
ATOM 2805 O O . ARG A 1 358 ? -18.931 6.852 -4.655 1.00 98.06 358 ARG A O 1
ATOM 2812 N N . GLU A 1 359 ? -17.825 8.584 -3.759 1.00 98.31 359 GLU A N 1
ATOM 2813 C CA . GLU A 1 359 ? -17.763 9.393 -4.978 1.00 98.31 359 GLU A CA 1
ATOM 2814 C C . GLU A 1 359 ? -16.953 8.700 -6.082 1.00 98.31 359 GLU A C 1
ATOM 2816 O O . GLU A 1 359 ? -17.408 8.618 -7.223 1.00 98.31 359 GLU A O 1
ATOM 2821 N N . VAL A 1 360 ? -15.766 8.176 -5.756 1.00 98.19 360 VAL A N 1
ATOM 2822 C CA . VAL A 1 360 ? -14.838 7.655 -6.775 1.00 98.19 360 VAL A CA 1
ATOM 2823 C C . VAL A 1 360 ? -15.016 6.171 -7.095 1.00 98.19 360 VAL A C 1
ATOM 2825 O O . VAL A 1 360 ? -14.724 5.755 -8.216 1.00 98.19 360 VAL A O 1
ATOM 2828 N N . TYR A 1 361 ? -15.519 5.367 -6.154 1.00 98.38 361 TYR A N 1
ATOM 2829 C CA . TYR A 1 361 ? -15.681 3.915 -6.315 1.00 98.38 361 TYR A CA 1
ATOM 2830 C C . TYR A 1 361 ? -17.134 3.428 -6.206 1.00 98.38 361 TYR A C 1
ATOM 2832 O O . TYR A 1 361 ? -17.419 2.272 -6.547 1.00 98.38 361 TYR A O 1
ATOM 2840 N N . GLY A 1 362 ? -18.072 4.283 -5.796 1.00 97.38 362 GLY A N 1
ATOM 2841 C CA . GLY A 1 362 ? -19.457 3.899 -5.534 1.00 97.38 362 GLY A CA 1
ATOM 2842 C C . GLY A 1 362 ? -19.595 3.066 -4.258 1.00 97.38 362 GLY A C 1
ATOM 2843 O O . GLY A 1 362 ? -18.880 3.259 -3.276 1.00 97.38 362 GLY A O 1
ATOM 2844 N N . ASP A 1 363 ? -20.513 2.105 -4.282 1.00 96.25 363 ASP A N 1
ATOM 2845 C CA . ASP A 1 363 ? -20.929 1.303 -3.123 1.00 96.25 363 ASP A CA 1
ATOM 2846 C C . ASP A 1 363 ? -19.964 0.138 -2.789 1.00 96.25 363 ASP A C 1
ATOM 2848 O O . ASP A 1 363 ? -20.384 -0.978 -2.497 1.00 96.25 363 ASP A O 1
ATOM 2852 N N . VAL A 1 364 ? -18.649 0.363 -2.910 1.00 98.31 364 VAL A N 1
ATOM 2853 C CA . VAL A 1 364 ? -17.624 -0.638 -2.556 1.00 98.31 364 VAL A CA 1
ATOM 2854 C C . VAL A 1 364 ? -17.649 -0.917 -1.043 1.00 98.31 364 VAL A C 1
ATOM 2856 O O . VAL A 1 364 ? -17.765 0.040 -0.271 1.00 98.31 364 VAL A O 1
ATOM 2859 N N . PRO A 1 365 ? -17.505 -2.172 -0.580 1.00 98.62 365 PRO A N 1
ATOM 2860 C CA . PRO A 1 365 ? -17.328 -2.455 0.840 1.00 98.62 365 PRO A CA 1
ATOM 2861 C C . PRO A 1 365 ? -16.151 -1.672 1.431 1.00 98.62 365 PRO A C 1
ATOM 2863 O O . PRO A 1 365 ? -15.065 -1.609 0.846 1.00 98.62 365 PRO A O 1
ATOM 2866 N N . VAL A 1 366 ? -16.372 -1.068 2.597 1.00 98.88 366 VAL A N 1
ATOM 2867 C CA . VAL A 1 366 ? -15.359 -0.342 3.366 1.00 98.88 366 VAL A CA 1
ATOM 2868 C C . VAL A 1 366 ? -15.266 -0.950 4.753 1.00 98.88 366 VAL A C 1
ATOM 2870 O O . VAL A 1 366 ? -16.262 -1.022 5.464 1.00 98.88 366 VAL A O 1
ATOM 2873 N N . LEU A 1 367 ? -14.067 -1.358 5.155 1.00 98.88 367 LEU A N 1
ATOM 2874 C CA . LEU A 1 367 ? -13.770 -1.843 6.494 1.00 98.88 367 LEU A CA 1
ATOM 2875 C C . LEU A 1 367 ? -12.971 -0.790 7.267 1.00 98.88 367 LEU A C 1
ATOM 2877 O O . LEU A 1 367 ? -11.785 -0.595 7.012 1.00 98.88 367 LEU A O 1
ATOM 2881 N N . CYS A 1 368 ? -13.610 -0.139 8.234 1.00 98.75 368 CYS A N 1
ATOM 2882 C CA . CYS A 1 368 ? -12.955 0.730 9.205 1.00 98.75 368 CYS A CA 1
ATOM 2883 C C . CYS A 1 368 ? -12.329 -0.123 10.315 1.00 98.75 368 CYS A C 1
ATOM 2885 O O . CYS A 1 368 ? -13.035 -0.827 11.038 1.00 98.75 368 CYS A O 1
ATOM 2887 N N . VAL A 1 369 ? -11.010 -0.044 10.454 1.00 98.56 369 VAL A N 1
ATOM 2888 C CA . VAL A 1 369 ? -10.206 -0.759 11.444 1.00 98.56 369 VAL A CA 1
ATOM 2889 C C . VAL A 1 369 ? -9.710 0.228 12.492 1.00 98.56 369 VAL A C 1
ATOM 2891 O O . VAL A 1 369 ? -9.015 1.191 12.172 1.00 98.56 369 VAL A O 1
ATOM 2894 N N . ALA A 1 370 ? -10.059 -0.020 13.750 1.00 97.38 370 ALA A N 1
ATOM 2895 C CA . ALA A 1 370 ? -9.631 0.796 14.877 1.00 97.38 370 ALA A CA 1
ATOM 2896 C C . ALA A 1 370 ? -8.506 0.131 15.698 1.00 97.38 370 ALA A C 1
ATOM 2898 O O . ALA A 1 370 ? -8.384 -1.102 15.718 1.00 97.38 370 ALA A O 1
ATOM 2899 N N . PRO A 1 371 ? -7.738 0.927 16.471 1.00 94.00 371 PRO A N 1
ATOM 2900 C CA . PRO A 1 371 ? -6.995 0.420 17.623 1.00 94.00 371 PRO A CA 1
ATOM 2901 C C . PRO A 1 371 ? -7.916 -0.380 18.569 1.00 94.00 371 PRO A C 1
ATOM 2903 O O . PRO A 1 371 ? -9.123 -0.165 18.567 1.00 94.00 371 PRO A O 1
ATOM 2906 N N . PRO A 1 372 ? -7.390 -1.265 19.431 1.00 91.69 372 PRO A N 1
ATOM 2907 C CA . PRO A 1 372 ? -8.164 -2.235 20.213 1.00 91.69 372 PRO A CA 1
ATOM 2908 C C . PRO A 1 372 ? -9.025 -1.610 21.315 1.00 91.69 372 PRO A C 1
ATOM 2910 O O . PRO A 1 372 ? -9.837 -2.306 21.918 1.00 91.69 372 PRO A O 1
ATOM 2913 N N . LYS A 1 373 ? -8.780 -0.340 21.658 1.00 93.12 373 LYS A N 1
ATOM 2914 C CA . LYS A 1 373 ? -9.467 0.406 22.716 1.00 93.12 373 LYS A CA 1
ATOM 2915 C C . LYS A 1 373 ? -9.224 1.909 22.574 1.00 93.12 373 LYS A C 1
ATOM 2917 O O . LYS A 1 373 ? -8.303 2.331 21.874 1.00 93.12 373 LYS A O 1
ATOM 2922 N N . GLY A 1 374 ? -9.985 2.696 23.330 1.00 95.44 374 GLY A N 1
ATOM 2923 C CA . GLY A 1 374 ? -9.854 4.150 23.414 1.00 95.44 374 GLY A CA 1
ATOM 2924 C C . GLY A 1 374 ? -10.760 4.883 22.428 1.00 95.44 374 GLY A C 1
ATOM 2925 O O . GLY A 1 374 ? -11.542 4.269 21.712 1.00 95.44 374 GLY A O 1
ATOM 2926 N N . ALA A 1 375 ? -10.624 6.208 22.370 1.00 97.44 375 ALA A N 1
ATOM 2927 C CA . ALA A 1 375 ? -11.560 7.075 21.653 1.00 97.44 375 ALA A CA 1
ATOM 2928 C C . ALA A 1 375 ? -11.782 6.672 20.183 1.00 97.44 375 ALA A C 1
ATOM 2930 O O . ALA A 1 375 ? -12.923 6.604 19.741 1.00 97.44 375 ALA A O 1
ATOM 2931 N N . ALA A 1 376 ? -10.721 6.335 19.438 1.00 97.62 376 ALA A N 1
ATOM 2932 C CA . ALA A 1 376 ? -10.857 5.869 18.056 1.00 97.62 376 ALA A CA 1
ATOM 2933 C C . ALA A 1 376 ? -11.717 4.596 17.940 1.00 97.62 376 ALA A C 1
ATOM 2935 O O . ALA A 1 376 ? -12.558 4.521 17.048 1.00 97.62 376 ALA A O 1
ATOM 2936 N N . PHE A 1 377 ? -11.547 3.629 18.850 1.00 97.75 377 PHE A N 1
ATOM 2937 C CA . PHE A 1 377 ? -12.374 2.419 18.904 1.00 97.75 377 PHE A CA 1
ATOM 2938 C C . PHE A 1 377 ? -13.842 2.777 19.147 1.00 97.75 377 PHE A C 1
ATOM 2940 O O . PHE A 1 377 ? -14.701 2.429 18.337 1.00 97.75 377 PHE A O 1
ATOM 2947 N N . ASP A 1 378 ? -14.117 3.523 20.221 1.00 97.81 378 ASP A N 1
ATOM 2948 C CA . ASP A 1 378 ? -15.483 3.834 20.656 1.00 97.81 378 ASP A CA 1
ATOM 2949 C C . ASP A 1 378 ? -16.230 4.656 19.596 1.00 97.81 378 ASP A C 1
ATOM 2951 O O . ASP A 1 378 ? -17.399 4.404 19.277 1.00 97.81 378 ASP A O 1
ATOM 2955 N N . TYR A 1 379 ? -15.541 5.639 19.010 1.00 98.38 379 TYR A N 1
ATOM 2956 C CA . TYR A 1 379 ? -16.120 6.535 18.019 1.00 98.38 379 TYR A CA 1
ATOM 2957 C C . TYR A 1 379 ? -16.378 5.810 16.700 1.00 98.38 379 TYR A C 1
ATOM 2959 O O . TYR A 1 379 ? -17.465 5.971 16.151 1.00 98.38 379 TYR A O 1
ATOM 2967 N N . LEU A 1 380 ? -15.442 4.988 16.205 1.00 98.12 380 LEU A N 1
ATOM 2968 C CA . LEU A 1 380 ? -15.626 4.267 14.939 1.00 98.12 380 LEU A CA 1
ATOM 2969 C C . LEU A 1 380 ? -16.655 3.148 15.039 1.00 98.12 380 LEU A C 1
ATOM 2971 O O . LEU A 1 380 ? -17.438 2.971 14.103 1.00 98.12 380 LEU A O 1
ATOM 2975 N N . GLN A 1 381 ? -16.698 2.435 16.168 1.00 97.38 381 GLN A N 1
ATOM 2976 C CA . GLN A 1 381 ? -17.722 1.424 16.413 1.00 97.38 381 GLN A CA 1
ATOM 2977 C C . GLN A 1 381 ? -19.118 2.052 16.359 1.00 97.38 381 GLN A C 1
ATOM 2979 O O . GLN A 1 381 ? -19.996 1.560 15.645 1.00 97.38 381 GLN A O 1
ATOM 2984 N N . SER A 1 382 ? -19.307 3.166 17.075 1.00 96.75 382 SER A N 1
ATOM 2985 C CA . SER A 1 382 ? -20.580 3.893 17.088 1.00 96.75 382 SER A CA 1
ATOM 2986 C C . SER A 1 382 ? -20.904 4.457 15.706 1.00 96.75 382 SER A C 1
ATOM 2988 O O . SER A 1 382 ? -22.006 4.259 15.211 1.00 96.75 382 SER A O 1
ATOM 2990 N N . PHE A 1 383 ? -19.926 5.073 15.036 1.00 97.12 383 PHE A N 1
ATOM 2991 C CA . PHE A 1 383 ? -20.090 5.675 13.714 1.00 97.12 383 PHE A CA 1
ATOM 2992 C C . PHE A 1 383 ? -20.562 4.674 12.659 1.00 97.12 383 PHE A C 1
ATOM 2994 O O . PHE A 1 383 ? -21.542 4.942 11.967 1.00 97.12 383 PHE A O 1
ATOM 3001 N N . CYS A 1 384 ? -19.904 3.516 12.544 1.00 96.94 384 CYS A N 1
ATOM 3002 C CA . CYS A 1 384 ? -20.287 2.516 11.544 1.00 96.94 384 CYS A CA 1
ATOM 3003 C C . CYS A 1 384 ? -21.679 1.941 11.840 1.00 96.94 384 CYS A C 1
ATOM 3005 O O . CYS A 1 384 ? -22.472 1.747 10.923 1.00 96.94 384 CYS A O 1
ATOM 3007 N N . LYS A 1 385 ? -22.008 1.736 13.123 1.00 95.50 385 LYS A N 1
ATOM 3008 C CA . LYS A 1 385 ? -23.330 1.263 13.549 1.00 95.50 385 LYS A CA 1
ATOM 3009 C C . LYS A 1 385 ? -24.436 2.286 13.263 1.00 95.50 385 LYS A C 1
ATOM 3011 O O . LYS A 1 385 ? -25.479 1.920 12.734 1.00 95.50 385 LYS A O 1
ATOM 3016 N N . GLU A 1 386 ? -24.223 3.551 13.619 1.00 95.62 386 GLU A N 1
ATOM 3017 C CA . GLU A 1 386 ? -25.216 4.628 13.497 1.00 95.62 386 GLU A CA 1
ATOM 3018 C C . GLU A 1 386 ? -25.435 5.075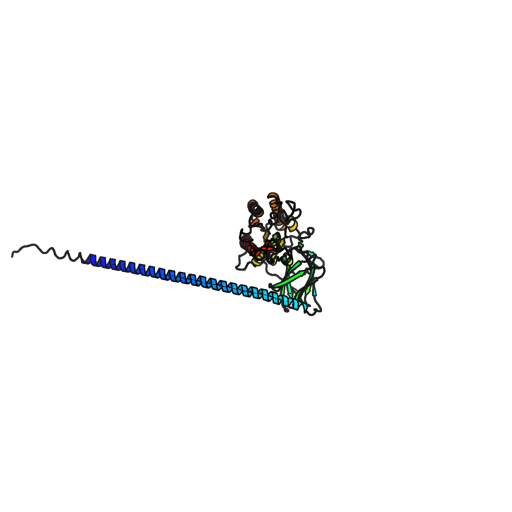 12.048 1.00 95.62 386 GLU A C 1
ATOM 3020 O O . GLU A 1 386 ? -26.539 5.489 11.700 1.00 95.62 386 GLU A O 1
ATOM 3025 N N . LYS A 1 387 ? -24.415 4.974 11.183 1.00 93.88 387 LYS A N 1
ATOM 3026 C CA . LYS A 1 387 ? -24.550 5.317 9.760 1.00 93.88 387 LYS A CA 1
ATOM 3027 C C . LYS A 1 387 ? -25.525 4.414 9.007 1.00 93.88 387 LYS A C 1
ATOM 3029 O O . LYS A 1 387 ? -26.079 4.868 8.010 1.00 93.88 387 LYS A O 1
ATOM 3034 N N . GLY A 1 388 ? -25.720 3.168 9.448 1.00 90.69 388 GLY A N 1
ATOM 3035 C CA . GLY A 1 388 ? -26.639 2.220 8.806 1.00 90.69 388 GLY A CA 1
ATOM 3036 C C . GLY A 1 388 ? -26.278 1.857 7.357 1.00 90.69 388 GLY A C 1
ATOM 3037 O O . GLY A 1 388 ? -27.126 1.342 6.632 1.00 90.69 388 GLY A O 1
ATOM 3038 N N . ASP A 1 389 ? -25.045 2.133 6.919 1.00 95.56 389 ASP A N 1
ATOM 3039 C CA . ASP A 1 389 ? -24.540 1.754 5.597 1.00 95.56 389 ASP A CA 1
ATOM 3040 C C . ASP A 1 389 ? -24.147 0.268 5.616 1.00 95.56 389 ASP A C 1
ATOM 3042 O O . ASP A 1 389 ? -23.227 -0.137 6.324 1.00 95.56 389 ASP A O 1
ATOM 3046 N N . LYS A 1 390 ? -24.849 -0.550 4.823 1.00 96.19 390 LYS A N 1
ATOM 3047 C CA . LYS A 1 390 ? -24.632 -2.005 4.730 1.00 96.19 390 LYS A CA 1
ATOM 3048 C C . LYS A 1 390 ? -23.233 -2.395 4.232 1.00 96.19 390 LYS A C 1
ATOM 3050 O O . LYS A 1 390 ? -22.805 -3.514 4.491 1.00 96.19 390 LYS A O 1
ATOM 3055 N N . ASN A 1 391 ? -22.558 -1.493 3.517 1.00 97.94 391 ASN A N 1
ATOM 3056 C CA . ASN A 1 391 ? -21.212 -1.666 2.975 1.00 97.94 391 ASN A CA 1
ATOM 3057 C C . ASN A 1 391 ? -20.168 -0.887 3.789 1.00 97.94 391 ASN A C 1
ATOM 3059 O O . ASN A 1 391 ? -19.062 -0.632 3.304 1.00 97.94 391 ASN A O 1
ATOM 3063 N N . LEU A 1 392 ? -20.515 -0.472 5.011 1.00 98.38 392 LEU A N 1
ATOM 3064 C CA . LEU A 1 392 ? -19.598 0.111 5.980 1.00 98.38 392 LEU A CA 1
ATOM 3065 C C . LEU A 1 392 ? -19.470 -0.826 7.183 1.00 98.38 392 LEU A C 1
ATOM 3067 O O . LEU A 1 392 ? -20.381 -0.988 7.992 1.00 98.38 392 LEU A O 1
ATOM 3071 N N . HIS A 1 393 ? -18.301 -1.433 7.307 1.00 98.56 393 HIS A N 1
ATOM 3072 C CA . HIS A 1 393 ? -17.989 -2.433 8.312 1.00 98.56 393 HIS A CA 1
ATOM 3073 C C . HIS A 1 393 ? -17.020 -1.865 9.345 1.00 98.56 393 HIS A C 1
ATOM 3075 O O . HIS A 1 393 ? -16.155 -1.050 9.030 1.00 98.56 393 HIS A O 1
ATOM 3081 N N . PHE A 1 394 ? -17.132 -2.346 10.580 1.00 98.25 394 PHE A N 1
ATOM 3082 C CA . PHE A 1 394 ? -16.215 -2.017 11.665 1.00 98.25 394 PHE A CA 1
ATOM 3083 C C . PHE A 1 394 ? -15.473 -3.261 12.145 1.00 98.25 394 PHE A C 1
ATOM 3085 O O . PHE A 1 394 ? -16.096 -4.296 12.387 1.00 98.25 394 PHE A O 1
ATOM 3092 N N . ALA A 1 395 ? -14.165 -3.129 12.342 1.00 97.44 395 ALA A N 1
ATOM 3093 C CA . ALA A 1 395 ? -13.345 -4.064 13.094 1.00 97.44 395 ALA A CA 1
ATOM 3094 C C . ALA A 1 395 ? -12.351 -3.312 13.980 1.00 97.44 395 ALA A C 1
ATOM 3096 O O . ALA A 1 395 ? -12.074 -2.128 13.800 1.00 97.44 395 ALA A O 1
ATOM 3097 N N . ALA A 1 396 ? -11.762 -4.035 14.918 1.00 95.44 396 ALA A N 1
ATOM 3098 C CA . ALA A 1 396 ? -10.610 -3.578 15.667 1.00 95.44 396 ALA A CA 1
ATOM 3099 C C . ALA A 1 396 ? -9.671 -4.754 15.890 1.00 95.44 396 ALA A C 1
ATOM 3101 O O . ALA A 1 396 ? -10.084 -5.915 15.835 1.00 95.44 396 ALA A O 1
ATOM 3102 N N . TYR A 1 397 ? -8.410 -4.460 16.176 1.00 90.62 397 TYR A N 1
ATOM 3103 C CA . TYR A 1 397 ? -7.502 -5.492 16.663 1.00 90.62 397 TYR A CA 1
ATOM 3104 C C . TYR A 1 397 ? -8.042 -6.076 17.974 1.00 90.62 397 TYR A C 1
ATOM 3106 O O . TYR A 1 397 ? -8.534 -5.331 18.825 1.00 90.62 397 TYR A O 1
ATOM 3114 N N . LEU A 1 398 ? -7.919 -7.388 18.183 1.00 89.00 398 LEU A N 1
ATOM 3115 C CA . LEU A 1 398 ? -8.327 -7.982 19.450 1.00 89.00 398 LEU A CA 1
ATOM 3116 C C . LEU A 1 398 ? -7.419 -7.488 20.583 1.00 89.00 398 LEU A C 1
ATOM 3118 O O . LEU A 1 398 ? -6.190 -7.626 20.549 1.00 89.00 398 LEU A O 1
ATOM 3122 N N . ASN A 1 399 ? -8.043 -6.888 21.595 1.00 87.75 399 ASN A N 1
ATOM 3123 C CA . ASN A 1 399 ? -7.354 -6.353 22.761 1.00 87.75 399 ASN A CA 1
ATOM 3124 C C . ASN A 1 399 ? -6.556 -7.456 23.477 1.00 87.75 399 ASN A C 1
ATOM 3126 O O . ASN A 1 399 ? -7.082 -8.528 23.763 1.00 87.75 399 ASN A O 1
ATOM 3130 N N . GLY A 1 400 ? -5.282 -7.182 23.768 1.00 84.25 400 GLY A N 1
ATOM 3131 C CA . GLY A 1 400 ? -4.379 -8.118 24.446 1.00 84.25 400 GLY A CA 1
ATOM 3132 C C . GLY A 1 400 ? -3.724 -9.179 23.553 1.00 84.25 400 GLY A C 1
ATOM 3133 O O . GLY A 1 400 ? -2.858 -9.901 24.036 1.00 84.25 400 GLY A O 1
ATOM 3134 N N . VAL A 1 401 ? -4.074 -9.273 22.264 1.00 81.00 401 VAL A N 1
ATOM 3135 C CA . VAL A 1 401 ? -3.432 -10.232 21.339 1.00 81.00 401 VAL A CA 1
ATOM 3136 C C . VAL A 1 401 ? -2.111 -9.707 20.785 1.00 81.00 401 VAL A C 1
ATOM 3138 O O . VAL A 1 401 ? -1.190 -10.489 20.540 1.00 81.00 401 VAL A O 1
ATOM 3141 N N . TYR A 1 402 ? -2.005 -8.391 20.617 1.00 79.69 402 TYR A N 1
ATOM 3142 C CA . TYR A 1 402 ? -0.811 -7.701 20.143 1.00 79.69 402 TYR A CA 1
ATOM 3143 C C . TYR A 1 402 ? -0.324 -6.688 21.191 1.00 79.69 402 TYR A C 1
ATOM 3145 O O . TYR A 1 402 ? -1.105 -6.218 22.022 1.00 79.69 402 TYR A O 1
ATOM 3153 N N . GLY A 1 403 ? 0.961 -6.329 21.127 1.00 77.25 403 GLY A N 1
ATOM 3154 C CA . GLY A 1 403 ? 1.551 -5.263 21.948 1.00 77.25 403 GLY A CA 1
ATOM 3155 C C . GLY A 1 403 ? 2.497 -5.738 23.052 1.00 77.25 403 GLY A C 1
ATOM 3156 O O . GLY A 1 403 ? 2.999 -4.907 23.805 1.00 77.25 403 GLY A O 1
ATOM 3157 N N . GLY A 1 404 ? 2.769 -7.044 23.145 1.00 85.38 404 GLY A N 1
ATOM 3158 C CA . GLY A 1 404 ? 3.888 -7.552 23.943 1.00 85.38 404 GLY A CA 1
ATOM 3159 C C . GLY A 1 404 ? 5.231 -7.268 23.263 1.00 85.38 404 GLY A C 1
ATOM 3160 O O . GLY A 1 404 ? 5.279 -7.073 22.052 1.00 85.38 404 GLY A O 1
ATOM 3161 N N . ASP A 1 405 ? 6.337 -7.291 24.012 1.00 83.75 405 ASP A N 1
ATOM 3162 C CA . ASP A 1 405 ? 7.664 -6.909 23.490 1.00 83.75 405 ASP A CA 1
ATOM 3163 C C . ASP A 1 405 ? 8.103 -7.718 22.255 1.00 83.75 405 ASP A C 1
ATOM 3165 O O . ASP A 1 405 ? 8.764 -7.175 21.374 1.00 83.75 405 ASP A O 1
ATOM 3169 N N . GLY A 1 406 ? 7.678 -8.982 22.135 1.00 90.94 406 GLY A N 1
ATOM 3170 C CA . GLY A 1 406 ? 7.945 -9.823 20.959 1.00 90.94 406 GLY A CA 1
ATOM 3171 C C . GLY A 1 406 ? 7.163 -9.446 19.689 1.00 90.94 406 GLY A C 1
ATOM 3172 O O . GLY A 1 406 ? 7.498 -9.927 18.606 1.00 90.94 406 GLY A O 1
ATOM 3173 N N . ASP A 1 407 ? 6.153 -8.583 19.802 1.00 94.19 407 ASP A N 1
ATOM 3174 C CA . ASP A 1 407 ? 5.321 -8.098 18.693 1.00 94.19 407 ASP A CA 1
ATOM 3175 C C . ASP A 1 407 ? 5.706 -6.683 18.235 1.00 94.19 407 ASP A C 1
ATOM 3177 O O . ASP A 1 407 ? 5.115 -6.167 17.283 1.00 94.19 407 ASP A O 1
ATOM 3181 N N . LEU A 1 408 ? 6.658 -6.035 18.917 1.00 95.56 408 LEU A N 1
ATOM 3182 C CA . LEU A 1 408 ? 7.006 -4.633 18.704 1.00 95.56 408 LEU A CA 1
ATOM 3183 C C . LEU A 1 408 ? 8.400 -4.468 18.079 1.00 95.56 408 LEU A C 1
ATOM 3185 O O . LEU A 1 408 ? 9.389 -5.038 18.537 1.00 95.56 408 LEU A O 1
ATOM 3189 N N . GLY A 1 409 ? 8.454 -3.662 17.025 1.00 95.81 409 GLY A N 1
ATOM 3190 C CA . GLY A 1 409 ? 9.637 -3.158 16.337 1.00 95.81 409 GLY A CA 1
ATOM 3191 C C . GLY A 1 409 ? 9.796 -1.655 16.574 1.00 95.81 409 GLY A C 1
ATOM 3192 O O . GLY A 1 409 ? 9.346 -1.137 17.592 1.00 95.81 409 GLY A O 1
ATOM 3193 N N . ALA A 1 410 ? 10.431 -0.940 15.646 1.00 96.62 410 ALA A N 1
ATOM 3194 C CA . ALA A 1 410 ? 10.958 0.403 15.886 1.00 96.62 410 ALA A CA 1
ATOM 3195 C C . ALA A 1 410 ? 9.901 1.360 16.455 1.00 96.62 410 ALA A C 1
ATOM 3197 O O . ALA A 1 410 ? 8.764 1.410 15.985 1.00 96.62 410 ALA A O 1
ATOM 3198 N N . SER A 1 411 ? 10.286 2.134 17.471 1.00 95.88 411 SER A N 1
ATOM 3199 C CA . SER A 1 411 ? 9.415 3.111 18.141 1.00 95.88 411 SER A CA 1
ATOM 3200 C C . SER A 1 411 ? 8.058 2.521 18.551 1.00 95.88 411 SER A C 1
ATOM 3202 O O . SER A 1 411 ? 7.017 3.145 18.364 1.00 95.88 411 SER A O 1
ATOM 3204 N N . ALA A 1 412 ? 8.085 1.290 19.068 1.00 94.44 412 ALA A N 1
ATOM 3205 C CA . ALA A 1 412 ? 6.921 0.511 19.491 1.00 94.44 412 ALA A CA 1
ATOM 3206 C C . ALA A 1 412 ? 5.845 0.275 18.406 1.00 94.44 412 ALA A C 1
ATOM 3208 O O . ALA A 1 412 ? 4.681 0.045 18.736 1.00 94.44 412 ALA A O 1
ATOM 3209 N N . HIS A 1 413 ? 6.215 0.296 17.123 1.00 96.06 413 HIS A N 1
ATOM 3210 C CA . HIS A 1 413 ? 5.327 -0.131 16.036 1.00 96.06 413 HIS A CA 1
ATOM 3211 C C . HIS A 1 413 ? 5.251 -1.660 15.948 1.00 96.06 413 HIS A C 1
ATOM 3213 O O . HIS A 1 413 ? 6.145 -2.334 16.453 1.00 96.06 413 HIS A O 1
ATOM 3219 N N . PRO A 1 414 ? 4.229 -2.253 15.307 1.00 96.06 414 PRO A N 1
ATOM 3220 C CA . PRO A 1 414 ? 4.181 -3.698 15.108 1.00 96.06 414 PRO A CA 1
ATOM 3221 C C . PRO A 1 414 ? 5.356 -4.194 14.249 1.00 96.06 414 PRO A C 1
ATOM 3223 O O . PRO A 1 414 ? 5.501 -3.793 13.094 1.00 96.06 414 PRO A O 1
ATOM 3226 N N . ASN A 1 415 ? 6.164 -5.112 14.788 1.00 96.81 415 ASN A N 1
ATOM 3227 C CA . ASN A 1 415 ? 7.102 -5.887 13.971 1.00 96.81 415 ASN A CA 1
ATOM 3228 C C . ASN A 1 415 ? 6.334 -6.925 13.127 1.00 96.81 415 ASN A C 1
ATOM 3230 O O . ASN A 1 415 ? 5.108 -7.028 13.211 1.00 96.81 415 ASN A O 1
ATOM 3234 N N . TYR A 1 416 ? 7.031 -7.749 12.344 1.00 96.88 416 TYR A N 1
ATOM 3235 C CA . TYR A 1 416 ? 6.377 -8.778 11.528 1.00 96.88 416 TYR A CA 1
ATOM 3236 C C . TYR A 1 416 ? 5.451 -9.729 12.322 1.00 96.88 416 TYR A C 1
ATOM 3238 O O . TYR A 1 416 ? 4.375 -10.089 11.842 1.00 96.88 416 TYR A O 1
ATOM 3246 N N . ASN A 1 417 ? 5.796 -10.111 13.556 1.00 95.75 417 ASN A N 1
ATOM 3247 C CA . ASN A 1 417 ? 4.899 -10.924 14.387 1.00 95.75 417 ASN A CA 1
ATOM 3248 C C . ASN A 1 417 ? 3.637 -10.154 14.791 1.00 95.75 417 ASN A C 1
ATOM 3250 O O . ASN A 1 417 ? 2.535 -10.699 14.683 1.00 95.75 417 ASN A O 1
ATOM 3254 N N . GLY A 1 418 ? 3.777 -8.884 15.179 1.00 95.62 418 GLY A N 1
ATOM 3255 C CA . GLY A 1 418 ? 2.640 -8.005 15.446 1.00 95.62 418 GLY A CA 1
ATOM 3256 C C . GLY A 1 418 ? 1.737 -7.823 14.220 1.00 95.62 418 GLY A C 1
ATOM 3257 O O . GLY A 1 418 ? 0.520 -7.961 14.323 1.00 95.62 418 GLY A O 1
ATOM 3258 N N . GLN A 1 419 ? 2.323 -7.611 13.041 1.00 97.44 419 GLN A N 1
ATOM 3259 C CA . GLN A 1 419 ? 1.594 -7.480 11.776 1.00 97.44 419 GLN A CA 1
ATOM 3260 C C . GLN A 1 419 ? 0.839 -8.759 11.390 1.00 97.44 419 GLN A C 1
ATOM 3262 O O . GLN A 1 419 ? -0.319 -8.684 10.981 1.00 97.44 419 GLN A O 1
ATOM 3267 N N . LYS A 1 420 ? 1.438 -9.946 11.580 1.00 96.56 420 LYS A N 1
ATOM 3268 C CA . LYS A 1 420 ? 0.741 -11.233 11.388 1.00 96.56 420 LYS A CA 1
ATOM 3269 C C . LYS A 1 420 ? -0.461 -11.367 12.306 1.00 96.56 420 LYS A C 1
ATOM 3271 O O . LYS A 1 420 ? -1.530 -11.763 11.852 1.00 96.56 420 LYS A O 1
ATOM 3276 N N . LYS A 1 421 ? -0.314 -11.006 13.583 1.00 95.50 421 LYS A N 1
ATOM 3277 C CA . LYS A 1 421 ? -1.434 -11.015 14.527 1.00 95.50 421 LYS A CA 1
ATOM 3278 C C . LYS A 1 421 ? -2.543 -10.081 14.057 1.00 95.50 421 LYS A C 1
ATOM 3280 O O . LYS A 1 421 ? -3.690 -10.511 14.010 1.00 95.50 421 LYS A O 1
ATOM 3285 N N . ILE A 1 422 ? -2.220 -8.857 13.635 1.00 95.94 422 ILE A N 1
ATOM 3286 C CA . ILE A 1 422 ? -3.204 -7.927 13.057 1.00 95.94 422 ILE A CA 1
ATOM 3287 C C . ILE A 1 422 ? -3.903 -8.555 11.841 1.00 95.94 422 ILE A C 1
ATOM 3289 O O . ILE A 1 422 ? -5.131 -8.586 11.796 1.00 95.94 422 ILE A O 1
ATOM 3293 N N . ALA A 1 423 ? -3.154 -9.129 10.896 1.00 97.19 423 ALA A N 1
ATOM 3294 C CA . ALA A 1 423 ? -3.728 -9.794 9.727 1.00 97.19 423 ALA A CA 1
ATOM 3295 C C . ALA A 1 423 ? -4.686 -10.930 10.121 1.00 97.19 423 ALA A C 1
ATOM 3297 O O . ALA A 1 423 ? -5.808 -10.989 9.625 1.00 97.19 423 ALA A O 1
ATOM 3298 N N . MET A 1 424 ? -4.296 -11.788 11.066 1.00 94.94 424 MET A N 1
ATOM 3299 C CA . MET A 1 424 ? -5.117 -12.911 11.537 1.00 94.94 424 MET A CA 1
ATOM 3300 C C . MET A 1 424 ? -6.396 -12.479 12.268 1.00 94.94 424 MET A C 1
ATOM 3302 O O . MET A 1 424 ? -7.350 -13.249 12.311 1.00 94.94 424 MET A O 1
ATOM 3306 N N . ASN A 1 425 ? -6.451 -11.254 12.800 1.00 94.19 425 ASN A N 1
ATOM 3307 C CA . ASN A 1 425 ? -7.688 -10.683 13.338 1.00 94.19 425 ASN A CA 1
ATOM 3308 C C . ASN A 1 425 ? -8.662 -10.262 12.229 1.00 94.19 425 ASN A C 1
ATOM 3310 O O . ASN A 1 425 ? -9.874 -10.340 12.408 1.00 94.19 425 ASN A O 1
ATOM 3314 N N . LEU A 1 426 ? -8.138 -9.809 11.088 1.00 97.19 426 LEU A N 1
ATOM 3315 C CA . LEU A 1 426 ? -8.937 -9.225 10.012 1.00 97.19 426 LEU A CA 1
ATOM 3316 C C . LEU A 1 426 ? -9.338 -10.246 8.940 1.00 97.19 426 LEU A C 1
ATOM 3318 O O . LEU A 1 426 ? -10.425 -10.125 8.383 1.00 97.19 426 LEU A O 1
ATOM 3322 N N . ILE A 1 427 ? -8.510 -11.264 8.669 1.00 97.38 427 ILE A N 1
ATOM 3323 C CA . ILE A 1 427 ? -8.754 -12.282 7.629 1.00 97.38 427 ILE A CA 1
ATOM 3324 C C . ILE A 1 427 ? -10.142 -12.936 7.755 1.00 97.38 427 ILE A C 1
ATOM 3326 O O . ILE A 1 427 ? -10.874 -12.911 6.764 1.00 97.38 427 ILE A O 1
ATOM 3330 N N . PRO A 1 428 ? -10.566 -13.469 8.923 1.00 96.62 428 PRO A N 1
ATOM 3331 C CA . PRO A 1 428 ? -11.877 -14.108 9.035 1.00 96.62 428 PRO A CA 1
ATOM 3332 C C . PRO A 1 428 ? -13.032 -13.156 8.724 1.00 96.62 428 PRO A C 1
ATOM 3334 O O . PRO A 1 428 ? -14.015 -13.554 8.110 1.00 96.62 428 PRO A O 1
ATOM 3337 N N . TYR A 1 429 ? -12.911 -11.883 9.104 1.00 97.38 429 TYR A N 1
ATOM 3338 C CA . TYR A 1 429 ? -13.978 -10.922 8.861 1.00 97.38 429 TYR A CA 1
ATOM 3339 C C . TYR A 1 429 ? -14.001 -10.426 7.414 1.00 97.38 429 TYR A C 1
ATOM 3341 O O . TYR A 1 429 ? -15.073 -10.305 6.831 1.00 97.38 429 TYR A O 1
ATOM 3349 N N . ILE A 1 430 ? -12.831 -10.217 6.801 1.00 98.12 430 ILE A N 1
ATOM 3350 C CA . ILE A 1 430 ? -12.723 -9.928 5.365 1.00 98.12 430 ILE A CA 1
ATOM 3351 C C . ILE A 1 430 ? -13.321 -11.075 4.544 1.00 98.12 430 ILE A C 1
ATOM 3353 O O . ILE A 1 430 ? -14.063 -10.813 3.603 1.00 98.12 430 ILE A O 1
ATOM 3357 N N . SER A 1 431 ? -13.072 -12.330 4.931 1.00 97.81 431 SER A N 1
ATOM 3358 C CA . SER A 1 431 ? -13.723 -13.499 4.329 1.00 97.81 431 SER A CA 1
ATOM 3359 C C . SER A 1 431 ? -15.252 -13.389 4.390 1.00 97.81 431 SER A C 1
ATOM 3361 O O . SER A 1 431 ? -15.900 -13.519 3.355 1.00 97.81 431 SER A O 1
ATOM 3363 N N . SER A 1 432 ? -15.827 -13.040 5.546 1.00 97.44 432 SER A N 1
ATOM 3364 C CA . SER A 1 432 ? -17.277 -12.836 5.691 1.00 97.44 432 SER A CA 1
ATOM 3365 C C . SER A 1 432 ? -17.828 -11.682 4.848 1.00 97.44 432 SER A C 1
ATOM 3367 O O . SER A 1 432 ? -18.909 -11.814 4.282 1.00 97.44 432 SER A O 1
ATOM 3369 N N . ILE A 1 433 ? -17.110 -10.556 4.761 1.00 97.38 433 ILE A N 1
ATOM 3370 C CA . ILE A 1 433 ? -17.531 -9.384 3.970 1.00 97.38 433 ILE A CA 1
ATOM 3371 C C . ILE A 1 433 ? -17.515 -9.713 2.474 1.00 97.38 433 ILE A C 1
ATOM 3373 O O . ILE A 1 433 ? -18.441 -9.364 1.747 1.00 97.38 433 ILE A O 1
ATOM 3377 N N . MET A 1 434 ? -16.455 -10.379 2.016 1.00 97.81 434 MET A N 1
ATOM 3378 C CA . MET A 1 434 ? -16.193 -10.584 0.591 1.00 97.81 434 MET A CA 1
ATOM 3379 C C . MET A 1 434 ? -16.731 -11.910 0.047 1.00 97.81 434 MET A C 1
ATOM 3381 O O . MET A 1 434 ? -16.743 -12.108 -1.166 1.00 97.81 434 MET A O 1
ATOM 3385 N N . GLY A 1 435 ? -17.129 -12.837 0.920 1.00 96.38 435 GLY A N 1
ATOM 3386 C CA . GLY A 1 435 ? -17.445 -14.216 0.545 1.00 96.38 435 GLY A CA 1
ATOM 3387 C C . GLY A 1 435 ? -16.225 -15.003 0.050 1.00 96.38 435 GLY A C 1
ATOM 3388 O O . GLY A 1 435 ? -16.381 -16.005 -0.640 1.00 96.38 435 GLY A O 1
ATOM 3389 N N . TRP A 1 436 ? -15.006 -14.546 0.353 1.00 96.12 436 TRP A N 1
ATOM 3390 C CA . TRP A 1 436 ? -13.779 -15.239 -0.039 1.00 96.12 436 TRP A CA 1
ATOM 3391 C C . TRP A 1 436 ? -13.493 -16.399 0.904 1.00 96.12 436 TRP A C 1
ATOM 3393 O O . TRP A 1 436 ? -13.524 -16.225 2.120 1.00 96.12 436 TRP A O 1
ATOM 3403 N N . GLU A 1 437 ? -13.169 -17.570 0.366 1.00 93.94 437 GLU A N 1
ATOM 3404 C CA . GLU A 1 437 ? -12.947 -18.762 1.183 1.00 93.94 437 GLU A CA 1
ATOM 3405 C C . GLU A 1 437 ? -11.714 -18.638 2.087 1.00 93.94 437 GLU A C 1
ATOM 3407 O O . GLU A 1 437 ? -10.633 -18.213 1.665 1.00 93.94 437 GLU A O 1
ATOM 3412 N N . LEU A 1 438 ? -11.865 -19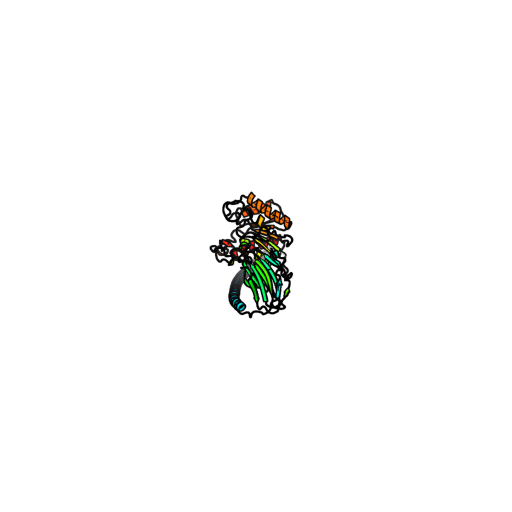.075 3.340 1.00 94.31 438 LEU A N 1
ATOM 3413 C CA . LEU A 1 438 ? -10.721 -19.350 4.199 1.00 94.31 438 LEU A CA 1
ATOM 3414 C C . LEU A 1 438 ? -10.038 -20.626 3.713 1.00 94.31 438 LEU A C 1
ATOM 3416 O O . LEU A 1 438 ? -10.654 -21.679 3.579 1.00 94.31 438 LEU A O 1
ATOM 3420 N N . THR A 1 439 ? -8.736 -20.529 3.478 1.00 87.50 439 THR A N 1
ATOM 3421 C CA . THR A 1 439 ? -7.898 -21.656 3.070 1.00 87.50 439 THR A CA 1
ATOM 3422 C C . THR A 1 439 ? -6.985 -22.075 4.221 1.00 87.50 439 THR A C 1
ATOM 3424 O O . THR A 1 439 ? -6.666 -21.273 5.100 1.00 87.50 439 THR A O 1
ATOM 3427 N N . GLY A 1 440 ? -6.483 -23.312 4.199 1.00 82.00 440 GLY A N 1
ATOM 3428 C CA . GLY A 1 440 ? -5.466 -23.786 5.152 1.00 82.00 440 GLY A CA 1
ATOM 3429 C C . GLY A 1 440 ? -4.073 -23.156 4.972 1.00 82.00 440 GLY A C 1
ATOM 3430 O O . GLY A 1 440 ? -3.099 -23.658 5.527 1.00 82.00 440 GLY A O 1
ATOM 3431 N N . LYS A 1 441 ? -3.941 -22.097 4.160 1.00 86.25 441 LYS A N 1
ATOM 3432 C CA . LYS A 1 441 ? -2.669 -21.408 3.917 1.00 86.25 441 LYS A CA 1
ATOM 3433 C C . LYS A 1 441 ? -2.236 -20.630 5.160 1.00 86.25 441 LYS A C 1
ATOM 3435 O O . LYS A 1 441 ? -3.055 -20.063 5.876 1.00 86.25 441 LYS A O 1
ATOM 3440 N N . ALA A 1 442 ? -0.928 -20.537 5.377 1.00 85.31 442 ALA A N 1
ATOM 3441 C CA . ALA A 1 442 ? -0.384 -19.674 6.417 1.00 85.31 442 ALA A CA 1
ATOM 3442 C C . ALA A 1 442 ? -0.584 -18.187 6.065 1.00 85.31 442 ALA A C 1
ATOM 3444 O O . ALA A 1 442 ? -0.344 -17.778 4.927 1.00 85.31 442 ALA A O 1
ATOM 3445 N N . ALA A 1 443 ? -0.962 -17.375 7.057 1.00 86.75 443 ALA A N 1
ATOM 3446 C CA . ALA A 1 443 ? -0.892 -15.918 6.977 1.00 86.75 443 ALA A CA 1
ATOM 3447 C C . ALA A 1 443 ? 0.579 -15.492 7.108 1.00 86.75 443 ALA A C 1
ATOM 3449 O O . ALA A 1 443 ? 1.123 -15.422 8.213 1.00 86.75 443 ALA A O 1
ATOM 3450 N N . ARG A 1 444 ? 1.232 -15.288 5.963 1.00 81.69 444 ARG A N 1
ATOM 3451 C CA . ARG A 1 444 ? 2.655 -14.961 5.844 1.00 81.69 444 ARG A CA 1
ATOM 3452 C C . ARG A 1 444 ? 2.864 -13.789 4.924 1.00 81.69 444 ARG A C 1
ATOM 3454 O O . ARG A 1 444 ? 2.085 -13.643 3.958 1.00 81.69 444 ARG A O 1
#

Foldseek 3Di:
DDDDDDDDPPDPPPPVVVVVVVVVVVVVVVVVVVVVVVVVVVVVVVVVVVVVVVVVVVVVVVVVVVVVVVVVVVVVVVVVVVVVVVVVLVVVVVVVVVDDPQPDWDKAACQPVQKDWDAQWDADPLRKIKAFAAFTKIKWKKFDFWKKWWKEWPAKWKKFKDKQNHTSDMDMHYHDTDIGTSTHDDDRDIIMIMITTQAGNVRTMMMTGIMIHRVVMDIHHDDQPAPFEEEEEEECLQSQWQQQFQWQAAATDSVRGGNCLHLRVLLRVQLRHHYYYQYYHQFALQDGAPDPDLGDPDGSLQQVQASYNPDSVHGTPLVVGAGLEYEYEGDCNQPVDPPHHDLCSRVVSVVSSVVVSCVSRNLHAYEYEYEQDDDRQVSLVCSQVVVPRPSYHYDYQHPPQAQPGRQAGYNRHGHSNVSLSRNVRCNVVVCVSNVRDRDPDRSD

Sequence (444 aa):
MKFSVRKVLVAFAAISIITLPVKAQTADAHAQAHASASSQAHTQAMEIHKSAHESAMDNHRSALEEHNRAVERFNRAFRDFEEDNLIEERISASRVRKMKKMTSYISLPANDANIRYTGRTLAASDGSVSFDWSGTYLEVTFTGGYIAMRVSDTKKNYYNVFIDGFPAGTIETFGKDSLIVLAGAPDKREHTLRLQKRSEGEQGTTTIHSFELAKGGKLIKFEPGRNGLIEFIGDSITAGYGTEAKSKSEPFKAQTENCNLAYGAIISRYFNTDYTFIAHSGRGAARNYGDTARVSKNSMKERMMQTFDENPAQRWNFKSYKPSLVVINLGSNDFSTKPHPQKEEFLGAYSIIIAQIREVYGDVPVLCVAPPKGAAFDYLQSFCKEKGDKNLHFAAYLNGVYGGDGDLGASAHPNYNGQKKIAMNLIPYISSIMGWELTGKAAR

Radius of gyration: 36.72 Å; chains: 1; bounding box: 102×131×89 Å